Protein AF-A0A1H3P182-F1 (afdb_monomer_lite)

pLDDT: mean 76.14, std 25.56, range [22.3, 98.62]

Organism: NCBI:txid137265

Radius of gyration: 36.97 Å; chains: 1; bounding box: 137×91×133 Å

Sequence (697 aa):
MSVVGWRSVLVLGGIRSGKSEFAESLVGEGGPVRYVATGSPAGPRADGTEDPDWDARITAHRDRRPASWPTEETGADPTRLLELISAAEDGETLLVDDLGGWVTGLIDPERQPADDVATIADLATAVRESKARLILVSSEVGLSLVPLTTVGRAYTDALGATNQAVAGAADAVALVVAGQVTWLKQAAAAVAAPAVAAPAPVATEPAATPVVPATSPEVLTPTPAPAAAANGSGTDGQPAWSAPTMTLPALATGLVIQQGMSLPMPDEYTPPLSRERLGTLDLGGAGFGGLQRVVEFAAATQGRAVPQPWRKPRVVLIRGDHNGGAAAGTLPGESRRRADQARAGEGPVARLAAAAGATLQVVDAPACAAMEEREVLTLEEVESALRYGWRLAEEASDDGVDVLVLGAVGSGSEAAAAAVLASTTGAEPAAVLGRVVVPGAEIDDDAWMIRCAAVRDAMHRVRRSARSAKQVLVDVGGGDIAVATGLILGAAARRVPVLLDGPVGVAAGLVTRDLAGQARHWCLLPDHGNDPAVKLGADVLGLQPVLDLRLGLGEGATSLAALPLLRSALALAAGLPVHPAVAPDDETLAAADSFDEPADPAELPPSAWQGHPDPDPDPDPVDATATTWSNPSAEPTSTWPVQADAVPAQRENDDDHAAGNGTAPVEPERRPSALETWFDAKPEPADTGTDQPTRGA

Secondary structure (DSSP, 8-state):
--GGG-SEEEEEE-TTSSHHHHHHHT--SSS-EEEEE-SPPSS--TTS---HHHHHHHHHHHHHS-TTS-EEE-TT-THHHHHHHHTPPTT-EEEEE-HHHHHHTT--TTS-S---HHHHHHHHHHHHH-SSEEEEEEE--TTSPPPSSHHHHHHHHHHHHHHHHHHHH-SEEEEEETTEEEEEEEPPP---PPP-PPPPP-PPPPPP--PPPPPPPP--PPPPPPPPPP------SS-GGG------SS--------TT---PPPPSSHHHHHHHHHTTBS--SSTTGGGHHHHHHHHHHHT-SSPPPP-SEEEEEEE--B-GGGGTTPPTTHHHHHHHHHHTT-HHHHHHHHHHT-EEEEEEPPPBP-TTTS-SS-HHHHHHHHHHHHHHHHHHHHTT-SEEEEEEE-TTHHHHHHHHHHHHH---HHHHSPPPEETTTEE-HHHHHHHHHHHHHHHHHHTTS---HHHHIIIII-HHHHHHHHHHHHHHHTT--EE--HHHHHHHHHHHHHH-GGGGGGEE-S--TT-HHHHHHHHHHTPPPS--------TTHHHHHHHHHHHHHHHHHHHPPBPTTTSPPHHHHHHHTT-PPPP-TT----------PPPPPP---------------------------------------------------PPPPTTTSSS--PPPPP-----PPPP--

InterPro domains:
  IPR003200 Nicotinate-nucleotide-dimethylbenzimidazole phosphoribosyltransferase [PF02277] (268-575)
  IPR003203 Bifunctional adenosylcobalamin biosynthesis protein CobU/CobP [PF02283] (9-181)
  IPR003203 Bifunctional adenosylcobalamin biosynthesis protein CobU/CobP [PTHR34848] (7-185)
  IPR003203 Bifunctional adenosylcobalamin biosynthesis protein CobU/CobP [cd00544] (9-164)
  IPR027417 P-loop containing nucleoside triphosphate hydrolase [G3DSA:3.40.50.300] (8-185)
  IPR027417 P-loop containing nucleoside triphosphate hydrolase [SSF52540] (9-185)
  IPR036087 Nicotinate-nucleotide-dimethylbenzimidazole phosphoribosyltransferase-like superfamily [G3DSA:3.40.50.10210] (311-566)
  IPR036087 Nicotinate-nucleotide-dimethylbenzimidazole phosphoribosyltransferase-like superfamily [SSF52733] (263-574)

Foldseek 3Di:
DPLVQWQFEEFEEADVLCRVVVLLVSDDPFAAEEEEELADDADADPVRDHDVVVNVVVVVSVVVDDPSHHYDYQHLDLVSVLVVLQPDAARYEYEYPAVLSSLVSQDDPVDPPRPVLVSLLSSLVSLQPGNGRYYYYYYQCVPDDQDPDRSSNSSNVSSVSSCVSNCVSTQWYWYGGNNDIDTPHHNPDPPPDPPPDDDDDDDDDDDDDDDDDDDDDDDDDDDDDDDDDDDDDDDDDDFPLPDPPDDDPDDPPVDDQFFPDAFDFFAPPLLVLLVVLQVQFPDPDPGPVLLSVLQSLQRRLVVHNQGAFFQEEEEEEEEEEEDFLLLFQPDPCVLVVVLVCCSVCHDLVSVLCVVLVYHYHYHYWDYFYQLLPWFGADLVSLVSLLQLLLVVLVVCLVVVGQAYQYAYGYRSLLLLLLLLCCLQPVDQSLQQRDFRAHPVRDTDVVSVVSSSVSSVSSCVVCVVPDSQLSVSQRRRNGTSLSSLLSNLRNNSNSSHAYEADDSSSLSSLSSNCRSYVSSLSSYAHQEQLLGSSSVVSCVVSVHDHSDHPNRVPGRSSSVSVSSVVSSVSSCSSNPTDGHPVSDPDPVVVVVVVPPDDDPDPPDDDDDDDDDDDDDDDDDDDDDDDDDDDDDDDDDDDDDDDDDDDDDDDDDDDDDDDDDDDDDDDDDDDDDDDPVVVVPPDDDDDDDDDDDDDDDDD

Structure (mmCIF, N/CA/C/O backbone):
data_AF-A0A1H3P182-F1
#
_entry.id   AF-A0A1H3P182-F1
#
loop_
_atom_site.group_PDB
_atom_site.id
_atom_site.type_symbol
_atom_site.label_atom_id
_atom_site.label_alt_id
_atom_site.label_comp_id
_atom_site.label_asym_id
_atom_site.label_entity_id
_atom_site.label_seq_id
_atom_site.pdbx_PDB_ins_code
_atom_site.Cartn_x
_atom_site.Cartn_y
_atom_site.Cartn_z
_atom_site.occupancy
_atom_site.B_iso_or_equiv
_atom_site.auth_seq_id
_atom_site.auth_comp_id
_atom_site.auth_asym_id
_atom_site.auth_atom_id
_atom_site.pdbx_PDB_model_num
ATOM 1 N N . MET A 1 1 ? -17.418 -21.527 15.746 1.00 37.34 1 MET A N 1
ATOM 2 C CA . MET A 1 1 ? -17.412 -22.383 14.539 1.00 37.34 1 MET A CA 1
ATOM 3 C C . MET A 1 1 ? -17.408 -23.824 15.005 1.00 37.34 1 MET A C 1
ATOM 5 O O . MET A 1 1 ? -16.575 -24.162 15.831 1.00 37.34 1 MET A O 1
ATOM 9 N N . SER A 1 2 ? -18.370 -24.635 14.573 1.00 38.78 2 SER A N 1
ATOM 10 C CA . SER A 1 2 ? -18.440 -26.044 14.970 1.00 38.78 2 SER A CA 1
ATOM 11 C C . SER A 1 2 ? -17.303 -26.816 14.290 1.00 38.78 2 SER A C 1
ATOM 13 O O . SER A 1 2 ? -17.331 -27.014 13.079 1.00 38.78 2 SER A O 1
ATOM 15 N N . VAL A 1 3 ? -16.297 -27.233 15.063 1.00 52.25 3 VAL A N 1
ATOM 16 C CA . VAL A 1 3 ? -15.138 -28.044 14.621 1.00 52.25 3 VAL A CA 1
ATOM 17 C C . VAL A 1 3 ? -15.536 -29.507 14.318 1.00 52.25 3 VAL A C 1
ATOM 19 O O . VAL A 1 3 ? -14.706 -30.365 14.023 1.00 52.25 3 VAL A O 1
ATOM 22 N N . VAL A 1 4 ? -16.835 -29.807 14.383 1.00 53.91 4 VAL A N 1
ATOM 23 C CA . VAL A 1 4 ? -17.422 -31.145 14.224 1.00 53.91 4 VAL A CA 1
ATOM 24 C C . VAL A 1 4 ? -17.497 -31.563 12.741 1.00 53.91 4 VAL A C 1
ATOM 26 O O . VAL A 1 4 ? -17.838 -32.698 12.434 1.00 53.91 4 VAL A O 1
ATOM 29 N N . GLY A 1 5 ? -17.166 -30.665 11.804 1.00 63.88 5 GLY A N 1
ATOM 30 C CA . GLY A 1 5 ? -17.282 -30.908 10.360 1.00 63.88 5 GLY A CA 1
ATOM 31 C C . GLY A 1 5 ? -16.066 -31.535 9.664 1.00 63.88 5 GLY A C 1
ATOM 32 O O . GLY A 1 5 ? -16.200 -31.938 8.512 1.00 63.88 5 GLY A O 1
ATOM 33 N N . TRP A 1 6 ? -14.893 -31.610 10.304 1.00 79.69 6 TRP A N 1
ATOM 34 C CA . TRP A 1 6 ? -13.670 -32.122 9.663 1.00 79.69 6 TRP A CA 1
ATOM 35 C C . TRP A 1 6 ? -13.361 -33.552 10.094 1.00 79.69 6 TRP A C 1
ATOM 37 O O . TRP A 1 6 ? -13.361 -33.855 11.293 1.00 79.69 6 TRP A O 1
ATOM 47 N N . ARG A 1 7 ? -13.069 -34.417 9.114 1.00 86.44 7 ARG A N 1
ATOM 48 C CA . ARG A 1 7 ? -12.660 -35.802 9.365 1.00 86.44 7 ARG A CA 1
ATOM 49 C C . ARG A 1 7 ? -11.178 -35.887 9.679 1.00 86.44 7 ARG A C 1
ATOM 51 O O . ARG A 1 7 ? -10.811 -36.671 10.540 1.00 86.44 7 ARG A O 1
ATOM 58 N N . SER A 1 8 ? -10.344 -35.065 9.052 1.00 93.00 8 SER A N 1
ATOM 59 C CA . SER A 1 8 ? -8.906 -35.011 9.320 1.00 93.00 8 SER A CA 1
ATOM 60 C C . SER A 1 8 ? -8.425 -33.576 9.545 1.00 93.00 8 SER A C 1
ATOM 62 O O . SER A 1 8 ? -8.672 -32.680 8.737 1.00 93.00 8 SER A O 1
ATOM 64 N N . VAL A 1 9 ? -7.729 -33.348 10.659 1.00 95.38 9 VAL A N 1
ATOM 65 C CA . VAL A 1 9 ? -7.162 -32.044 11.018 1.00 95.38 9 VAL A CA 1
ATOM 66 C C . VAL A 1 9 ? -5.682 -32.199 11.336 1.00 95.38 9 VAL A C 1
ATOM 68 O O . VAL A 1 9 ? -5.319 -32.986 12.206 1.00 95.38 9 VAL A O 1
ATOM 71 N N . LEU A 1 10 ? -4.834 -31.423 10.664 1.00 97.19 10 LEU A N 1
ATOM 72 C CA . LEU A 1 10 ? -3.417 -31.291 11.000 1.00 97.19 10 LEU A CA 1
ATOM 73 C C . LEU A 1 10 ? -3.195 -30.026 11.837 1.00 97.19 10 LEU A C 1
ATOM 75 O O . LEU A 1 10 ? -3.574 -28.930 11.427 1.00 97.19 10 LEU A O 1
ATOM 79 N N . VAL A 1 11 ? -2.554 -30.170 12.991 1.00 97.19 11 VAL A N 1
ATOM 80 C CA . VAL A 1 11 ? -2.188 -29.090 13.907 1.00 97.19 11 VAL A CA 1
ATOM 81 C C . VAL A 1 11 ? -0.668 -28.943 13.923 1.00 97.19 11 VAL A C 1
ATOM 83 O O . VAL A 1 11 ? 0.055 -29.765 14.485 1.00 97.19 11 VAL A O 1
ATOM 86 N N . LEU A 1 12 ? -0.188 -27.872 13.301 1.00 97.06 12 LEU A N 1
ATOM 87 C CA . LEU A 1 12 ? 1.212 -27.471 13.250 1.00 97.06 12 LEU A CA 1
ATOM 88 C C . LEU A 1 12 ? 1.531 -26.484 14.373 1.00 97.06 12 LEU A C 1
ATOM 90 O O . LEU A 1 12 ? 0.675 -25.711 14.799 1.00 97.06 12 LEU A O 1
ATOM 94 N N . GLY A 1 13 ? 2.782 -26.440 14.823 1.00 94.88 13 GLY A N 1
ATOM 95 C CA . GLY A 1 13 ? 3.234 -25.367 15.708 1.00 94.88 13 GLY A CA 1
ATOM 96 C C . GLY A 1 13 ? 4.663 -25.526 16.205 1.00 94.88 13 GLY A C 1
ATOM 97 O O . GLY A 1 13 ? 5.245 -26.609 16.170 1.00 94.88 13 GLY A O 1
ATOM 98 N N . GLY A 1 14 ? 5.229 -24.435 16.717 1.00 90.50 14 GLY A N 1
ATOM 99 C CA . GLY A 1 14 ? 6.555 -24.446 17.336 1.00 90.50 14 GLY A CA 1
ATOM 100 C C . GLY A 1 14 ? 6.596 -25.202 18.672 1.00 90.50 14 GLY A C 1
ATOM 101 O O . GLY A 1 14 ? 5.571 -25.622 19.226 1.00 90.50 14 GLY A O 1
ATOM 102 N N . ILE A 1 15 ? 7.795 -25.349 19.236 1.00 84.69 15 ILE A N 1
ATOM 103 C CA . ILE A 1 15 ? 7.983 -25.870 20.599 1.00 84.69 15 ILE A CA 1
ATOM 104 C C . ILE A 1 15 ? 7.267 -24.937 21.587 1.00 84.69 15 ILE A C 1
ATOM 106 O O . ILE A 1 15 ? 7.428 -23.723 21.514 1.00 84.69 15 ILE A O 1
ATOM 110 N N . ARG A 1 16 ? 6.476 -25.504 22.511 1.00 84.50 16 ARG A N 1
ATOM 111 C CA . ARG A 1 16 ? 5.688 -24.756 23.520 1.00 84.50 16 ARG A CA 1
ATOM 112 C C . ARG A 1 16 ? 4.695 -23.739 22.933 1.00 84.50 16 ARG A C 1
ATOM 114 O O . ARG A 1 16 ? 4.291 -22.807 23.613 1.00 84.50 16 ARG A O 1
ATOM 121 N N . SER A 1 17 ? 4.258 -23.940 21.693 1.00 89.69 17 SER A N 1
ATOM 122 C CA . SER A 1 17 ? 3.246 -23.093 21.052 1.00 89.69 17 SER A CA 1
ATOM 123 C C . SER A 1 17 ? 1.822 -23.296 21.575 1.00 89.69 17 SER A C 1
ATOM 125 O O . SER A 1 17 ? 0.977 -22.467 21.276 1.00 89.69 17 SER A O 1
ATOM 127 N N . GLY A 1 18 ? 1.540 -24.378 22.307 1.00 90.19 18 GLY A N 1
ATOM 128 C CA . GLY A 1 18 ? 0.174 -24.777 22.680 1.00 90.19 18 GLY A CA 1
ATOM 129 C C . GLY A 1 18 ? -0.494 -25.744 21.692 1.00 90.19 18 GLY A C 1
ATOM 130 O O . GLY A 1 18 ? -1.674 -26.039 21.834 1.00 90.19 18 GLY A O 1
ATOM 131 N N . LYS A 1 19 ? 0.240 -26.273 20.698 1.00 93.69 19 LYS A N 1
ATOM 132 C CA . LYS A 1 19 ? -0.325 -27.158 19.661 1.00 93.69 19 LYS A CA 1
ATOM 133 C C . LYS A 1 19 ? -1.025 -28.419 20.189 1.00 93.69 19 LYS A C 1
ATOM 135 O O . LYS A 1 19 ? -2.102 -28.737 19.702 1.00 93.69 19 LYS A O 1
ATOM 140 N N . SER A 1 20 ? -0.457 -29.097 21.190 1.00 88.88 20 SER A N 1
ATOM 141 C CA . SER A 1 20 ? -1.062 -30.304 21.775 1.00 88.88 20 SER A CA 1
ATOM 142 C C . SER A 1 20 ? -2.347 -29.976 22.540 1.00 88.88 20 SER A C 1
ATOM 144 O O . SER A 1 20 ? -3.355 -30.630 22.327 1.00 88.88 20 SER A O 1
ATOM 146 N N . GLU A 1 21 ? -2.354 -28.899 23.335 1.00 88.50 21 GLU A N 1
ATOM 147 C CA . GLU A 1 21 ? -3.550 -28.436 24.062 1.00 88.50 21 GLU A CA 1
ATOM 148 C C . GLU A 1 21 ? -4.679 -28.063 23.096 1.00 88.50 21 GLU A C 1
ATOM 150 O O . GLU A 1 21 ? -5.833 -28.457 23.274 1.00 88.50 21 GLU A O 1
ATOM 155 N N . PHE A 1 22 ? -4.339 -27.363 22.012 1.00 91.25 22 PHE A N 1
ATOM 156 C CA . PHE A 1 22 ? -5.312 -27.067 20.975 1.00 91.25 22 PHE A CA 1
ATOM 157 C C . PHE A 1 22 ? -5.822 -28.345 20.301 1.00 91.25 22 PHE A C 1
ATOM 159 O O . PHE A 1 22 ? -7.029 -28.499 20.155 1.00 91.25 22 PHE A O 1
ATOM 166 N N . ALA A 1 23 ? -4.947 -29.284 19.938 1.00 91.00 23 ALA A N 1
ATOM 167 C CA . ALA A 1 23 ? -5.343 -30.554 19.333 1.00 91.00 23 ALA A CA 1
ATOM 168 C C . ALA A 1 23 ? -6.273 -31.377 20.241 1.00 91.00 23 ALA A C 1
ATOM 170 O O . ALA A 1 23 ? -7.296 -31.877 19.775 1.00 91.00 23 ALA A O 1
ATOM 171 N N . GLU A 1 24 ? -5.970 -31.452 21.537 1.00 89.50 24 GLU A N 1
ATOM 172 C CA . GLU A 1 24 ? -6.808 -32.089 22.557 1.00 89.50 24 GLU A CA 1
ATOM 173 C C . GLU A 1 24 ? -8.196 -31.426 22.628 1.00 89.50 24 GLU A C 1
ATOM 175 O O . GLU A 1 24 ? -9.209 -32.124 22.647 1.00 89.50 24 GLU A O 1
ATOM 180 N N . SER A 1 25 ? -8.268 -30.089 22.553 1.00 87.88 25 SER A N 1
ATOM 181 C CA . SER A 1 25 ? -9.540 -29.344 22.541 1.00 87.88 25 SER A CA 1
ATOM 182 C C . SER A 1 25 ? -10.422 -29.629 21.315 1.00 87.88 25 SER A C 1
ATOM 184 O O . SER A 1 25 ? -11.628 -29.379 21.345 1.00 87.88 25 SER A O 1
ATOM 186 N N . LEU A 1 26 ? -9.844 -30.161 20.228 1.00 87.75 26 LEU A N 1
ATOM 187 C CA . LEU A 1 26 ? -10.591 -30.556 19.033 1.00 87.75 26 LEU A CA 1
ATOM 188 C C . LEU A 1 26 ? -11.267 -31.918 19.191 1.00 87.75 26 LEU A C 1
ATOM 190 O O . LEU A 1 26 ? -12.053 -32.296 18.320 1.00 87.75 26 LEU A O 1
ATOM 194 N N . VAL A 1 27 ? -10.968 -32.694 20.231 1.00 85.38 27 VAL A N 1
ATOM 195 C CA . VAL A 1 27 ? -11.652 -33.963 20.493 1.00 85.38 27 VAL A CA 1
ATOM 196 C C . VAL A 1 27 ? -13.073 -33.653 20.979 1.00 85.38 27 VAL A C 1
ATOM 198 O O . VAL A 1 27 ? -13.270 -33.148 22.078 1.00 85.38 27 VAL A O 1
ATOM 201 N N . GLY A 1 28 ? -14.076 -33.893 20.127 1.00 67.50 28 GLY A N 1
ATOM 202 C CA . GLY A 1 28 ? -15.480 -33.629 20.461 1.00 67.50 28 GLY A CA 1
ATOM 203 C C . GLY A 1 28 ? -16.067 -34.648 21.445 1.00 67.50 28 GLY A C 1
ATOM 204 O O . GLY A 1 28 ? -15.562 -35.761 21.582 1.00 67.50 28 GLY A O 1
ATOM 205 N N . GLU A 1 29 ? -17.179 -34.296 22.091 1.00 61.69 29 GLU A N 1
ATOM 206 C CA . GLU A 1 29 ? -17.956 -35.235 22.908 1.00 61.69 29 GLU A CA 1
ATOM 207 C C . GLU A 1 29 ? -18.770 -36.169 21.992 1.00 61.69 29 GLU A C 1
ATOM 209 O O . GLU A 1 29 ? -19.707 -35.714 21.335 1.00 61.69 29 GLU A O 1
ATOM 214 N N . GLY A 1 30 ? -18.430 -37.468 21.909 1.00 58.94 30 GLY A N 1
ATOM 215 C CA . GLY A 1 30 ? -19.296 -38.413 21.180 1.00 58.94 30 GLY A CA 1
ATOM 216 C C . GLY A 1 30 ? -18.744 -39.746 20.655 1.00 58.94 30 GLY A C 1
ATOM 217 O O . GLY A 1 30 ? -19.495 -40.434 19.971 1.00 58.94 30 GLY A O 1
ATOM 218 N N . GLY A 1 31 ? -17.508 -40.162 20.950 1.00 71.38 31 GLY A N 1
ATOM 219 C CA . GLY A 1 31 ? -16.980 -41.460 20.491 1.00 71.38 31 GLY A CA 1
ATOM 220 C C . GLY A 1 31 ? -15.728 -41.916 21.252 1.00 71.38 31 GLY A C 1
ATOM 221 O O . GLY A 1 31 ? -15.174 -41.128 22.022 1.00 71.38 31 GLY A O 1
ATOM 222 N N . PRO A 1 32 ? -15.283 -43.178 21.093 1.00 84.56 32 PRO A N 1
ATOM 223 C CA . PRO A 1 32 ? -14.040 -43.655 21.696 1.00 84.56 32 PRO A CA 1
ATOM 224 C C . PRO A 1 32 ? -12.832 -42.918 21.099 1.00 84.56 32 PRO A C 1
ATOM 226 O O . PRO A 1 32 ? -12.713 -42.762 19.882 1.00 84.56 32 PRO A O 1
ATOM 229 N N . VAL A 1 33 ? -11.932 -42.465 21.973 1.00 90.00 33 VAL A N 1
ATOM 230 C CA . VAL A 1 33 ? -10.725 -41.713 21.603 1.00 90.00 33 VAL A CA 1
ATOM 231 C C . VAL A 1 33 ? -9.507 -42.594 21.831 1.00 90.00 33 VAL A C 1
ATOM 233 O O . VAL A 1 33 ? -9.317 -43.097 22.936 1.00 90.00 33 VAL A O 1
ATOM 236 N N . ARG A 1 34 ? -8.670 -42.765 20.808 1.00 91.12 34 ARG A N 1
ATOM 237 C CA . ARG A 1 34 ? -7.379 -43.452 20.907 1.00 91.12 34 ARG A CA 1
ATOM 238 C C . ARG A 1 34 ? -6.259 -42.433 20.751 1.00 91.12 34 ARG A C 1
ATOM 240 O O . ARG A 1 34 ? -6.170 -41.749 19.733 1.00 91.12 34 ARG A O 1
ATOM 247 N N . TYR A 1 35 ? -5.410 -42.330 21.766 1.00 89.56 35 TYR A N 1
ATOM 248 C CA . TYR A 1 35 ? -4.209 -41.509 21.701 1.00 89.56 35 TYR A CA 1
ATOM 249 C C . TYR A 1 35 ? -3.073 -42.344 21.108 1.00 89.56 35 TYR A C 1
ATOM 251 O O . TYR A 1 35 ? -2.770 -43.419 21.621 1.00 89.56 35 TYR A O 1
ATOM 259 N N . VAL A 1 36 ? -2.414 -41.846 20.068 1.00 91.56 36 VAL A N 1
ATOM 260 C CA . VAL A 1 36 ? -1.285 -42.520 19.424 1.00 91.56 36 VAL A CA 1
ATOM 261 C C . VAL A 1 36 ? -0.012 -41.729 19.702 1.00 91.56 36 VAL A C 1
ATOM 263 O O . VAL A 1 36 ? 0.163 -40.616 19.206 1.00 91.56 36 VAL A O 1
ATOM 266 N N . ALA A 1 37 ? 0.867 -42.310 20.516 1.00 88.69 37 ALA A N 1
ATOM 267 C CA . ALA A 1 37 ? 2.174 -41.759 20.837 1.00 88.69 37 ALA A CA 1
ATOM 268 C C . ALA A 1 37 ? 3.236 -42.330 19.890 1.00 88.69 37 ALA A C 1
ATOM 270 O O . ALA A 1 37 ? 3.376 -43.543 19.710 1.00 88.69 37 ALA A O 1
ATOM 271 N N . THR A 1 38 ? 4.002 -41.436 19.296 1.00 86.88 38 THR A N 1
ATOM 272 C CA . THR A 1 38 ? 5.040 -41.724 18.289 1.00 86.88 38 THR A CA 1
ATOM 273 C C . THR A 1 38 ? 6.438 -41.341 18.757 1.00 86.88 38 THR A C 1
ATOM 275 O O . THR A 1 38 ? 7.420 -41.696 18.116 1.00 86.88 38 THR A O 1
ATOM 278 N N . GLY A 1 39 ? 6.547 -40.614 19.871 1.00 77.56 39 GLY A N 1
ATOM 279 C CA . GLY A 1 39 ? 7.824 -40.335 20.519 1.00 77.56 39 GLY A CA 1
ATOM 280 C C . GLY A 1 39 ? 8.375 -41.547 21.272 1.00 77.56 39 GLY A C 1
ATOM 281 O O . GLY A 1 39 ? 7.648 -42.490 21.587 1.00 77.56 39 GLY A O 1
ATOM 282 N N . SER A 1 40 ? 9.665 -41.494 21.609 1.00 71.06 40 SER A N 1
ATOM 283 C CA . SER A 1 40 ? 10.312 -42.521 22.430 1.00 71.06 40 SER A CA 1
ATOM 284 C C . SER A 1 40 ? 9.636 -42.660 23.803 1.00 71.06 40 SER A C 1
ATOM 286 O O . SER A 1 40 ? 9.325 -41.635 24.422 1.00 71.06 40 SER A O 1
ATOM 288 N N . PRO A 1 41 ? 9.441 -43.894 24.306 1.00 69.38 41 PRO A N 1
ATOM 289 C CA . PRO A 1 41 ? 8.801 -44.134 25.596 1.00 69.38 41 PRO A CA 1
ATOM 290 C C . PRO A 1 41 ? 9.611 -43.539 26.756 1.00 69.38 41 PRO A C 1
ATOM 292 O O . PRO A 1 41 ? 10.817 -43.321 26.641 1.00 69.38 41 PRO A O 1
ATOM 295 N N . ALA A 1 42 ? 8.932 -43.290 27.879 1.00 64.44 42 ALA A N 1
ATOM 296 C CA . ALA A 1 42 ? 9.578 -42.852 29.117 1.00 64.44 42 ALA A CA 1
ATOM 297 C C . ALA A 1 42 ? 10.469 -43.965 29.692 1.00 64.44 42 ALA A C 1
ATOM 299 O O . ALA A 1 42 ? 10.073 -45.136 29.683 1.00 64.44 42 ALA A O 1
ATOM 300 N N . GLY A 1 43 ? 11.628 -43.592 30.237 1.00 64.06 43 GLY A N 1
ATOM 301 C CA . GLY A 1 43 ? 12.621 -44.518 30.787 1.00 64.06 43 GLY A CA 1
ATOM 302 C C . GLY A 1 43 ? 13.960 -44.536 30.032 1.00 64.06 43 GLY A C 1
ATOM 303 O O . GLY A 1 43 ? 14.221 -43.667 29.198 1.00 64.06 43 GLY A O 1
ATOM 304 N N . PRO A 1 44 ? 14.842 -45.512 30.331 1.00 58.38 44 PRO A N 1
ATOM 305 C CA . PRO A 1 44 ? 16.198 -45.543 29.788 1.00 58.38 44 PRO A CA 1
ATOM 306 C C . PRO A 1 44 ? 16.187 -45.636 28.262 1.00 58.38 44 PRO A C 1
ATOM 308 O O . PRO A 1 44 ? 15.519 -46.502 27.687 1.00 58.38 44 PRO A O 1
ATOM 311 N N . ARG A 1 45 ? 16.966 -44.778 27.598 1.00 66.31 45 ARG A N 1
ATOM 312 C CA . ARG A 1 45 ? 17.192 -44.865 26.152 1.00 66.31 45 ARG A CA 1
ATOM 313 C C . ARG A 1 45 ? 17.912 -46.164 25.791 1.00 66.31 45 ARG A C 1
ATOM 315 O O . ARG A 1 45 ? 18.500 -46.835 26.637 1.00 66.31 45 ARG A O 1
ATOM 322 N N . ALA A 1 46 ? 17.906 -46.508 24.504 1.00 62.03 46 ALA A N 1
ATOM 323 C CA . ALA A 1 46 ? 18.576 -47.706 23.991 1.00 62.03 46 ALA A CA 1
ATOM 324 C C . ALA A 1 46 ? 20.092 -47.744 24.293 1.00 62.03 46 ALA A C 1
ATOM 326 O O . ALA A 1 46 ? 20.678 -48.822 24.351 1.00 62.03 46 ALA A O 1
ATOM 327 N N . ASP A 1 47 ? 20.714 -46.584 24.522 1.00 64.19 47 ASP A N 1
ATOM 328 C CA . ASP A 1 47 ? 22.114 -46.425 24.934 1.00 64.19 47 ASP A CA 1
ATOM 329 C C . ASP A 1 47 ? 22.315 -46.399 26.466 1.00 64.19 47 ASP A C 1
ATOM 331 O O . ASP A 1 47 ? 23.430 -46.198 26.946 1.00 64.19 47 ASP A O 1
ATOM 335 N N . GLY A 1 48 ? 21.247 -46.616 27.240 1.00 62.53 48 GLY A N 1
ATOM 336 C CA . GLY A 1 48 ? 21.246 -46.603 28.701 1.00 62.53 48 GLY A CA 1
ATOM 337 C C . GLY A 1 48 ? 21.230 -45.207 29.328 1.00 62.53 48 GLY A C 1
ATOM 338 O O . GLY A 1 48 ? 21.340 -45.109 30.549 1.00 62.53 48 GLY A O 1
ATOM 339 N N . THR A 1 49 ? 21.106 -44.136 28.537 1.00 67.88 49 THR A N 1
ATOM 340 C CA . THR A 1 49 ? 21.025 -42.767 29.064 1.00 67.88 49 THR A CA 1
ATOM 341 C C . THR A 1 49 ? 19.614 -42.431 29.553 1.00 67.88 49 THR A C 1
ATOM 343 O O . THR A 1 49 ? 18.615 -42.812 28.941 1.00 67.88 49 THR A O 1
ATOM 346 N N . GLU A 1 50 ? 19.527 -41.716 30.674 1.00 72.69 50 GLU A N 1
ATOM 347 C CA . GLU A 1 50 ? 18.271 -41.182 31.213 1.00 72.69 50 GLU A CA 1
ATOM 348 C C . GLU A 1 50 ? 18.078 -39.730 30.754 1.00 72.69 50 GLU A C 1
ATOM 350 O O . GLU A 1 50 ? 19.039 -38.960 30.683 1.00 72.69 50 GLU A O 1
ATOM 355 N N . ASP A 1 51 ? 16.836 -39.345 30.455 1.00 75.94 51 ASP A N 1
ATOM 356 C CA . ASP A 1 51 ? 16.464 -37.970 30.108 1.00 75.94 51 ASP A CA 1
ATOM 357 C C . ASP A 1 51 ? 15.299 -37.511 31.000 1.00 75.94 51 ASP A C 1
ATOM 359 O O . ASP A 1 51 ? 14.130 -37.639 30.625 1.00 75.94 51 ASP A O 1
ATOM 363 N N . PRO A 1 52 ? 15.601 -36.999 32.207 1.00 78.75 52 PRO A N 1
ATOM 364 C CA . PRO A 1 52 ? 14.573 -36.637 33.178 1.00 78.75 52 PRO A CA 1
ATOM 365 C C . PRO A 1 52 ? 13.669 -35.496 32.687 1.00 78.75 52 PRO A C 1
ATOM 367 O O . PRO A 1 52 ? 12.500 -35.432 33.069 1.00 78.75 52 PRO A O 1
ATOM 370 N N . ASP A 1 53 ? 14.171 -34.623 31.808 1.00 71.81 53 ASP A N 1
ATOM 371 C CA . ASP A 1 53 ? 13.379 -33.550 31.202 1.00 71.81 53 ASP A CA 1
ATOM 372 C C . ASP A 1 53 ? 12.369 -34.110 30.189 1.00 71.81 53 ASP A C 1
ATOM 374 O O . ASP A 1 53 ? 11.227 -33.646 30.117 1.00 71.81 53 ASP A O 1
ATOM 378 N N . TRP A 1 54 ? 12.759 -35.123 29.411 1.00 75.44 54 TRP A N 1
ATOM 379 C CA . TRP A 1 54 ? 11.856 -35.854 28.520 1.00 75.44 54 TRP A CA 1
ATOM 380 C C . TRP A 1 54 ? 10.791 -36.635 29.300 1.00 75.44 54 TRP A C 1
ATOM 382 O O . TRP A 1 54 ? 9.599 -36.513 29.002 1.00 75.44 54 TRP A O 1
ATOM 392 N N . ASP A 1 55 ? 11.190 -37.347 30.354 1.00 80.00 55 ASP A N 1
ATOM 393 C CA . ASP A 1 55 ? 10.277 -38.116 31.206 1.00 80.00 55 ASP A CA 1
ATOM 394 C C . ASP A 1 55 ? 9.248 -37.214 31.912 1.00 80.00 55 ASP A C 1
ATOM 396 O O . ASP A 1 55 ? 8.052 -37.533 31.972 1.00 80.00 55 ASP A O 1
ATOM 400 N N . ALA A 1 56 ? 9.671 -36.034 32.381 1.00 79.00 56 ALA A N 1
ATOM 401 C CA . ALA A 1 56 ? 8.775 -35.032 32.956 1.00 79.00 56 ALA A CA 1
ATOM 402 C C . ALA A 1 56 ? 7.754 -34.511 31.930 1.00 79.00 56 ALA A C 1
ATOM 404 O O . ALA A 1 56 ? 6.584 -34.299 32.261 1.00 79.00 56 ALA A O 1
ATOM 405 N N . ARG A 1 57 ? 8.160 -34.339 30.664 1.00 77.06 57 ARG A N 1
ATOM 406 C CA . ARG A 1 57 ? 7.258 -33.910 29.581 1.00 77.06 57 ARG A CA 1
ATOM 407 C C . ARG A 1 57 ? 6.237 -34.984 29.226 1.00 77.06 57 ARG A C 1
ATOM 409 O O . ARG A 1 57 ? 5.072 -34.638 29.032 1.00 77.06 57 ARG A O 1
ATOM 416 N N . ILE A 1 58 ? 6.641 -36.256 29.187 1.00 77.69 58 ILE A N 1
ATOM 417 C CA . ILE A 1 58 ? 5.713 -37.379 28.994 1.00 77.69 58 ILE A CA 1
ATOM 418 C C . ILE A 1 58 ? 4.708 -37.433 30.145 1.00 77.69 58 ILE A C 1
ATOM 420 O O . ILE A 1 58 ? 3.511 -37.569 29.901 1.00 77.69 58 ILE A O 1
ATOM 424 N N . THR A 1 59 ? 5.167 -37.273 31.387 1.00 80.12 59 THR A N 1
ATOM 425 C CA . THR A 1 59 ? 4.299 -37.289 32.574 1.00 80.12 59 THR A CA 1
ATOM 426 C C . THR A 1 59 ? 3.271 -36.159 32.523 1.00 80.12 59 THR A C 1
ATOM 428 O O . THR A 1 59 ? 2.073 -36.420 32.569 1.00 80.12 59 THR A O 1
ATOM 431 N N . ALA A 1 60 ? 3.708 -34.920 32.278 1.00 77.31 60 ALA A N 1
ATOM 432 C CA . ALA A 1 60 ? 2.803 -33.780 32.139 1.00 77.31 60 ALA A CA 1
ATOM 433 C C . ALA A 1 60 ? 1.808 -33.942 30.977 1.00 77.31 60 ALA A C 1
ATOM 435 O O . ALA A 1 60 ? 0.694 -33.431 31.043 1.00 77.31 60 ALA A O 1
ATOM 436 N N . HIS A 1 61 ? 2.196 -34.629 29.898 1.00 75.81 61 HIS A N 1
ATOM 437 C CA . HIS A 1 61 ? 1.284 -34.947 28.803 1.00 75.81 61 HIS A CA 1
ATOM 438 C C . HIS A 1 61 ? 0.264 -36.032 29.205 1.00 75.81 61 HIS A C 1
ATOM 440 O O . HIS A 1 61 ? -0.920 -35.915 28.894 1.00 75.81 61 HIS A O 1
ATOM 446 N N . ARG A 1 62 ? 0.690 -37.060 29.949 1.00 78.75 62 ARG A N 1
ATOM 447 C CA . ARG A 1 62 ? -0.185 -38.124 30.467 1.00 78.75 62 ARG A CA 1
ATOM 448 C C . ARG A 1 62 ? -1.201 -37.611 31.490 1.00 78.75 62 ARG A C 1
ATOM 450 O O . ARG A 1 62 ? -2.337 -38.071 31.454 1.00 78.75 62 ARG A O 1
ATOM 457 N N . ASP A 1 63 ? -0.817 -36.660 32.337 1.00 79.38 63 ASP A N 1
ATOM 458 C CA . ASP A 1 63 ? -1.678 -36.115 33.396 1.00 79.38 63 ASP A CA 1
ATOM 459 C C . ASP A 1 63 ? -2.777 -35.179 32.868 1.00 79.38 63 ASP A C 1
ATOM 461 O O . ASP A 1 63 ? -3.829 -35.046 33.492 1.00 79.38 63 ASP A O 1
ATOM 465 N N . ARG A 1 64 ? -2.556 -34.521 31.720 1.00 76.12 64 ARG A N 1
ATOM 466 C CA . ARG A 1 64 ? -3.534 -33.588 31.128 1.00 76.12 64 ARG A CA 1
ATOM 467 C C . ARG A 1 64 ? -4.727 -34.276 30.472 1.00 76.12 64 ARG A C 1
ATOM 469 O O . ARG A 1 64 ? -5.801 -33.685 30.390 1.00 76.12 64 ARG A O 1
ATOM 476 N N . ARG A 1 65 ? -4.549 -35.502 29.987 1.00 77.81 65 ARG A N 1
ATOM 477 C CA . ARG A 1 65 ? -5.571 -36.221 29.219 1.00 77.81 65 ARG A CA 1
ATOM 478 C C . ARG A 1 65 ? -6.452 -37.098 30.119 1.00 77.81 65 ARG A C 1
ATOM 480 O O . ARG A 1 65 ? -5.966 -37.645 31.110 1.00 77.81 65 ARG A O 1
ATOM 487 N N . PRO A 1 66 ? -7.737 -37.298 29.778 1.00 79.50 66 PRO A N 1
ATOM 488 C CA . PRO A 1 66 ? -8.606 -38.203 30.521 1.00 79.50 66 PRO A CA 1
ATOM 489 C C . PRO A 1 66 ? -8.053 -39.635 30.561 1.00 79.50 66 PRO A C 1
ATOM 491 O O . PRO A 1 66 ? -7.661 -40.188 29.534 1.00 79.50 66 PRO A O 1
ATOM 494 N N . ALA A 1 67 ? -8.119 -40.288 31.726 1.00 73.38 67 ALA A N 1
ATOM 495 C CA . ALA A 1 67 ? -7.716 -41.693 31.883 1.00 73.38 67 ALA A CA 1
ATOM 496 C C . ALA A 1 67 ? -8.541 -42.675 31.021 1.00 73.38 67 ALA A C 1
ATOM 498 O O . ALA A 1 67 ? -8.168 -43.836 30.871 1.00 73.38 67 ALA A O 1
ATOM 499 N N . SER A 1 68 ? -9.666 -42.219 30.460 1.00 79.69 68 SER A N 1
ATOM 500 C CA . SER A 1 68 ? -10.513 -42.985 29.545 1.00 79.69 68 SER A CA 1
ATOM 501 C C . SER A 1 68 ? -9.939 -43.123 28.130 1.00 79.69 68 SER A C 1
ATOM 503 O O . SER A 1 68 ? 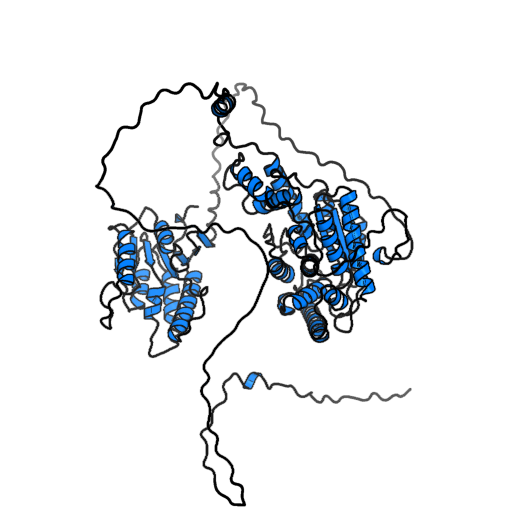-10.495 -43.891 27.349 1.00 79.69 68 SER A O 1
ATOM 505 N N . TRP A 1 69 ? -8.864 -42.404 27.780 1.00 87.19 69 TRP A N 1
ATOM 506 C CA . TRP A 1 69 ? -8.235 -42.477 26.458 1.00 87.19 69 TRP A CA 1
ATOM 507 C C . TRP A 1 69 ? -7.138 -43.556 26.444 1.00 87.19 69 TRP A C 1
ATOM 509 O O . TRP A 1 69 ? -6.052 -43.323 26.989 1.00 87.19 69 TRP A O 1
ATOM 519 N N . PRO A 1 70 ? -7.360 -44.741 25.836 1.00 85.56 70 PRO A N 1
ATOM 520 C CA . PRO A 1 70 ? -6.288 -45.710 25.623 1.00 85.56 70 PRO A CA 1
ATOM 521 C C . PRO A 1 70 ? -5.140 -45.089 24.819 1.00 85.56 70 PRO A C 1
ATOM 523 O O . PRO A 1 70 ? -5.358 -44.343 23.863 1.00 85.56 70 PRO A O 1
ATOM 526 N N . THR A 1 71 ? -3.910 -45.400 25.230 1.00 85.88 71 THR A N 1
ATOM 527 C CA . THR A 1 71 ? -2.678 -44.944 24.576 1.00 85.88 71 THR A CA 1
ATOM 528 C C . THR A 1 71 ? -2.021 -46.101 23.846 1.00 85.88 71 THR A C 1
ATOM 530 O O . THR A 1 71 ? -1.696 -47.106 24.471 1.00 85.88 71 THR A O 1
ATOM 533 N N . GLU A 1 72 ? -1.794 -45.929 22.551 1.00 85.75 72 GLU A N 1
ATOM 534 C CA . GLU A 1 72 ? -1.009 -46.829 21.711 1.00 85.75 72 GLU A CA 1
ATOM 535 C C . GLU A 1 72 ? 0.357 -46.188 21.458 1.00 85.75 72 GLU A C 1
ATOM 537 O O . GLU A 1 72 ? 0.437 -45.076 20.935 1.00 85.75 72 GLU A O 1
ATOM 542 N N . GLU A 1 73 ? 1.436 -46.869 21.835 1.00 84.81 73 GLU A N 1
ATOM 543 C CA . GLU A 1 73 ? 2.803 -46.427 21.552 1.00 84.81 73 GLU A CA 1
ATOM 544 C C . GLU A 1 73 ? 3.297 -47.150 20.290 1.00 84.81 73 GLU A C 1
ATOM 546 O O . GLU A 1 73 ? 3.302 -48.378 20.228 1.00 84.81 73 GLU A O 1
ATOM 551 N N . THR A 1 74 ? 3.671 -46.395 19.255 1.00 81.44 74 THR A N 1
ATOM 552 C CA . THR A 1 74 ? 4.084 -46.964 17.952 1.00 81.44 74 THR A CA 1
ATOM 553 C C . THR A 1 74 ? 5.537 -47.447 17.939 1.00 81.44 74 THR A C 1
ATOM 555 O O . THR A 1 74 ? 5.883 -48.328 17.155 1.00 81.44 74 THR A O 1
ATOM 558 N N . GLY A 1 75 ? 6.373 -46.943 18.853 1.00 74.69 75 GLY A N 1
ATOM 559 C CA . GLY A 1 75 ? 7.785 -47.312 18.948 1.00 74.69 75 GLY A CA 1
ATOM 560 C C . GLY A 1 75 ? 8.603 -46.848 17.738 1.00 74.69 75 GLY A C 1
ATOM 561 O O . GLY A 1 75 ? 8.263 -45.869 17.085 1.00 74.69 75 GLY A O 1
ATOM 562 N N . ALA A 1 76 ? 9.702 -47.550 17.449 1.00 70.75 76 ALA A N 1
ATOM 563 C CA . ALA A 1 76 ? 10.609 -47.217 16.345 1.00 70.75 76 ALA A CA 1
ATOM 564 C C . ALA A 1 76 ? 10.152 -47.755 14.972 1.00 70.75 76 ALA A C 1
ATOM 566 O O . ALA A 1 76 ? 10.861 -47.565 13.990 1.00 70.75 76 ALA A O 1
ATOM 567 N N . ASP A 1 77 ? 9.014 -48.452 14.899 1.00 81.06 77 ASP A N 1
ATOM 568 C CA . ASP A 1 77 ? 8.489 -49.006 13.650 1.00 81.06 77 ASP A CA 1
ATOM 569 C C . ASP A 1 77 ? 7.522 -48.008 12.984 1.00 81.06 77 ASP A C 1
ATOM 571 O O . ASP A 1 77 ? 6.383 -47.853 13.442 1.00 81.06 77 ASP A O 1
ATOM 575 N N . PRO A 1 78 ? 7.924 -47.338 11.886 1.00 80.50 78 PRO A N 1
ATOM 576 C CA . PRO A 1 78 ? 7.077 -46.353 11.225 1.00 80.50 78 PRO A CA 1
ATOM 577 C C . PRO A 1 78 ? 5.817 -46.972 10.601 1.00 80.50 78 PRO A C 1
ATOM 579 O O . PRO A 1 78 ? 4.825 -46.260 10.424 1.00 80.50 78 PRO A O 1
ATOM 582 N N . THR A 1 79 ? 5.801 -48.279 10.306 1.00 85.56 79 THR A N 1
ATOM 583 C CA . THR A 1 79 ? 4.637 -48.954 9.704 1.00 85.56 79 THR A CA 1
ATOM 584 C C . THR A 1 79 ? 3.474 -49.095 10.685 1.00 85.56 79 THR A C 1
ATOM 586 O O . THR A 1 79 ? 2.309 -49.054 10.280 1.00 85.56 79 THR A O 1
ATOM 589 N N . ARG A 1 80 ? 3.761 -49.134 11.992 1.00 88.88 80 ARG A N 1
ATOM 590 C CA . ARG A 1 80 ? 2.753 -49.291 13.044 1.00 88.88 80 ARG A CA 1
ATOM 591 C C . ARG A 1 80 ? 1.721 -48.161 13.058 1.00 88.88 80 ARG A C 1
ATOM 593 O O . ARG A 1 80 ? 0.540 -48.411 13.294 1.00 88.88 80 ARG A O 1
ATOM 600 N N . LEU A 1 81 ? 2.140 -46.921 12.784 1.00 91.31 81 LEU A N 1
ATOM 601 C CA . LEU A 1 81 ? 1.216 -45.784 12.692 1.00 91.31 81 LEU A CA 1
ATOM 602 C C . LEU A 1 81 ? 0.225 -45.960 11.530 1.00 91.31 81 LEU A C 1
ATOM 604 O O . LEU A 1 81 ? -0.970 -45.717 11.696 1.00 91.31 81 LEU A O 1
ATOM 608 N N . LEU A 1 82 ? 0.708 -46.418 10.372 1.00 91.81 82 LEU A N 1
ATOM 609 C CA . LEU A 1 82 ? -0.117 -46.638 9.181 1.00 91.81 82 LEU A CA 1
ATOM 610 C C . LEU A 1 82 ? -1.143 -47.750 9.423 1.00 91.81 82 LEU A C 1
ATOM 612 O O . LEU A 1 82 ? -2.307 -47.599 9.047 1.00 91.81 82 LEU A O 1
ATOM 616 N N . GLU A 1 83 ? -0.743 -48.833 10.097 1.00 91.06 83 GLU A N 1
ATOM 617 C CA . GLU A 1 83 ? -1.652 -49.909 10.506 1.00 91.06 83 GLU A CA 1
ATOM 618 C C . GLU A 1 83 ? -2.763 -49.398 11.428 1.00 91.06 83 GLU A C 1
ATOM 620 O O . GLU A 1 83 ? -3.934 -49.707 11.210 1.00 91.06 83 GLU A O 1
ATOM 625 N N . LEU A 1 84 ? -2.414 -48.595 12.440 1.00 92.50 84 LEU A N 1
ATOM 626 C CA . LEU A 1 84 ? -3.379 -48.049 13.397 1.00 92.50 84 LEU A CA 1
ATOM 627 C C . LEU A 1 84 ? -4.398 -47.124 12.728 1.00 92.50 84 LEU A C 1
ATOM 629 O O . LEU A 1 84 ? -5.585 -47.215 13.043 1.00 92.50 84 LEU A O 1
ATOM 633 N N . ILE A 1 85 ? -3.946 -46.267 11.806 1.00 93.31 85 ILE A N 1
ATOM 634 C CA . ILE A 1 85 ? -4.821 -45.374 11.036 1.00 93.31 85 ILE A CA 1
ATOM 635 C C . ILE A 1 85 ? -5.738 -46.188 10.115 1.00 93.31 85 ILE A C 1
ATOM 637 O O . ILE A 1 85 ? -6.935 -45.915 10.054 1.00 93.31 85 ILE A O 1
ATOM 641 N N . SER A 1 86 ? -5.199 -47.202 9.433 1.00 90.81 86 SER A N 1
ATOM 642 C CA . SER A 1 86 ? -5.949 -48.019 8.468 1.00 90.81 86 SER A CA 1
ATOM 643 C C . SER A 1 86 ? -6.964 -48.954 9.133 1.00 90.81 86 SER A C 1
ATOM 645 O O . SER A 1 86 ? -8.015 -49.237 8.561 1.00 90.81 86 SER A O 1
ATOM 647 N N . ALA A 1 87 ? -6.662 -49.439 10.340 1.00 90.00 87 ALA A N 1
ATOM 648 C CA . ALA A 1 87 ? -7.540 -50.313 11.115 1.00 90.00 87 ALA A CA 1
ATOM 649 C C . ALA A 1 87 ? -8.624 -49.554 11.901 1.00 90.00 87 ALA A C 1
ATOM 651 O O . ALA A 1 87 ? -9.482 -50.191 12.507 1.00 90.00 87 ALA A O 1
ATOM 652 N N . ALA A 1 88 ? -8.578 -48.219 11.940 1.00 90.62 88 ALA A N 1
ATOM 653 C CA . ALA A 1 88 ? -9.526 -47.421 12.704 1.00 90.62 88 ALA A CA 1
ATOM 654 C C . ALA A 1 88 ? -10.927 -47.416 12.075 1.00 90.62 88 ALA A C 1
ATOM 656 O O . ALA A 1 88 ? -11.094 -47.199 10.870 1.00 90.62 88 ALA A O 1
ATOM 657 N N . GLU A 1 89 ? -11.941 -47.654 12.906 1.00 87.94 89 GLU A N 1
ATOM 658 C CA . GLU A 1 89 ? -13.333 -47.765 12.469 1.00 87.94 89 GLU A CA 1
ATOM 659 C C . GLU A 1 89 ? -14.058 -46.407 12.452 1.00 87.94 89 GLU A C 1
ATOM 661 O O . GLU A 1 89 ? -13.614 -45.413 13.030 1.00 87.94 89 GLU A O 1
ATOM 666 N N . ASP A 1 90 ? -15.198 -46.362 11.758 1.00 84.00 90 ASP A N 1
ATOM 667 C CA . ASP A 1 90 ? -16.057 -45.175 11.714 1.00 84.00 90 ASP A CA 1
ATOM 668 C C . ASP A 1 90 ? -16.628 -44.878 13.115 1.00 84.00 90 ASP A C 1
ATOM 670 O O . ASP A 1 90 ? -17.060 -45.782 13.830 1.00 84.00 90 ASP A O 1
ATOM 674 N N . GLY A 1 91 ? -16.616 -43.607 13.518 1.00 82.62 91 GLY A N 1
ATOM 675 C CA . GLY A 1 91 ? -17.003 -43.165 14.864 1.00 82.62 91 GLY A CA 1
ATOM 676 C C . GLY A 1 91 ? -15.878 -43.149 15.909 1.00 82.62 91 GLY A C 1
ATOM 677 O O . GLY A 1 91 ? -16.083 -42.602 16.995 1.00 82.62 91 GLY A O 1
ATOM 678 N N . GLU A 1 92 ? -14.685 -43.670 15.602 1.00 89.56 92 GLU A N 1
ATOM 679 C CA . GLU A 1 92 ? -13.501 -43.493 16.453 1.00 89.56 92 GLU A CA 1
ATOM 680 C C . GLU A 1 92 ? -12.807 -42.147 16.194 1.00 89.56 92 GLU A C 1
ATOM 682 O O . GLU A 1 92 ? -12.841 -41.612 15.084 1.00 89.56 92 GLU A O 1
ATOM 687 N N . THR A 1 93 ? -12.136 -41.599 17.212 1.00 91.75 93 THR A N 1
ATOM 688 C CA . THR A 1 93 ? -11.207 -40.468 17.049 1.00 91.75 93 THR A CA 1
ATOM 689 C C . THR A 1 93 ? -9.789 -40.897 17.398 1.00 91.75 93 THR A C 1
ATOM 691 O O . THR A 1 93 ? -9.539 -41.351 18.512 1.00 91.75 93 THR A O 1
ATOM 694 N N . LEU A 1 94 ? -8.850 -40.722 16.470 1.00 93.88 94 LEU A N 1
ATOM 695 C CA . LEU A 1 94 ? -7.423 -40.919 16.705 1.00 93.88 94 LEU A CA 1
ATOM 696 C C . LEU A 1 94 ? -6.744 -39.559 16.835 1.00 93.88 94 LEU A C 1
ATOM 698 O O . LEU A 1 94 ? -6.817 -38.732 15.924 1.00 93.88 94 LEU A O 1
ATOM 702 N N . LEU A 1 95 ? -6.060 -39.353 17.957 1.00 93.62 95 LEU A N 1
ATOM 703 C CA . LEU A 1 95 ? -5.200 -38.197 18.183 1.00 93.62 95 LEU A CA 1
ATOM 704 C C . LEU A 1 95 ? -3.740 -38.658 18.160 1.00 93.62 95 LEU A C 1
ATOM 706 O O . LEU A 1 95 ? -3.310 -39.379 19.056 1.00 93.62 95 LEU A O 1
ATOM 710 N N . VAL A 1 96 ? -3.001 -38.274 17.122 1.00 94.56 96 VAL A N 1
ATOM 711 C CA . VAL A 1 96 ? -1.586 -38.619 16.932 1.00 94.56 96 VAL A CA 1
ATOM 712 C C . VAL A 1 96 ? -0.734 -37.431 17.363 1.00 94.56 96 VAL A C 1
ATOM 714 O O . VAL A 1 96 ? -0.816 -36.372 16.742 1.00 94.56 96 VAL A O 1
ATOM 717 N N . ASP A 1 97 ? 0.089 -37.593 18.397 1.00 90.00 97 ASP A N 1
ATOM 718 C CA . ASP A 1 97 ? 0.994 -36.544 18.889 1.00 90.00 97 ASP A CA 1
ATOM 719 C C . ASP A 1 97 ? 2.373 -37.161 19.234 1.00 90.00 97 ASP A C 1
ATOM 721 O O . ASP A 1 97 ? 2.480 -37.962 2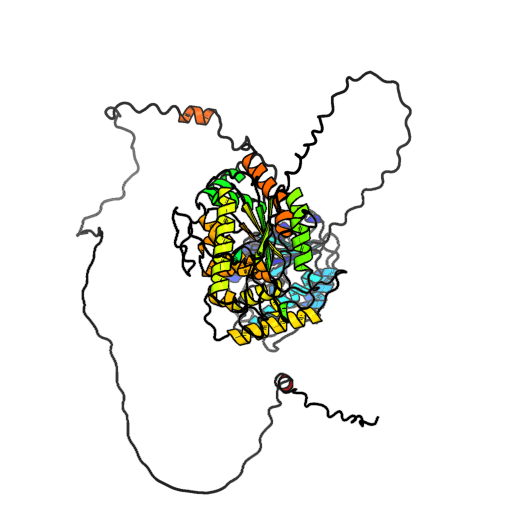0.170 1.00 90.00 97 ASP A O 1
ATOM 725 N N . ASP A 1 98 ? 3.438 -36.897 18.456 1.00 90.56 98 ASP A N 1
ATOM 726 C CA . ASP A 1 98 ? 3.513 -36.074 17.224 1.00 90.56 98 ASP A CA 1
ATOM 727 C C . ASP A 1 98 ? 4.177 -36.757 16.018 1.00 90.56 98 ASP A C 1
ATOM 729 O O . ASP A 1 98 ? 4.967 -37.692 16.115 1.00 90.56 98 ASP A O 1
ATOM 733 N N . LEU A 1 99 ? 3.911 -36.256 14.814 1.00 92.56 99 LEU A N 1
ATOM 734 C CA . LEU A 1 99 ? 4.579 -36.756 13.607 1.00 92.56 99 LEU A CA 1
ATOM 735 C C . LEU A 1 99 ? 6.105 -36.551 13.635 1.00 92.56 99 LEU A C 1
ATOM 737 O O . LEU A 1 99 ? 6.814 -37.234 12.903 1.00 92.56 99 LEU A O 1
ATOM 741 N N . GLY A 1 100 ? 6.626 -35.676 14.503 1.00 89.44 100 GLY A N 1
ATOM 742 C CA . GLY A 1 100 ? 8.063 -35.520 14.724 1.00 89.44 100 GLY A CA 1
ATOM 743 C C . GLY A 1 100 ? 8.702 -36.799 15.261 1.00 89.44 100 GLY A C 1
ATOM 744 O O . GLY A 1 100 ? 9.689 -37.269 14.701 1.00 89.44 100 GLY A O 1
ATOM 745 N N . GLY A 1 101 ? 8.094 -37.414 16.279 1.00 87.25 101 GLY A N 1
ATOM 746 C CA . GLY A 1 101 ? 8.511 -38.715 16.804 1.00 87.25 101 GLY A CA 1
ATOM 747 C C . GLY A 1 101 ? 8.506 -39.803 15.729 1.00 87.25 101 GLY A C 1
ATOM 748 O O . GLY A 1 101 ? 9.488 -40.526 15.580 1.00 87.25 101 GLY A O 1
ATOM 749 N N . TRP A 1 102 ? 7.465 -39.838 14.893 1.00 90.06 102 TRP A N 1
ATOM 750 C CA . TRP A 1 102 ? 7.352 -40.807 13.797 1.00 90.06 102 TRP A CA 1
ATOM 751 C C . TRP A 1 102 ? 8.464 -40.637 12.751 1.00 90.06 102 TRP A C 1
ATOM 753 O O . TRP A 1 102 ? 9.073 -41.620 12.336 1.00 90.06 102 TRP A O 1
ATOM 763 N N . VAL A 1 103 ? 8.798 -39.391 12.393 1.00 89.50 103 VAL A N 1
ATOM 764 C CA . VAL A 1 103 ? 9.905 -39.088 11.472 1.00 89.50 103 VAL A CA 1
ATOM 765 C C . VAL A 1 103 ? 11.253 -39.538 12.035 1.00 89.50 103 VAL A C 1
ATOM 767 O O . VAL A 1 103 ? 12.122 -39.915 11.255 1.00 89.50 103 VAL A O 1
ATOM 770 N N . THR A 1 104 ? 11.449 -39.585 13.360 1.00 85.69 104 THR A N 1
ATOM 771 C CA . THR A 1 104 ? 12.712 -40.119 13.903 1.00 85.69 104 THR A CA 1
ATOM 772 C C . THR A 1 104 ? 12.921 -41.597 13.561 1.00 85.69 104 THR A C 1
ATOM 774 O O . THR A 1 104 ? 14.060 -41.994 13.336 1.00 85.69 104 THR A O 1
ATOM 777 N N . GLY A 1 105 ? 11.846 -42.385 13.425 1.00 81.62 105 GLY A N 1
ATOM 778 C CA . GLY A 1 105 ? 11.898 -43.779 12.967 1.00 81.62 105 GLY A CA 1
ATOM 779 C C . GLY A 1 105 ? 12.222 -43.955 11.477 1.00 81.62 105 GLY A C 1
ATOM 780 O O . GLY A 1 105 ? 12.603 -45.049 11.072 1.00 81.62 105 GLY A O 1
ATOM 781 N N . LEU A 1 106 ? 12.108 -42.895 10.666 1.00 80.62 106 LEU A N 1
ATOM 782 C CA . LEU A 1 106 ? 12.510 -42.894 9.250 1.00 80.62 106 LEU A CA 1
ATOM 783 C C . LEU A 1 106 ? 13.992 -42.551 9.051 1.00 80.62 106 LEU A C 1
ATOM 785 O O . LEU A 1 106 ? 14.543 -42.735 7.969 1.00 80.62 106 LEU A O 1
ATOM 789 N N . ILE A 1 107 ? 14.649 -42.000 10.073 1.00 79.00 107 ILE A N 1
ATOM 790 C CA . ILE A 1 107 ? 16.021 -41.512 9.949 1.00 79.00 107 ILE A CA 1
ATOM 791 C C . ILE A 1 107 ? 16.989 -42.604 10.382 1.00 79.00 107 ILE A C 1
ATOM 793 O O . ILE A 1 107 ? 17.123 -42.898 11.567 1.00 79.00 107 ILE A O 1
ATOM 797 N N . ASP A 1 108 ? 17.742 -43.132 9.419 1.00 71.06 108 ASP A N 1
ATOM 798 C CA . ASP A 1 108 ? 18.890 -44.001 9.671 1.00 71.06 108 ASP A CA 1
ATOM 799 C C . ASP A 1 108 ? 20.180 -43.154 9.790 1.00 71.06 108 ASP A C 1
ATOM 801 O O . ASP A 1 108 ? 20.601 -42.530 8.808 1.00 71.06 108 ASP A O 1
ATOM 805 N N . PRO A 1 109 ? 20.841 -43.098 10.966 1.00 64.31 109 PRO A N 1
ATOM 806 C CA . PRO A 1 109 ? 22.106 -42.382 11.145 1.00 64.31 109 PRO A CA 1
ATOM 807 C C . PRO A 1 109 ? 23.247 -42.906 10.260 1.00 64.31 109 PRO A C 1
ATOM 809 O O . PRO A 1 109 ? 24.167 -42.148 9.950 1.00 64.31 109 PRO A O 1
ATOM 812 N N . GLU A 1 110 ? 23.201 -44.176 9.848 1.00 60.34 110 GLU A N 1
ATOM 813 C CA . GLU A 1 110 ? 24.225 -44.817 9.017 1.00 60.34 110 GLU A CA 1
ATOM 814 C C . GLU A 1 110 ? 23.972 -44.628 7.509 1.00 60.34 110 GLU A C 1
ATOM 816 O O . GLU A 1 110 ? 24.868 -44.879 6.697 1.00 60.34 110 GLU A O 1
ATOM 821 N N . ARG A 1 111 ? 22.779 -44.156 7.110 1.00 58.06 111 ARG A N 1
ATOM 822 C CA . ARG A 1 111 ? 22.355 -44.003 5.705 1.00 58.06 111 ARG A CA 1
ATOM 823 C C . ARG A 1 111 ? 21.656 -42.667 5.450 1.00 58.06 111 ARG A C 1
ATOM 825 O O . ARG A 1 111 ? 20.476 -42.624 5.121 1.00 58.06 111 ARG A O 1
ATOM 832 N N . GLN A 1 112 ? 22.404 -41.568 5.561 1.00 61.12 112 GLN A N 1
ATOM 833 C CA . GLN A 1 112 ? 21.890 -40.224 5.274 1.00 61.12 112 GLN A CA 1
ATOM 834 C C . GLN A 1 112 ? 22.337 -39.674 3.910 1.00 61.12 112 GLN A C 1
ATOM 836 O O . GLN A 1 112 ? 23.503 -39.855 3.541 1.00 61.12 112 GLN A O 1
ATOM 841 N N . PRO A 1 113 ? 21.464 -38.925 3.206 1.00 54.94 113 PRO A N 1
ATOM 842 C CA . PRO A 1 113 ? 20.063 -38.648 3.555 1.00 54.94 113 PRO A CA 1
ATOM 843 C C . PRO A 1 113 ? 19.146 -39.846 3.239 1.00 54.94 113 PRO A C 1
ATOM 845 O O . PRO A 1 113 ? 19.249 -40.443 2.169 1.00 54.94 113 PRO A O 1
ATOM 848 N N . ALA A 1 114 ? 18.271 -40.202 4.183 1.00 57.16 114 ALA A N 1
ATOM 849 C CA . ALA A 1 114 ? 17.220 -41.195 3.979 1.00 57.16 114 ALA A CA 1
ATOM 850 C C . ALA A 1 114 ? 15.959 -40.466 3.493 1.00 57.16 114 ALA A C 1
ATOM 852 O O . ALA A 1 114 ? 15.189 -39.932 4.289 1.00 57.16 114 ALA A O 1
ATOM 853 N N . ASP A 1 115 ? 15.780 -40.398 2.175 1.00 62.44 115 ASP A N 1
ATOM 854 C CA . ASP A 1 115 ? 14.592 -39.820 1.543 1.00 62.44 115 ASP A CA 1
ATOM 855 C C . ASP A 1 115 ? 13.484 -40.888 1.456 1.00 62.44 115 ASP A C 1
ATOM 857 O O . ASP A 1 115 ? 13.137 -41.357 0.368 1.00 62.44 115 ASP A O 1
ATOM 861 N N . ASP A 1 116 ? 12.920 -41.292 2.601 1.00 74.06 116 ASP A N 1
ATOM 862 C CA . ASP A 1 116 ? 11.830 -42.286 2.701 1.00 74.06 116 ASP A CA 1
ATOM 863 C C . ASP A 1 116 ? 10.467 -41.716 2.242 1.00 74.06 116 ASP A C 1
ATOM 865 O O . ASP A 1 116 ? 9.423 -41.824 2.891 1.00 74.06 116 ASP A O 1
ATOM 869 N N . VAL A 1 117 ? 10.471 -41.101 1.058 1.00 80.62 117 VAL A N 1
ATOM 870 C CA . VAL A 1 117 ? 9.331 -40.440 0.408 1.00 80.62 117 VAL A CA 1
ATOM 871 C C . VAL A 1 117 ? 8.165 -41.407 0.193 1.00 80.62 117 VAL A C 1
ATOM 873 O O . VAL A 1 117 ? 7.010 -40.994 0.278 1.00 80.62 117 VAL A O 1
ATOM 876 N N . ALA A 1 118 ? 8.446 -42.691 -0.053 1.00 84.69 118 ALA A N 1
ATOM 877 C CA . ALA A 1 118 ? 7.418 -43.721 -0.202 1.00 84.69 118 ALA A CA 1
ATOM 878 C C . ALA A 1 118 ? 6.600 -43.889 1.089 1.00 84.69 118 ALA A C 1
ATOM 880 O O . ALA A 1 118 ? 5.378 -43.777 1.057 1.00 84.69 118 ALA A O 1
ATOM 881 N N . THR A 1 119 ? 7.268 -44.032 2.236 1.00 87.50 119 THR A N 1
ATOM 882 C CA . THR A 1 119 ? 6.616 -44.185 3.544 1.00 87.50 119 THR A CA 1
ATOM 883 C C . THR A 1 119 ? 5.814 -42.934 3.930 1.00 87.50 119 THR A C 1
ATOM 885 O O . THR A 1 119 ? 4.718 -43.035 4.483 1.00 87.50 119 THR A O 1
ATOM 888 N N . ILE A 1 120 ? 6.310 -41.739 3.583 1.00 92.06 120 ILE A N 1
ATOM 889 C CA . ILE A 1 120 ? 5.578 -40.470 3.754 1.00 92.06 120 ILE A CA 1
ATOM 890 C C . ILE A 1 120 ? 4.316 -40.427 2.875 1.00 92.06 120 ILE A C 1
ATOM 892 O O . ILE A 1 120 ? 3.248 -40.001 3.327 1.00 92.06 120 ILE A O 1
ATOM 896 N N . ALA A 1 121 ? 4.414 -40.873 1.621 1.00 90.31 121 ALA A N 1
ATOM 897 C CA . ALA A 1 121 ? 3.274 -40.944 0.712 1.00 90.31 121 ALA A CA 1
ATOM 898 C C . ALA A 1 121 ? 2.222 -41.963 1.184 1.00 90.31 121 ALA A C 1
ATOM 900 O O . ALA A 1 121 ? 1.019 -41.696 1.076 1.00 90.31 121 ALA A O 1
ATOM 901 N N . ASP A 1 122 ? 2.662 -43.083 1.757 1.00 92.31 122 ASP A N 1
ATOM 902 C CA . ASP A 1 122 ? 1.791 -44.100 2.344 1.00 92.31 122 ASP A CA 1
ATOM 903 C C . ASP A 1 122 ? 1.054 -43.555 3.577 1.00 92.31 122 ASP A C 1
ATOM 905 O O . ASP A 1 122 ? -0.162 -43.723 3.679 1.00 92.31 122 ASP A O 1
ATOM 909 N N . LEU A 1 123 ? 1.730 -42.795 4.453 1.00 94.50 123 LEU A N 1
ATOM 910 C CA . LEU A 1 123 ? 1.077 -42.093 5.566 1.00 94.50 123 LEU A CA 1
ATOM 911 C C . LEU A 1 123 ? -0.004 -41.127 5.064 1.00 94.50 123 LEU A C 1
ATOM 913 O O . LEU A 1 123 ? -1.133 -41.143 5.552 1.00 94.50 123 LEU A O 1
ATOM 917 N N . ALA A 1 124 ? 0.310 -40.295 4.069 1.00 94.94 124 ALA A N 1
ATOM 918 C CA . ALA A 1 124 ? -0.660 -39.359 3.503 1.00 94.94 124 ALA A CA 1
ATOM 919 C C . ALA A 1 124 ? -1.860 -40.079 2.858 1.00 94.94 124 ALA A C 1
ATOM 921 O O . ALA A 1 124 ? -2.979 -39.564 2.878 1.00 94.94 124 ALA A O 1
ATOM 922 N N . THR A 1 125 ? -1.645 -41.270 2.294 1.00 94.12 125 THR A N 1
ATOM 923 C CA . THR A 1 125 ? -2.716 -42.122 1.759 1.00 94.12 125 THR A CA 1
ATOM 924 C C . THR A 1 125 ? -3.582 -42.686 2.878 1.00 94.12 125 THR A C 1
ATOM 926 O O . THR A 1 125 ? -4.798 -42.514 2.826 1.00 94.12 125 THR A O 1
ATOM 929 N N . ALA A 1 126 ? -2.978 -43.229 3.937 1.00 95.00 126 ALA A N 1
ATOM 930 C CA . ALA A 1 126 ? -3.701 -43.707 5.114 1.00 95.00 126 ALA A CA 1
ATOM 931 C C . ALA A 1 126 ? -4.554 -42.596 5.756 1.00 95.00 126 ALA A C 1
ATOM 933 O O . ALA A 1 126 ? -5.702 -42.834 6.123 1.00 95.00 126 ALA A O 1
ATOM 934 N N . VAL A 1 127 ? -4.040 -41.360 5.829 1.00 95.69 127 VAL A N 1
ATOM 935 C CA . VAL A 1 127 ? -4.799 -40.200 6.332 1.00 95.69 127 VAL A CA 1
ATOM 936 C C . VAL A 1 127 ? -6.015 -39.888 5.454 1.00 95.69 127 VAL A C 1
ATOM 938 O O . VAL A 1 127 ? -7.092 -39.642 5.991 1.00 95.69 127 VAL A O 1
ATOM 941 N N . ARG A 1 128 ? -5.876 -39.919 4.119 1.00 93.38 128 ARG A N 1
ATOM 942 C CA . ARG A 1 128 ? -6.999 -39.663 3.192 1.00 93.38 128 ARG A CA 1
ATOM 943 C C . ARG A 1 128 ? -8.067 -40.751 3.226 1.00 93.38 128 ARG A C 1
ATOM 945 O O . ARG A 1 128 ? -9.242 -40.448 3.038 1.00 93.38 128 ARG A O 1
ATOM 952 N N . GLU A 1 129 ? -7.657 -42.005 3.379 1.00 93.00 129 GLU A N 1
ATOM 953 C CA . GLU A 1 129 ? -8.546 -43.168 3.278 1.00 93.00 129 GLU A CA 1
ATOM 954 C C . GLU A 1 129 ? -9.152 -43.591 4.623 1.00 93.00 129 GLU A C 1
ATOM 956 O O . GLU A 1 129 ? -10.064 -44.424 4.652 1.00 93.00 129 GLU A O 1
ATOM 961 N N . SER A 1 130 ? -8.680 -43.012 5.732 1.00 92.50 130 SER A N 1
ATOM 962 C CA . SER A 1 130 ? -9.178 -43.328 7.067 1.00 92.50 130 SER A CA 1
ATOM 963 C C . SER A 1 130 ? -10.670 -43.034 7.209 1.00 92.50 130 SER A C 1
ATOM 965 O O . SER A 1 130 ? -11.192 -42.009 6.762 1.00 92.50 130 SER A O 1
ATOM 967 N N . LYS A 1 131 ? -11.365 -43.963 7.866 1.00 88.44 131 LYS A N 1
ATOM 968 C CA . LYS A 1 131 ? -12.787 -43.835 8.208 1.00 88.44 131 LYS A CA 1
ATOM 969 C C . LYS A 1 131 ? -12.993 -43.162 9.560 1.00 88.44 131 LYS A C 1
ATOM 971 O O . LYS A 1 131 ? -14.066 -42.616 9.800 1.00 88.44 131 LYS A O 1
ATOM 976 N N . ALA A 1 132 ? -11.978 -43.204 10.418 1.00 91.38 132 ALA A N 1
ATOM 977 C CA . ALA A 1 132 ? -11.995 -42.559 11.716 1.00 91.38 132 ALA A CA 1
ATOM 978 C C . ALA A 1 132 ? -11.739 -41.056 11.592 1.00 91.38 132 ALA A C 1
ATOM 980 O O . ALA A 1 132 ? -11.218 -40.556 10.592 1.00 91.38 132 ALA A O 1
ATOM 981 N N . ARG A 1 133 ? -12.065 -40.324 12.654 1.00 92.25 133 ARG A N 1
ATOM 982 C CA . ARG A 1 133 ? -11.690 -38.921 12.774 1.00 92.25 133 ARG A CA 1
ATOM 983 C C . ARG A 1 133 ? -10.233 -38.806 13.215 1.00 92.25 133 ARG A C 1
ATOM 985 O O . ARG A 1 133 ? -9.866 -39.327 14.261 1.00 92.25 133 ARG A O 1
ATOM 992 N N . LEU A 1 134 ? -9.415 -38.089 12.454 1.00 94.75 134 LEU A N 1
ATOM 993 C CA . LEU A 1 134 ? -7.988 -37.913 12.705 1.00 94.75 134 LEU A CA 1
ATOM 994 C C . LEU A 1 134 ? -7.672 -36.492 13.179 1.00 94.75 134 LEU A C 1
ATOM 996 O O . LEU A 1 134 ? -8.026 -35.510 12.526 1.00 94.75 134 LEU A O 1
ATOM 1000 N N . ILE A 1 135 ? -6.940 -36.391 14.284 1.00 95.31 135 ILE A N 1
ATOM 1001 C CA . ILE A 1 135 ? -6.255 -35.171 14.710 1.00 95.31 135 ILE A CA 1
ATOM 1002 C C . ILE A 1 135 ? -4.763 -35.489 14.754 1.00 95.31 135 ILE A C 1
ATOM 1004 O O . ILE A 1 135 ? -4.324 -36.341 15.519 1.00 95.31 135 ILE A O 1
ATOM 1008 N N . LEU A 1 136 ? -3.988 -34.826 13.907 1.00 97.06 136 LEU A N 1
ATOM 1009 C CA . LEU A 1 136 ? -2.564 -35.077 13.717 1.00 97.06 136 LEU A CA 1
ATOM 1010 C C . LEU A 1 136 ? -1.800 -33.863 14.237 1.00 97.06 136 LEU A C 1
ATOM 1012 O O . LEU A 1 136 ? -2.056 -32.750 13.789 1.00 97.06 136 LEU A O 1
ATOM 1016 N N . VAL A 1 137 ? -0.868 -34.054 15.162 1.00 96.44 137 VAL A N 1
ATOM 1017 C CA . VAL A 1 137 ? -0.014 -32.985 15.690 1.00 96.44 137 VAL A CA 1
ATOM 1018 C C . VAL A 1 137 ? 1.369 -33.117 15.080 1.00 96.44 137 VAL A C 1
ATOM 1020 O O . VAL A 1 137 ? 1.935 -34.207 15.023 1.00 96.44 137 VAL A O 1
ATOM 1023 N N . SER A 1 138 ? 1.935 -32.007 14.619 1.00 96.19 138 SER A N 1
ATOM 1024 C CA . SER A 1 138 ? 3.314 -31.974 14.144 1.00 96.19 138 SER A CA 1
ATOM 1025 C C . SER A 1 138 ? 4.002 -30.666 14.506 1.00 96.19 138 SER A C 1
ATOM 1027 O O . SER A 1 138 ? 3.373 -29.621 14.690 1.00 96.19 138 SER A O 1
ATOM 1029 N N . SER A 1 139 ? 5.321 -30.725 14.652 1.00 93.94 139 SER A N 1
ATOM 1030 C CA . SER A 1 139 ? 6.131 -29.541 14.912 1.00 93.94 139 SER A CA 1
ATOM 1031 C C . SER A 1 139 ? 6.488 -28.844 13.595 1.00 93.94 139 SER A C 1
ATOM 1033 O O . SER A 1 139 ? 6.882 -29.497 12.631 1.00 93.94 139 SER A O 1
ATOM 1035 N N . GLU A 1 140 ? 6.377 -27.513 13.556 1.00 93.00 140 GLU A N 1
ATOM 1036 C CA . GLU A 1 140 ? 6.812 -26.716 12.402 1.00 93.00 140 GLU A CA 1
ATOM 1037 C C . GLU A 1 140 ? 8.259 -26.256 12.605 1.00 93.00 140 GLU A C 1
ATOM 1039 O O . GLU A 1 140 ? 8.530 -25.252 13.267 1.00 93.00 140 GLU A O 1
ATOM 1044 N N . VAL A 1 141 ? 9.197 -27.049 12.091 1.00 87.25 141 VAL A N 1
ATOM 1045 C CA . VAL A 1 141 ? 10.643 -26.828 12.254 1.00 87.25 141 VAL A CA 1
ATOM 1046 C C . VAL A 1 141 ? 11.252 -25.988 11.131 1.00 87.25 141 VAL A C 1
ATOM 1048 O O . VAL A 1 141 ? 12.345 -25.455 11.315 1.00 87.25 141 VAL A O 1
ATOM 1051 N N . GLY A 1 142 ? 10.540 -25.797 10.012 1.00 81.12 142 GLY A N 1
ATOM 1052 C CA . GLY A 1 142 ? 10.999 -24.987 8.878 1.00 81.12 142 GLY A CA 1
ATOM 1053 C C . GLY A 1 142 ? 11.087 -23.488 9.184 1.00 81.12 142 GLY A C 1
ATOM 1054 O O . GLY A 1 142 ? 11.724 -22.743 8.448 1.00 81.12 142 GLY A O 1
ATOM 1055 N N . LEU A 1 143 ? 10.492 -23.048 10.298 1.00 84.25 143 LEU A N 1
ATOM 1056 C CA . LEU A 1 143 ? 10.573 -21.674 10.807 1.00 84.25 143 LEU A CA 1
ATOM 1057 C C . LEU A 1 143 ? 11.733 -21.458 11.803 1.00 84.25 143 LEU A C 1
ATOM 1059 O O . LEU A 1 143 ? 11.845 -20.380 12.386 1.00 84.25 143 LEU A O 1
ATOM 1063 N N . SER A 1 144 ? 12.570 -22.475 12.045 1.00 79.25 144 SER A N 1
ATOM 1064 C CA . SER A 1 144 ? 13.732 -22.398 12.943 1.00 79.25 144 SER A CA 1
ATOM 1065 C C . SER A 1 144 ? 15.039 -22.082 12.199 1.00 79.25 144 SER A C 1
ATOM 1067 O O . SER A 1 144 ? 15.069 -21.936 10.979 1.00 79.25 144 SER A O 1
ATOM 1069 N N . LEU A 1 145 ? 16.147 -21.976 12.939 1.00 80.81 145 LEU A N 1
ATOM 1070 C CA . LEU A 1 145 ? 17.486 -21.893 12.352 1.00 80.81 145 LEU A CA 1
ATOM 1071 C C . LEU A 1 145 ? 17.834 -23.206 11.639 1.00 80.81 145 LEU A C 1
ATOM 1073 O O . LEU A 1 145 ? 17.500 -24.288 12.120 1.00 80.81 145 LEU A O 1
ATOM 1077 N N . VAL A 1 146 ? 18.574 -23.112 10.531 1.00 82.25 146 VAL A N 1
ATOM 1078 C CA . VAL A 1 146 ? 19.090 -24.292 9.821 1.00 82.25 146 VAL A CA 1
ATOM 1079 C C . VAL A 1 146 ? 19.992 -25.101 10.768 1.00 82.25 146 VAL A C 1
ATOM 1081 O O . VAL A 1 146 ? 20.975 -24.548 11.275 1.00 82.25 146 VAL A O 1
ATOM 1084 N N . PRO A 1 147 ? 19.709 -26.395 11.018 1.00 84.19 147 PRO A N 1
ATOM 1085 C CA . PRO A 1 147 ? 20.510 -27.199 11.935 1.00 84.19 147 PRO A CA 1
ATOM 1086 C C . PRO A 1 147 ? 21.977 -27.309 11.505 1.00 84.19 147 PRO A C 1
ATOM 1088 O O . PRO A 1 147 ? 22.297 -27.491 10.326 1.00 84.19 147 PRO A O 1
ATOM 1091 N N . LEU A 1 148 ? 22.888 -27.247 12.481 1.00 86.00 148 LEU A N 1
ATOM 1092 C CA . LEU A 1 148 ? 24.334 -27.340 12.241 1.00 86.00 148 LEU A CA 1
ATOM 1093 C C . LEU A 1 148 ? 24.773 -28.767 11.876 1.00 86.00 148 LEU A C 1
ATOM 1095 O O . LEU A 1 148 ? 25.717 -28.950 11.104 1.00 86.00 148 LEU A O 1
ATOM 1099 N N . THR A 1 149 ? 24.066 -29.781 12.378 1.00 83.50 149 THR A N 1
ATOM 1100 C CA . THR A 1 149 ? 24.373 -31.197 12.146 1.00 83.50 149 THR A CA 1
ATOM 1101 C C . THR A 1 149 ? 23.668 -31.731 10.897 1.00 83.50 149 THR A C 1
ATOM 1103 O O . THR A 1 149 ? 22.557 -31.317 10.567 1.00 83.50 149 THR A O 1
ATOM 1106 N N . THR A 1 150 ? 24.303 -32.679 10.202 1.00 81.75 150 THR A N 1
ATOM 1107 C CA . THR A 1 150 ? 23.716 -33.352 9.026 1.00 81.75 150 THR A CA 1
ATOM 1108 C C . THR A 1 150 ? 22.418 -34.075 9.383 1.00 81.75 150 THR A C 1
ATOM 1110 O O . THR A 1 150 ? 21.423 -33.902 8.690 1.00 81.75 150 THR A O 1
ATOM 1113 N N . VAL A 1 151 ? 22.404 -34.769 10.526 1.00 82.44 151 VAL A N 1
ATOM 1114 C CA . VAL A 1 151 ? 21.219 -35.458 11.062 1.00 82.44 151 VAL A CA 1
ATOM 1115 C C . VAL A 1 151 ? 20.073 -34.482 11.328 1.00 82.44 151 VAL A C 1
ATOM 1117 O O . VAL A 1 151 ? 18.926 -34.783 11.020 1.00 82.44 151 VAL A O 1
ATOM 1120 N N . GLY A 1 152 ? 20.377 -33.292 11.858 1.00 85.19 152 GLY A N 1
ATOM 1121 C CA . GLY A 1 152 ? 19.370 -32.264 12.100 1.00 85.19 152 GLY A CA 1
ATOM 1122 C C . GLY A 1 152 ? 18.760 -31.730 10.806 1.00 85.19 152 GLY A C 1
ATOM 1123 O O . GLY A 1 152 ? 17.550 -31.549 10.745 1.00 85.19 152 GLY A O 1
ATOM 1124 N N . ARG A 1 153 ? 19.571 -31.518 9.758 1.00 86.50 153 ARG A N 1
ATOM 1125 C CA . ARG A 1 153 ? 19.066 -31.106 8.437 1.00 86.50 153 ARG A CA 1
ATOM 1126 C C . ARG A 1 153 ? 18.184 -32.186 7.815 1.00 86.50 153 ARG A C 1
ATOM 1128 O O . ARG A 1 153 ? 17.062 -31.878 7.444 1.00 86.50 153 ARG A O 1
ATOM 1135 N N . ALA A 1 154 ? 18.640 -33.441 7.823 1.00 84.19 154 ALA A N 1
ATOM 1136 C CA . ALA A 1 154 ? 17.856 -34.576 7.337 1.00 84.19 154 ALA A CA 1
ATOM 1137 C C . ALA A 1 154 ? 16.506 -34.705 8.070 1.00 84.19 154 ALA A C 1
ATOM 1139 O O . ALA A 1 154 ? 15.480 -34.914 7.431 1.00 84.19 154 ALA A O 1
ATOM 1140 N N . TYR A 1 155 ? 16.482 -34.504 9.394 1.00 87.38 155 TYR A N 1
ATOM 1141 C CA . TYR A 1 155 ? 15.238 -34.471 10.169 1.00 87.38 155 TYR A CA 1
ATOM 1142 C C . TYR A 1 155 ? 14.314 -33.322 9.763 1.00 87.38 155 TYR A C 1
ATOM 1144 O O . TYR A 1 155 ? 13.121 -33.539 9.558 1.00 87.38 155 TYR A O 1
ATOM 1152 N N . THR A 1 156 ? 14.848 -32.104 9.637 1.00 88.56 156 THR A N 1
ATOM 1153 C CA . THR A 1 156 ? 14.064 -30.933 9.226 1.00 88.56 156 THR A CA 1
ATOM 1154 C C . THR A 1 156 ? 13.467 -31.114 7.832 1.00 88.56 156 THR A C 1
ATOM 1156 O O . THR A 1 156 ? 12.286 -30.822 7.643 1.00 88.56 156 THR A O 1
ATOM 1159 N N . ASP A 1 157 ? 14.242 -31.646 6.887 1.00 88.06 157 ASP A N 1
ATOM 1160 C CA . ASP A 1 157 ? 13.795 -31.892 5.515 1.00 88.06 157 ASP A CA 1
ATOM 1161 C C . ASP A 1 157 ? 12.714 -32.988 5.471 1.00 88.06 157 ASP A C 1
ATOM 1163 O O . ASP A 1 157 ? 11.648 -32.785 4.882 1.00 88.06 157 ASP A O 1
ATOM 1167 N N . ALA A 1 158 ? 12.922 -34.109 6.173 1.00 89.00 158 ALA A N 1
ATOM 1168 C CA . ALA A 1 158 ? 11.956 -35.207 6.250 1.00 89.00 158 ALA A CA 1
ATOM 1169 C C . ALA A 1 158 ? 10.648 -34.801 6.954 1.00 89.00 158 ALA A C 1
ATOM 1171 O O . ALA A 1 158 ? 9.554 -35.138 6.487 1.00 89.00 158 ALA A O 1
ATOM 1172 N N . LEU A 1 159 ? 10.728 -34.037 8.050 1.00 91.88 159 LEU A N 1
ATOM 1173 C CA . LEU A 1 159 ? 9.545 -33.529 8.749 1.00 91.88 159 LEU A CA 1
ATOM 1174 C C . LEU A 1 159 ? 8.806 -32.481 7.911 1.00 91.88 159 LEU A C 1
ATOM 1176 O O . LEU A 1 159 ? 7.578 -32.493 7.870 1.00 91.88 159 LEU A O 1
ATOM 1180 N N . GLY A 1 160 ? 9.531 -31.629 7.183 1.00 91.94 160 GLY A N 1
ATOM 1181 C CA . GLY A 1 160 ? 8.950 -30.693 6.223 1.00 91.94 160 GLY A CA 1
ATOM 1182 C C . GLY A 1 160 ? 8.191 -31.406 5.100 1.00 91.94 160 GLY A C 1
ATOM 1183 O O . GLY A 1 160 ? 7.041 -31.060 4.820 1.00 91.94 160 GLY A O 1
ATOM 1184 N N . ALA A 1 161 ? 8.788 -32.441 4.500 1.00 91.94 161 ALA A N 1
ATOM 1185 C CA . ALA A 1 161 ? 8.138 -33.271 3.484 1.00 91.94 161 ALA A CA 1
ATOM 1186 C C . ALA A 1 161 ? 6.896 -33.993 4.038 1.00 91.94 161 ALA A C 1
ATOM 1188 O O . ALA A 1 161 ? 5.841 -34.005 3.397 1.00 91.94 161 ALA A O 1
ATOM 1189 N N . THR A 1 162 ? 6.988 -34.521 5.262 1.00 94.12 162 THR A N 1
ATOM 1190 C CA . THR A 1 162 ? 5.867 -35.160 5.968 1.00 94.12 162 THR A CA 1
ATOM 1191 C C . THR A 1 162 ? 4.726 -34.174 6.213 1.00 94.12 162 THR A C 1
ATOM 1193 O O . THR A 1 162 ? 3.578 -34.461 5.867 1.00 94.12 162 THR A O 1
ATOM 1196 N N . ASN A 1 163 ? 5.028 -32.981 6.736 1.00 95.88 163 ASN A N 1
ATOM 1197 C CA . ASN A 1 163 ? 4.037 -31.934 6.987 1.00 95.88 163 ASN A CA 1
ATOM 1198 C C . ASN A 1 163 ? 3.321 -31.523 5.696 1.00 95.88 163 ASN A C 1
ATOM 1200 O O . ASN A 1 163 ? 2.097 -31.411 5.695 1.00 95.88 163 ASN A O 1
ATOM 1204 N N . GLN A 1 164 ? 4.049 -31.355 4.587 1.00 95.06 164 GLN A N 1
ATOM 1205 C CA . GLN A 1 164 ? 3.455 -31.019 3.289 1.00 95.06 164 GLN A CA 1
ATOM 1206 C C . GLN A 1 164 ? 2.525 -32.126 2.771 1.00 95.06 164 GLN A C 1
ATOM 1208 O O . GLN A 1 164 ? 1.397 -31.840 2.359 1.00 95.06 164 GLN A O 1
ATOM 1213 N N . ALA A 1 165 ? 2.959 -33.389 2.826 1.00 95.50 165 ALA A N 1
ATOM 1214 C CA . ALA A 1 165 ? 2.167 -34.523 2.354 1.00 95.50 165 ALA A CA 1
ATOM 1215 C C . ALA A 1 165 ? 0.879 -34.709 3.177 1.00 95.50 165 ALA A C 1
ATOM 1217 O O . ALA A 1 165 ? -0.211 -34.870 2.615 1.00 95.50 165 ALA A O 1
ATOM 1218 N N . VAL A 1 166 ? 0.983 -34.621 4.506 1.00 95.94 166 VAL A N 1
ATOM 1219 C CA . VAL A 1 166 ? -0.158 -34.746 5.421 1.00 95.94 166 VAL A CA 1
ATOM 1220 C C . VAL A 1 166 ? -1.087 -33.531 5.329 1.00 95.94 166 VAL A C 1
ATOM 1222 O O . VAL A 1 166 ? -2.302 -33.706 5.312 1.00 95.94 166 VAL A O 1
ATOM 1225 N N . ALA A 1 167 ? -0.568 -32.309 5.175 1.00 95.62 167 ALA A N 1
ATOM 1226 C CA . ALA A 1 167 ? -1.387 -31.114 4.939 1.00 95.62 167 ALA A CA 1
ATOM 1227 C C . ALA A 1 167 ? -2.183 -31.204 3.623 1.00 95.62 167 ALA A C 1
ATOM 1229 O O . ALA A 1 167 ? -3.333 -30.754 3.537 1.00 95.62 167 ALA A O 1
ATOM 1230 N N . GLY A 1 168 ? -1.591 -31.813 2.590 1.00 94.00 168 GLY A N 1
ATOM 1231 C CA . GLY A 1 168 ? -2.276 -32.134 1.338 1.00 94.00 168 GLY A CA 1
ATOM 1232 C C . GLY A 1 168 ? -3.443 -33.103 1.546 1.00 94.00 168 GLY A C 1
ATOM 1233 O O . GLY A 1 168 ? -4.525 -32.878 1.002 1.00 94.00 168 GLY A O 1
ATOM 1234 N N . ALA A 1 169 ? -3.241 -34.126 2.380 1.00 94.25 169 ALA A N 1
ATOM 1235 C CA . ALA A 1 169 ? -4.230 -35.146 2.726 1.00 94.25 169 ALA A CA 1
ATOM 1236 C C . ALA A 1 169 ? -5.344 -34.673 3.678 1.00 94.25 169 ALA A C 1
ATOM 1238 O O . ALA A 1 169 ? -6.469 -35.143 3.547 1.00 94.25 169 ALA A O 1
ATOM 1239 N N . ALA A 1 170 ? -5.045 -33.766 4.613 1.00 94.56 170 ALA A N 1
ATOM 1240 C CA . ALA A 1 170 ? -5.965 -33.355 5.673 1.00 94.56 170 ALA A CA 1
ATOM 1241 C C . ALA A 1 170 ? -7.072 -32.405 5.180 1.00 94.56 170 ALA A C 1
ATOM 1243 O O . ALA A 1 170 ? -6.823 -31.554 4.326 1.00 94.56 170 ALA A O 1
ATOM 1244 N N . ASP A 1 171 ? -8.274 -32.465 5.752 1.00 92.31 171 ASP A N 1
ATOM 1245 C CA . ASP A 1 171 ? -9.379 -31.552 5.407 1.00 92.31 171 ASP A CA 1
ATOM 1246 C C . ASP A 1 171 ? -9.107 -30.122 5.884 1.00 92.31 171 ASP A C 1
ATOM 1248 O O . ASP A 1 171 ? -9.433 -29.142 5.204 1.00 92.31 171 ASP A O 1
ATOM 1252 N N . ALA A 1 172 ? -8.495 -30.003 7.062 1.00 93.56 172 ALA A N 1
ATOM 1253 C CA . ALA A 1 172 ? -8.129 -28.733 7.662 1.00 93.56 172 ALA A CA 1
ATOM 1254 C C . ALA A 1 172 ? -6.701 -28.759 8.207 1.00 93.56 172 ALA A C 1
ATOM 1256 O O . ALA A 1 172 ? -6.200 -29.785 8.668 1.00 93.56 172 ALA A O 1
ATOM 1257 N N . VAL A 1 173 ? -6.050 -27.600 8.166 1.00 96.31 173 VAL A N 1
ATOM 1258 C CA . VAL A 1 173 ? -4.703 -27.399 8.703 1.00 96.31 173 VAL A CA 1
ATOM 1259 C C . VAL A 1 173 ? -4.718 -26.143 9.560 1.00 96.31 173 VAL A C 1
ATOM 1261 O O . VAL A 1 173 ? -5.104 -25.076 9.080 1.00 96.31 173 VAL A O 1
ATOM 1264 N N . ALA A 1 174 ? -4.291 -26.266 10.811 1.00 96.31 174 ALA A N 1
ATOM 1265 C CA . ALA A 1 174 ? -4.103 -25.169 11.748 1.00 96.31 174 ALA A CA 1
ATOM 1266 C C . ALA A 1 174 ? -2.618 -24.999 12.076 1.00 96.31 174 ALA A C 1
ATOM 1268 O O . ALA A 1 174 ? -1.890 -25.979 12.194 1.00 96.31 174 ALA A O 1
ATOM 1269 N N . LEU A 1 175 ? -2.186 -23.758 12.266 1.00 96.88 175 LEU A N 1
ATOM 1270 C CA . LEU A 1 175 ? -0.889 -23.385 12.811 1.00 96.88 175 LEU A CA 1
ATOM 1271 C C . LEU A 1 175 ? -1.106 -22.696 14.157 1.00 96.88 175 LEU A C 1
ATOM 1273 O O . LEU A 1 175 ? -1.846 -21.717 14.237 1.00 96.88 175 LEU A O 1
ATOM 1277 N N . VAL A 1 176 ? -0.445 -23.190 15.201 1.00 96.50 176 VAL A N 1
ATOM 1278 C CA . VAL A 1 176 ? -0.504 -22.627 16.550 1.00 96.50 176 VAL A CA 1
ATOM 1279 C C . VAL A 1 176 ? 0.789 -21.874 16.851 1.00 96.50 176 VAL A C 1
ATOM 1281 O O . VAL A 1 176 ? 1.887 -22.435 16.778 1.00 96.50 176 VAL A O 1
ATOM 1284 N N . VAL A 1 177 ? 0.662 -20.595 17.205 1.00 93.69 177 VAL A N 1
ATOM 1285 C CA . VAL A 1 177 ? 1.774 -19.698 17.549 1.00 93.69 177 VAL A CA 1
ATOM 1286 C C . VAL A 1 177 ? 1.420 -18.960 18.835 1.00 93.69 177 VAL A C 1
ATOM 1288 O O . VAL A 1 177 ? 0.422 -18.251 18.882 1.00 93.69 177 VAL A O 1
ATOM 1291 N N . ALA A 1 178 ? 2.231 -19.122 19.885 1.00 90.25 178 ALA A N 1
ATOM 1292 C CA . ALA A 1 178 ? 2.009 -18.482 21.190 1.00 90.25 178 ALA A CA 1
ATOM 1293 C C . ALA A 1 178 ? 0.580 -18.685 21.756 1.00 90.25 178 ALA A C 1
ATOM 1295 O O . ALA A 1 178 ? -0.040 -17.757 22.271 1.00 90.25 178 ALA A O 1
ATOM 1296 N N . GLY A 1 179 ? 0.034 -19.896 21.617 1.00 90.00 179 GLY A N 1
ATOM 1297 C CA . GLY A 1 179 ? -1.323 -20.259 22.037 1.00 90.00 179 GLY A CA 1
ATOM 1298 C C . GLY A 1 179 ? -2.432 -19.769 21.102 1.00 90.00 179 GLY A C 1
ATOM 1299 O O . GLY A 1 179 ? -3.595 -20.077 21.335 1.00 90.00 179 GLY A O 1
ATOM 1300 N N . GLN A 1 180 ? -2.099 -19.026 20.042 1.00 93.88 180 GLN A N 1
ATOM 1301 C CA . GLN A 1 180 ? -3.056 -18.500 19.069 1.00 93.88 180 GLN A CA 1
ATOM 1302 C C . GLN A 1 180 ? -3.136 -19.405 17.843 1.00 93.88 180 GLN A C 1
ATOM 1304 O O . GLN A 1 180 ? -2.113 -19.843 17.317 1.00 93.88 180 GLN A O 1
ATOM 1309 N N . VAL A 1 181 ? -4.355 -19.668 17.377 1.00 93.69 181 VAL A N 1
ATOM 1310 C CA . VAL A 1 181 ? -4.634 -20.595 16.276 1.00 93.69 181 VAL A CA 1
ATOM 1311 C C . VAL A 1 181 ? -4.919 -19.819 14.994 1.00 93.69 181 VAL A C 1
ATOM 1313 O O . VAL A 1 181 ? -5.856 -19.024 14.942 1.00 93.69 181 VAL A O 1
ATOM 1316 N N . THR A 1 182 ? -4.180 -20.131 13.934 1.00 93.38 182 THR A N 1
ATOM 1317 C CA . THR A 1 182 ? -4.417 -19.638 12.573 1.00 93.38 182 THR A CA 1
ATOM 1318 C C . THR A 1 182 ? -4.726 -20.810 11.653 1.00 93.38 182 THR A C 1
ATOM 1320 O O . THR A 1 182 ? -3.930 -21.735 11.523 1.00 93.38 182 THR A O 1
ATOM 1323 N N . TRP A 1 183 ? -5.869 -20.783 10.974 1.00 93.81 183 TRP A N 1
ATOM 1324 C CA . TRP A 1 183 ? -6.217 -21.815 9.996 1.00 93.81 183 TRP A CA 1
ATOM 1325 C C . TRP A 1 183 ? -5.517 -21.548 8.657 1.00 93.81 183 TRP A C 1
ATOM 1327 O O . TRP A 1 183 ? -5.746 -20.513 8.040 1.00 93.81 183 TRP A O 1
ATOM 1337 N N . LEU A 1 184 ? -4.680 -22.486 8.207 1.00 93.12 184 LEU A N 1
ATOM 1338 C CA . LEU A 1 184 ? -3.967 -22.438 6.924 1.00 93.12 184 LEU A CA 1
ATOM 1339 C C . LEU A 1 184 ? -4.783 -23.059 5.782 1.00 93.12 184 LEU A C 1
ATOM 1341 O O . LEU A 1 184 ? -4.732 -22.597 4.646 1.00 93.12 184 LEU A O 1
ATOM 1345 N N . LYS A 1 185 ? -5.545 -24.114 6.089 1.00 92.06 185 LYS A N 1
ATOM 1346 C CA . LYS A 1 185 ? -6.453 -24.801 5.165 1.00 92.06 185 LYS A CA 1
ATOM 1347 C C . LYS A 1 185 ? -7.777 -25.013 5.877 1.00 92.06 185 LYS A C 1
ATOM 1349 O O . LYS A 1 185 ? -7.806 -25.573 6.971 1.00 92.06 185 LYS A O 1
ATOM 1354 N N . GLN A 1 186 ? -8.862 -24.575 5.251 1.00 80.56 186 GLN A N 1
ATOM 1355 C CA . GLN A 1 186 ? -10.222 -24.886 5.674 1.00 80.56 186 GLN A CA 1
ATOM 1356 C C . GLN A 1 186 ? -10.944 -25.472 4.466 1.00 80.56 186 GLN A C 1
ATOM 1358 O O . GLN A 1 186 ? -11.136 -24.776 3.467 1.00 80.56 186 GLN A O 1
ATOM 1363 N N . ALA A 1 187 ? -11.327 -26.749 4.526 1.00 58.00 187 ALA A N 1
ATOM 1364 C CA . ALA A 1 187 ? -12.274 -27.286 3.559 1.00 58.00 187 ALA A CA 1
ATOM 1365 C C . ALA A 1 187 ? -13.549 -26.431 3.603 1.00 58.00 187 ALA A C 1
ATOM 1367 O O . ALA A 1 187 ? -14.081 -26.159 4.685 1.00 58.00 187 ALA A O 1
ATOM 1368 N N . ALA A 1 188 ? -14.017 -25.985 2.433 1.00 41.78 188 ALA A N 1
ATOM 1369 C CA . ALA A 1 188 ? -15.284 -25.280 2.315 1.00 41.78 188 ALA A CA 1
ATOM 1370 C C . ALA A 1 188 ? -16.361 -26.130 2.993 1.00 41.78 188 ALA A C 1
ATOM 1372 O O . ALA A 1 188 ? -16.571 -27.283 2.610 1.00 41.78 188 ALA A O 1
ATOM 1373 N N . ALA A 1 189 ? -17.020 -25.579 4.013 1.00 39.25 189 ALA A N 1
ATOM 1374 C CA . ALA A 1 189 ? -18.213 -26.202 4.555 1.00 39.25 189 ALA A CA 1
ATOM 1375 C C . ALA A 1 189 ? -19.142 -26.469 3.370 1.00 39.25 189 ALA A C 1
ATOM 1377 O O . ALA A 1 189 ? -19.481 -25.538 2.634 1.00 39.25 189 ALA A O 1
ATOM 1378 N N . ALA A 1 190 ? -19.501 -27.735 3.148 1.00 35.09 190 ALA A N 1
ATOM 1379 C CA . ALA A 1 190 ? -20.542 -28.070 2.199 1.00 35.09 190 ALA A CA 1
ATOM 1380 C C . ALA A 1 190 ? -21.769 -27.251 2.604 1.00 35.09 190 ALA A C 1
ATOM 1382 O O . ALA A 1 190 ? -22.378 -27.496 3.647 1.00 35.09 190 ALA A O 1
ATOM 1383 N N . VAL A 1 191 ? -22.081 -26.223 1.815 1.00 31.11 191 VAL A N 1
ATOM 1384 C CA . VAL A 1 191 ? -23.329 -25.487 1.942 1.00 31.11 191 VAL A CA 1
ATOM 1385 C C . VAL A 1 191 ? -24.401 -26.519 1.644 1.00 31.11 191 VAL A C 1
ATOM 1387 O O . VAL A 1 191 ? -24.615 -26.884 0.488 1.00 31.11 191 VAL A O 1
ATOM 1390 N N . ALA A 1 192 ? -25.025 -27.053 2.692 1.00 31.06 192 ALA A N 1
ATOM 1391 C CA . ALA A 1 192 ? -26.253 -27.801 2.539 1.00 31.06 192 ALA A CA 1
ATOM 1392 C C . ALA A 1 192 ? -27.218 -26.864 1.811 1.00 31.06 192 ALA A C 1
ATOM 1394 O O . ALA A 1 192 ? -27.605 -25.821 2.343 1.00 31.06 192 ALA A O 1
ATOM 1395 N N . ALA A 1 193 ? -27.522 -27.196 0.556 1.00 27.72 193 ALA A N 1
ATOM 1396 C CA . ALA A 1 193 ? -28.528 -26.494 -0.214 1.00 27.72 193 ALA A CA 1
ATOM 1397 C C . ALA A 1 193 ? -29.795 -26.395 0.651 1.00 27.72 193 ALA A C 1
ATOM 1399 O O . ALA A 1 193 ? -30.179 -27.404 1.256 1.00 27.72 193 ALA A O 1
ATOM 1400 N N . PRO A 1 194 ? -30.439 -25.219 0.757 1.00 32.56 194 PRO A N 1
ATOM 1401 C CA . PRO A 1 194 ? -31.695 -25.135 1.476 1.00 32.56 194 PRO A CA 1
ATOM 1402 C C . PRO A 1 194 ? -32.660 -26.112 0.806 1.00 32.56 194 PRO A C 1
ATOM 1404 O O . PRO A 1 194 ? -32.889 -26.046 -0.404 1.00 32.56 194 PRO A O 1
ATOM 1407 N N . ALA A 1 195 ? -33.165 -27.066 1.589 1.00 31.94 195 ALA A N 1
ATOM 1408 C CA . ALA A 1 195 ? -34.155 -28.018 1.128 1.00 31.94 195 ALA A CA 1
ATOM 1409 C C . ALA A 1 195 ? -35.325 -27.230 0.531 1.00 31.94 195 ALA A C 1
ATOM 1411 O O . ALA A 1 195 ? -35.954 -26.420 1.214 1.00 31.94 195 ALA A O 1
ATOM 1412 N N . VAL A 1 196 ? -35.585 -27.447 -0.758 1.00 36.06 196 VAL A N 1
ATOM 1413 C CA . VAL A 1 196 ? -36.768 -26.921 -1.434 1.00 36.06 196 VAL A CA 1
ATOM 1414 C C . VAL A 1 196 ? -37.977 -27.481 -0.695 1.00 36.06 196 VAL A C 1
ATOM 1416 O O . VAL A 1 196 ? -38.295 -28.665 -0.805 1.00 36.06 196 VAL A O 1
ATOM 1419 N N . ALA A 1 197 ? -38.619 -26.638 0.111 1.00 33.56 197 ALA A N 1
ATOM 1420 C CA . ALA A 1 197 ? -39.868 -26.981 0.759 1.00 33.56 197 ALA A CA 1
ATOM 1421 C C . ALA A 1 197 ? -40.926 -27.214 -0.327 1.00 33.56 197 ALA A C 1
ATOM 1423 O O . ALA A 1 197 ? -41.163 -26.358 -1.182 1.00 33.56 197 ALA A O 1
ATOM 1424 N N . ALA A 1 198 ? -41.541 -28.396 -0.301 1.00 38.03 198 ALA A N 1
ATOM 1425 C CA . ALA A 1 198 ? -42.691 -28.717 -1.134 1.00 38.03 198 ALA A CA 1
ATOM 1426 C C . ALA A 1 198 ? -43.838 -27.719 -0.868 1.00 38.03 198 ALA A C 1
ATOM 1428 O O . ALA A 1 198 ? -44.001 -27.268 0.271 1.00 38.03 198 ALA A O 1
ATOM 1429 N N . PRO A 1 199 ? -44.657 -27.378 -1.878 1.00 33.34 199 PRO A N 1
ATOM 1430 C CA . PRO A 1 199 ? -45.769 -26.463 -1.678 1.00 33.34 199 PRO A CA 1
ATOM 1431 C C . PRO A 1 199 ? -46.811 -27.113 -0.758 1.00 33.34 199 PRO A C 1
ATOM 1433 O O . PRO A 1 199 ? -47.336 -28.189 -1.049 1.00 33.34 199 PRO A O 1
ATOM 1436 N N . ALA A 1 200 ? -47.101 -26.454 0.364 1.00 38.69 200 ALA A N 1
ATOM 1437 C CA . ALA A 1 200 ? -48.198 -26.820 1.251 1.00 38.69 200 ALA A CA 1
ATOM 1438 C C . ALA A 1 200 ? -49.557 -26.543 0.570 1.00 38.69 200 ALA A C 1
ATOM 1440 O O . ALA A 1 200 ? -49.661 -25.610 -0.233 1.00 38.69 200 ALA A O 1
ATOM 1441 N N . PRO A 1 201 ? -50.605 -27.335 0.863 1.00 36.56 201 PRO A N 1
ATOM 1442 C CA . PRO A 1 201 ? -51.894 -27.197 0.204 1.00 36.56 201 PRO A CA 1
ATOM 1443 C C . PRO A 1 201 ? -52.596 -25.910 0.646 1.00 36.56 201 PRO A C 1
ATOM 1445 O O . PRO A 1 201 ? -52.574 -25.531 1.817 1.00 36.56 201 PRO A O 1
ATOM 1448 N N . VAL A 1 202 ? -53.245 -25.261 -0.319 1.00 40.97 202 VAL A N 1
ATOM 1449 C CA . VAL A 1 202 ? -54.081 -24.076 -0.122 1.00 40.97 202 VAL A CA 1
ATOM 1450 C C . VAL A 1 202 ? -55.229 -24.425 0.825 1.00 40.97 202 VAL A C 1
ATOM 1452 O O . VAL A 1 202 ? -56.113 -25.207 0.476 1.00 40.97 202 VAL A O 1
ATOM 1455 N N . ALA A 1 203 ? -55.212 -23.834 2.019 1.00 36.88 203 ALA A N 1
ATOM 1456 C CA . ALA A 1 203 ? -56.341 -23.832 2.936 1.00 36.88 203 ALA A CA 1
ATOM 1457 C C . ALA A 1 203 ? -57.137 -22.533 2.755 1.00 36.88 203 ALA A C 1
ATOM 1459 O O . ALA A 1 203 ? -56.592 -21.433 2.797 1.00 36.88 203 ALA A O 1
ATOM 1460 N N . THR A 1 204 ? -58.434 -22.703 2.525 1.00 38.41 204 THR A N 1
ATOM 1461 C CA . THR A 1 204 ? -59.474 -21.677 2.403 1.00 38.41 204 THR A CA 1
ATOM 1462 C C . THR A 1 204 ? -59.510 -20.710 3.589 1.00 38.41 204 THR A C 1
ATOM 1464 O O . THR A 1 204 ? -59.530 -21.138 4.743 1.00 38.41 204 THR A O 1
ATOM 1467 N N . GLU A 1 205 ? -59.581 -19.414 3.271 1.00 43.00 205 GLU A N 1
ATOM 1468 C CA . GLU A 1 205 ? -59.785 -18.292 4.196 1.00 43.00 205 GLU A CA 1
ATOM 1469 C C . GLU A 1 205 ? -61.016 -18.466 5.101 1.00 43.00 205 GLU A C 1
ATOM 1471 O O . GLU A 1 205 ? -62.100 -18.810 4.619 1.00 43.00 205 GLU A O 1
ATOM 1476 N N . PRO A 1 206 ? -60.912 -18.065 6.379 1.00 36.94 206 PRO A N 1
ATOM 1477 C CA . PRO A 1 206 ? -62.016 -17.481 7.115 1.00 36.94 206 PRO A CA 1
ATOM 1478 C C . PRO A 1 206 ? -61.864 -15.957 7.219 1.00 36.94 206 PRO A C 1
ATOM 1480 O O . PRO A 1 206 ? -60.770 -15.407 7.331 1.00 36.94 206 PRO A O 1
ATOM 1483 N N . ALA A 1 207 ? -63.018 -15.298 7.181 1.00 39.66 207 ALA A N 1
ATOM 1484 C CA . ALA A 1 207 ? -63.200 -13.859 7.105 1.00 39.66 207 ALA A CA 1
ATOM 1485 C C . ALA A 1 207 ? -62.502 -13.050 8.214 1.00 39.66 207 ALA A C 1
ATOM 1487 O O . ALA A 1 207 ? -62.407 -13.461 9.370 1.00 39.66 207 ALA A O 1
ATOM 1488 N N . ALA A 1 208 ? -62.080 -11.854 7.805 1.00 39.94 208 ALA A N 1
ATOM 1489 C CA . ALA A 1 208 ? -61.305 -10.874 8.543 1.00 39.94 208 ALA A CA 1
ATOM 1490 C C . ALA A 1 208 ? -61.954 -10.358 9.841 1.00 39.94 208 ALA A C 1
ATOM 1492 O O . ALA A 1 208 ? -63.128 -9.988 9.878 1.00 39.94 208 ALA A O 1
ATOM 1493 N N . THR A 1 209 ? -61.108 -10.183 10.855 1.00 38.53 209 THR A N 1
ATOM 1494 C CA . THR A 1 209 ? -61.313 -9.275 11.993 1.00 38.53 209 THR A CA 1
ATOM 1495 C C . THR A 1 209 ? -60.340 -8.099 11.825 1.00 38.53 209 THR A C 1
ATOM 1497 O O . THR A 1 209 ? -59.183 -8.336 11.473 1.00 38.53 209 THR A O 1
ATOM 1500 N N . PRO A 1 210 ? -60.745 -6.831 12.037 1.00 47.78 210 PRO A N 1
ATOM 1501 C CA . PRO A 1 210 ? -59.875 -5.697 11.753 1.00 47.78 210 PRO A CA 1
ATOM 1502 C C . PRO A 1 210 ? -58.797 -5.587 12.835 1.00 47.78 210 PRO A C 1
ATOM 1504 O O . PRO A 1 210 ? -59.092 -5.289 13.992 1.00 47.78 210 PRO A O 1
ATOM 1507 N N . VAL A 1 211 ? -57.543 -5.824 12.454 1.00 47.06 211 VAL A N 1
ATOM 1508 C CA . VAL A 1 211 ? -56.369 -5.512 13.273 1.00 47.06 211 VAL A CA 1
ATOM 1509 C C . VAL A 1 211 ? -55.818 -4.171 12.798 1.00 47.06 211 VAL A C 1
ATOM 1511 O O . VAL A 1 211 ? -55.569 -3.966 11.612 1.00 47.06 211 VAL A O 1
ATOM 1514 N N . VAL A 1 212 ? -55.679 -3.244 13.741 1.00 56.91 212 VAL A N 1
ATOM 1515 C CA . VAL A 1 212 ? -55.062 -1.925 13.555 1.00 56.91 212 VAL A CA 1
ATOM 1516 C C . VAL A 1 212 ? -53.629 -2.123 13.032 1.00 56.91 212 VAL A C 1
ATOM 1518 O O . VAL A 1 212 ? -52.893 -2.905 13.636 1.00 56.91 212 VAL A O 1
ATOM 1521 N N . PRO A 1 213 ? -53.200 -1.472 11.935 1.00 45.03 213 PRO A N 1
ATOM 1522 C CA . PRO A 1 213 ? -51.871 -1.711 11.391 1.00 45.03 213 PRO A CA 1
ATOM 1523 C C . PRO A 1 213 ? -50.813 -1.130 12.332 1.00 45.03 213 PRO A C 1
ATOM 1525 O O . PRO A 1 213 ? -50.769 0.077 12.565 1.00 45.03 213 PRO A O 1
ATOM 1528 N N . ALA A 1 214 ? -49.941 -1.992 12.856 1.00 52.53 214 ALA A N 1
ATOM 1529 C CA . ALA A 1 214 ? -48.652 -1.558 13.370 1.00 52.53 214 ALA A CA 1
ATOM 1530 C C . ALA A 1 214 ? -47.831 -1.053 12.176 1.00 52.53 214 ALA A C 1
ATOM 1532 O O . ALA A 1 214 ? -47.595 -1.784 11.214 1.00 52.53 214 ALA A O 1
ATOM 1533 N N . THR A 1 215 ? -47.446 0.218 12.215 1.00 53.12 215 THR A N 1
ATOM 1534 C CA . THR A 1 215 ? -46.569 0.837 11.222 1.00 53.12 215 THR A CA 1
ATOM 1535 C C . THR A 1 215 ? -45.226 0.116 11.213 1.00 53.12 215 THR A C 1
ATOM 1537 O O . THR A 1 215 ? -44.552 0.059 12.243 1.00 53.12 215 THR A O 1
ATOM 1540 N N . SER A 1 216 ? -44.821 -0.426 10.063 1.00 45.25 216 SER A N 1
ATOM 1541 C CA . SER A 1 216 ? -43.431 -0.837 9.851 1.00 45.25 216 SER A CA 1
ATOM 1542 C C . SER A 1 216 ? -42.515 0.373 10.082 1.00 45.25 216 SER A C 1
ATOM 1544 O O . SER A 1 216 ? -42.881 1.473 9.655 1.00 45.25 216 SER A O 1
ATOM 1546 N N . PRO A 1 217 ? -41.365 0.217 10.762 1.00 47.28 217 PRO A N 1
ATOM 1547 C CA . PRO A 1 217 ? -40.453 1.332 10.978 1.00 47.28 217 PRO A CA 1
ATOM 1548 C C . PRO A 1 217 ? -39.981 1.905 9.635 1.00 47.28 217 PRO A C 1
ATOM 1550 O O . PRO A 1 217 ? -39.765 1.177 8.665 1.00 47.28 217 PRO A O 1
ATOM 1553 N N . GLU A 1 218 ? -39.878 3.230 9.595 1.00 47.72 218 GLU A N 1
ATOM 1554 C CA . GLU A 1 218 ? -39.547 4.028 8.418 1.00 47.72 218 GLU A CA 1
ATOM 1555 C C . GLU A 1 218 ? -38.167 3.655 7.854 1.00 47.72 218 GLU A C 1
ATOM 1557 O O . GLU A 1 218 ? -37.155 3.694 8.556 1.00 47.72 218 GLU A O 1
ATOM 1562 N N . VAL A 1 219 ? -38.118 3.303 6.566 1.00 49.25 219 VAL A N 1
ATOM 1563 C CA . VAL A 1 219 ? -36.859 3.123 5.834 1.00 49.25 219 VAL A CA 1
ATOM 1564 C C . VAL A 1 219 ? -36.383 4.500 5.378 1.00 49.25 219 VAL A C 1
ATOM 1566 O O . VAL A 1 219 ? -36.802 5.007 4.340 1.00 49.25 219 VAL A O 1
ATOM 1569 N N . LEU A 1 220 ? -35.510 5.115 6.175 1.00 36.16 220 LEU A N 1
ATOM 1570 C CA . LEU A 1 220 ? -34.851 6.373 5.837 1.00 36.16 220 LEU A CA 1
ATOM 1571 C C . LEU A 1 220 ? -33.670 6.109 4.894 1.00 36.16 220 LEU A C 1
ATOM 1573 O O . LEU A 1 220 ? -32.611 5.642 5.309 1.00 36.16 220 LEU A O 1
ATOM 1577 N N . THR A 1 221 ? -33.834 6.432 3.613 1.00 39.81 221 THR A N 1
ATOM 1578 C CA . THR A 1 221 ? -32.725 6.502 2.651 1.00 39.81 221 THR A CA 1
ATOM 1579 C C . THR A 1 221 ? -32.043 7.875 2.722 1.00 39.81 221 THR A C 1
ATOM 1581 O O . THR A 1 221 ? -32.692 8.875 2.401 1.00 39.81 221 THR A O 1
ATOM 1584 N N . PRO A 1 222 ? -30.750 7.977 3.087 1.00 30.97 222 PRO A N 1
ATOM 1585 C CA . PRO A 1 222 ? -30.028 9.241 2.996 1.00 30.97 222 PRO A CA 1
ATOM 1586 C C . PRO A 1 222 ? -29.810 9.633 1.526 1.00 30.97 222 PRO A C 1
ATOM 1588 O O . PRO A 1 222 ? -29.377 8.830 0.702 1.00 30.97 222 PRO A O 1
ATOM 1591 N N . THR A 1 223 ? -30.118 10.889 1.202 1.00 34.22 223 THR A N 1
ATOM 1592 C CA . THR A 1 223 ? -29.918 11.477 -0.132 1.00 34.22 223 THR A CA 1
ATOM 1593 C C . THR A 1 223 ? -28.500 12.056 -0.235 1.00 34.22 223 THR A C 1
ATOM 1595 O O . THR A 1 223 ? -28.126 12.845 0.636 1.00 34.22 223 THR A O 1
ATOM 1598 N N . PRO A 1 224 ? -27.697 11.723 -1.264 1.00 32.03 224 PRO A N 1
ATOM 1599 C CA . PRO A 1 224 ? -26.400 12.362 -1.466 1.00 32.03 224 PRO A CA 1
ATOM 1600 C C . PRO A 1 224 ? -26.570 13.818 -1.932 1.00 32.03 224 PRO A C 1
ATOM 1602 O O . PRO A 1 224 ? -27.406 14.125 -2.783 1.00 32.03 224 PRO A O 1
ATOM 1605 N N . ALA A 1 225 ? -25.765 14.718 -1.363 1.00 32.59 225 ALA A N 1
ATOM 1606 C CA . ALA A 1 225 ? -25.690 16.125 -1.753 1.00 32.59 225 ALA A CA 1
ATOM 1607 C C . ALA A 1 225 ? -25.068 16.294 -3.161 1.00 32.59 225 ALA A C 1
ATOM 1609 O O . ALA A 1 225 ? -24.265 15.456 -3.578 1.00 32.59 225 ALA A O 1
ATOM 1610 N N . PRO A 1 226 ? -25.416 17.363 -3.906 1.00 33.22 226 PRO A N 1
ATOM 1611 C CA . PRO A 1 226 ? -24.987 17.540 -5.291 1.00 33.22 226 PRO A CA 1
ATOM 1612 C C . PRO A 1 226 ? -23.500 17.906 -5.418 1.00 33.22 226 PRO A C 1
ATOM 1614 O O . PRO A 1 226 ? -22.923 18.571 -4.558 1.00 33.22 226 PRO A O 1
ATOM 1617 N N . ALA A 1 227 ? -22.903 17.477 -6.534 1.00 31.92 227 ALA A N 1
ATOM 1618 C CA . ALA A 1 227 ? -21.506 17.695 -6.898 1.00 31.92 227 ALA A CA 1
ATOM 1619 C C . ALA A 1 227 ? -21.149 19.188 -7.035 1.00 31.92 227 ALA A C 1
ATOM 1621 O O . ALA A 1 227 ? -21.884 19.962 -7.651 1.00 31.92 227 ALA A O 1
ATOM 1622 N N . ALA A 1 228 ? -19.997 19.577 -6.479 1.00 31.06 228 ALA A N 1
ATOM 1623 C CA . ALA A 1 228 ? -19.449 20.925 -6.580 1.00 31.06 228 ALA A CA 1
ATOM 1624 C C . ALA A 1 228 ? -18.727 21.154 -7.922 1.00 31.06 228 ALA A C 1
ATOM 1626 O O . ALA A 1 228 ? -18.115 20.250 -8.488 1.00 31.06 228 ALA A O 1
ATOM 1627 N N . ALA A 1 229 ? -18.843 22.388 -8.412 1.00 29.86 229 ALA A N 1
ATOM 1628 C CA . ALA A 1 229 ? -18.474 22.851 -9.742 1.00 29.86 229 ALA A CA 1
ATOM 1629 C C . ALA A 1 229 ? -16.960 22.898 -10.019 1.00 29.86 229 ALA A C 1
ATOM 1631 O O . ALA A 1 229 ? -16.157 23.246 -9.154 1.00 29.86 229 ALA A O 1
ATOM 1632 N N . ALA A 1 230 ? -16.611 22.635 -11.280 1.00 32.59 230 ALA A N 1
ATOM 1633 C CA . ALA A 1 230 ? -15.301 22.886 -11.861 1.00 32.59 230 ALA A CA 1
ATOM 1634 C C . ALA A 1 230 ? -15.103 24.387 -12.150 1.00 32.59 230 ALA A C 1
ATOM 1636 O O . ALA A 1 230 ? -15.868 24.976 -12.908 1.00 32.59 230 ALA A O 1
ATOM 1637 N N . ASN A 1 231 ? -14.039 24.974 -11.601 1.00 31.02 231 ASN A N 1
ATOM 1638 C CA . ASN A 1 231 ? -13.430 26.231 -12.050 1.00 31.02 231 ASN A CA 1
ATOM 1639 C C . ASN A 1 231 ? -11.928 25.942 -12.208 1.00 31.02 231 ASN A C 1
ATOM 1641 O O . ASN A 1 231 ? -11.362 25.288 -11.342 1.00 31.02 231 ASN A O 1
ATOM 1645 N N . GLY A 1 232 ? -11.175 26.374 -13.211 1.00 29.06 232 GLY A N 1
ATOM 1646 C CA . GLY A 1 232 ? -11.408 27.158 -14.412 1.00 29.06 232 GLY A CA 1
ATOM 1647 C C . GLY A 1 232 ? -10.090 27.116 -15.203 1.00 29.06 232 GLY A C 1
ATOM 1648 O O . GLY A 1 232 ? -9.012 26.965 -14.633 1.00 29.06 232 GLY A O 1
ATOM 1649 N N . SER A 1 233 ? -10.191 27.177 -16.524 1.00 38.62 233 SER A N 1
ATOM 1650 C CA . SER A 1 233 ? -9.088 27.127 -17.485 1.00 38.62 233 SER A CA 1
ATOM 1651 C C . SER A 1 233 ? -8.193 28.372 -17.438 1.00 38.62 233 SER A C 1
ATOM 1653 O O . SER A 1 233 ? -8.711 29.488 -17.503 1.00 38.62 233 SER A O 1
ATOM 1655 N N . GLY A 1 234 ? -6.870 28.185 -17.449 1.00 27.50 234 GLY A N 1
ATOM 1656 C CA . GLY A 1 234 ? -5.880 29.232 -17.717 1.00 27.50 234 GLY A CA 1
ATOM 1657 C C . GLY A 1 234 ? -4.824 28.749 -18.715 1.00 27.50 234 GLY A C 1
ATOM 1658 O O . GLY A 1 234 ? -4.120 27.777 -18.457 1.00 27.50 234 GLY A O 1
ATOM 1659 N N . THR A 1 235 ? -4.751 29.409 -19.869 1.00 33.56 235 THR A N 1
ATOM 1660 C CA . THR A 1 235 ? -3.779 29.212 -20.956 1.00 33.56 235 THR A CA 1
ATOM 1661 C C . THR A 1 235 ? -2.513 30.048 -20.731 1.00 33.56 235 THR A C 1
ATOM 1663 O O . THR A 1 235 ? -2.633 31.263 -20.617 1.00 33.56 235 THR A O 1
ATOM 1666 N N . ASP A 1 236 ? -1.335 29.409 -20.659 1.00 34.56 236 ASP A N 1
ATOM 1667 C CA . ASP A 1 236 ? -0.152 29.644 -21.524 1.00 34.56 236 ASP A CA 1
ATOM 1668 C C . ASP A 1 236 ? 1.136 28.978 -20.968 1.00 34.56 236 ASP A C 1
ATOM 1670 O O . ASP A 1 236 ? 1.723 29.395 -19.975 1.00 34.56 236 ASP A O 1
ATOM 1674 N N . GLY A 1 237 ? 1.615 27.948 -21.678 1.00 41.69 237 GLY A N 1
ATOM 1675 C CA . GLY A 1 237 ? 3.004 27.872 -22.160 1.00 41.69 237 GLY A CA 1
ATOM 1676 C C . GLY A 1 237 ? 4.149 27.308 -21.305 1.00 41.69 237 GLY A C 1
ATOM 1677 O O . GLY A 1 237 ? 5.145 26.912 -21.909 1.00 41.69 237 GLY A O 1
ATOM 1678 N N . GLN A 1 238 ? 4.069 27.222 -19.973 1.00 38.03 238 GLN A N 1
ATOM 1679 C CA . GLN A 1 238 ? 5.113 26.569 -19.155 1.00 38.03 238 GLN A CA 1
ATOM 1680 C C . GLN A 1 238 ? 4.512 25.720 -18.025 1.00 38.03 238 GLN A C 1
ATOM 1682 O O . GLN A 1 238 ? 3.553 26.152 -17.386 1.00 38.03 238 GLN A O 1
ATOM 1687 N N . PRO A 1 239 ? 5.035 24.506 -17.769 1.00 49.28 239 PRO A N 1
ATOM 1688 C CA . PRO A 1 239 ? 4.492 23.650 -16.723 1.00 49.28 239 PRO A CA 1
ATOM 1689 C C . PRO A 1 239 ? 4.754 24.263 -15.335 1.00 49.28 239 PRO A C 1
ATOM 1691 O O . PRO A 1 239 ? 5.824 24.801 -15.072 1.00 49.28 239 PRO A O 1
ATOM 1694 N N . ALA A 1 240 ? 3.780 24.180 -14.424 1.00 60.62 240 ALA A N 1
ATOM 1695 C CA . ALA A 1 240 ? 3.799 24.873 -13.124 1.00 60.62 240 ALA A CA 1
ATOM 1696 C C . ALA A 1 240 ? 5.000 24.529 -12.213 1.00 60.62 240 ALA A C 1
ATOM 1698 O O . ALA A 1 240 ? 5.325 25.292 -11.300 1.00 60.62 240 ALA A O 1
ATOM 1699 N N . TRP A 1 241 ? 5.669 23.399 -12.463 1.00 59.81 241 TRP A N 1
ATOM 1700 C CA . TRP A 1 241 ? 6.898 23.007 -11.775 1.00 59.81 241 TRP A CA 1
ATOM 1701 C C . TRP A 1 241 ? 8.123 23.835 -12.205 1.00 59.81 241 TRP A C 1
ATOM 1703 O O . TRP A 1 241 ? 9.067 23.940 -11.428 1.00 59.81 241 TRP A O 1
ATOM 1713 N N . SER A 1 242 ? 8.109 24.433 -13.407 1.00 37.62 242 SER A N 1
ATOM 1714 C CA . SER A 1 242 ? 9.220 25.204 -13.986 1.00 37.62 242 SER A CA 1
ATOM 1715 C C . SER A 1 242 ? 9.068 26.722 -13.833 1.00 37.62 242 SER A C 1
ATOM 1717 O O . SER A 1 242 ? 9.864 27.475 -14.394 1.00 37.62 242 SER A O 1
ATOM 1719 N N . ALA A 1 243 ? 8.031 27.200 -13.137 1.00 42.81 243 ALA A N 1
ATOM 1720 C CA . ALA A 1 243 ? 7.815 28.630 -12.942 1.00 42.81 243 ALA A CA 1
ATOM 1721 C C . ALA A 1 243 ? 8.946 29.231 -12.076 1.00 42.81 243 ALA A C 1
ATOM 1723 O O . ALA A 1 243 ? 9.186 28.728 -10.973 1.00 42.81 243 ALA A O 1
ATOM 1724 N N . PRO A 1 244 ? 9.637 30.301 -12.524 1.00 37.06 244 PRO A N 1
ATOM 1725 C CA . PRO A 1 244 ? 10.649 30.963 -11.711 1.00 37.06 244 PRO A CA 1
ATOM 1726 C C . PRO A 1 244 ? 9.998 31.542 -10.452 1.00 37.06 244 PRO A C 1
ATOM 1728 O O . PRO A 1 244 ? 8.955 32.194 -10.527 1.00 37.06 244 PRO A O 1
ATOM 1731 N N . THR A 1 245 ? 10.624 31.312 -9.295 1.00 39.75 245 THR A N 1
ATOM 1732 C CA . THR A 1 245 ? 10.222 31.863 -7.993 1.00 39.75 245 THR A CA 1
ATOM 1733 C C . THR A 1 245 ? 10.278 33.394 -8.034 1.00 39.75 245 THR A C 1
ATOM 1735 O O . THR A 1 245 ? 11.280 34.003 -7.667 1.00 39.75 245 THR A O 1
ATOM 1738 N N . MET A 1 246 ? 9.214 34.041 -8.511 1.00 29.62 246 MET A N 1
ATOM 1739 C CA . MET A 1 246 ? 9.080 35.492 -8.449 1.00 29.62 246 MET A CA 1
ATOM 1740 C C . MET A 1 246 ? 8.711 35.887 -7.020 1.00 29.62 246 MET A C 1
ATOM 1742 O O . MET A 1 246 ? 7.691 35.479 -6.470 1.00 29.62 246 MET A O 1
ATOM 1746 N N . THR A 1 247 ? 9.588 36.687 -6.426 1.00 32.47 247 THR A N 1
ATOM 1747 C CA . THR A 1 247 ? 9.472 37.305 -5.107 1.00 32.47 247 THR A CA 1
ATOM 1748 C C . THR A 1 247 ? 8.145 38.047 -4.925 1.00 32.47 247 THR A C 1
ATOM 1750 O O . THR A 1 247 ? 7.922 39.080 -5.557 1.00 32.47 247 THR A O 1
ATOM 1753 N N . LEU A 1 248 ? 7.315 37.574 -3.993 1.00 26.97 248 LEU A N 1
ATOM 1754 C CA . LEU A 1 248 ? 6.295 38.366 -3.299 1.00 26.97 248 LEU A CA 1
ATOM 1755 C C . LEU A 1 248 ? 6.807 38.692 -1.879 1.00 26.97 248 LEU A C 1
ATOM 1757 O O . LEU A 1 248 ? 7.397 37.818 -1.237 1.00 26.97 248 LEU A O 1
ATOM 1761 N N . PRO A 1 249 ? 6.632 39.924 -1.359 1.00 34.44 249 PRO A N 1
ATOM 1762 C CA . PRO A 1 249 ? 7.185 40.318 -0.070 1.00 34.44 249 PRO A CA 1
ATOM 1763 C C . PRO A 1 249 ? 6.260 39.890 1.078 1.00 34.44 249 PRO A C 1
ATOM 1765 O O . PRO A 1 249 ? 5.490 40.692 1.594 1.00 34.44 249 PRO A O 1
ATOM 1768 N N . ALA A 1 250 ? 6.353 38.624 1.484 1.00 30.38 250 ALA A N 1
ATOM 1769 C CA . ALA A 1 250 ? 6.002 38.150 2.824 1.00 30.38 250 ALA A CA 1
ATOM 1770 C C . ALA A 1 250 ? 6.633 36.763 3.035 1.00 30.38 250 ALA A C 1
ATOM 1772 O O . ALA A 1 250 ? 6.144 35.772 2.513 1.00 30.38 250 ALA A O 1
ATOM 1773 N N . LEU A 1 251 ? 7.745 36.730 3.780 1.00 32.88 251 LEU A N 1
ATOM 1774 C CA . LEU A 1 251 ? 8.461 35.534 4.252 1.00 32.88 251 LEU A CA 1
ATOM 1775 C C . LEU A 1 251 ? 8.849 34.521 3.161 1.00 32.88 251 LEU A C 1
ATOM 1777 O O . LEU A 1 251 ? 8.228 33.480 2.979 1.00 32.88 251 LEU A O 1
ATOM 1781 N N . ALA A 1 252 ? 9.992 34.782 2.524 1.00 34.12 252 ALA A N 1
ATOM 1782 C CA . ALA A 1 252 ? 10.810 33.728 1.943 1.00 34.12 252 ALA A CA 1
ATOM 1783 C C . ALA A 1 252 ? 11.238 32.761 3.060 1.00 34.12 252 ALA A C 1
ATOM 1785 O O . ALA A 1 252 ? 12.256 32.965 3.723 1.00 34.12 252 ALA A O 1
ATOM 1786 N N . THR A 1 253 ? 10.465 31.707 3.303 1.00 40.41 253 THR A N 1
ATOM 1787 C CA . THR A 1 253 ? 10.995 30.546 4.008 1.00 40.41 253 THR A CA 1
ATOM 1788 C C . THR A 1 253 ? 12.001 29.909 3.062 1.00 40.41 253 THR A C 1
ATOM 1790 O O . THR A 1 253 ? 11.621 29.318 2.053 1.00 40.41 253 THR A O 1
ATOM 1793 N N . GLY A 1 254 ? 13.293 30.087 3.341 1.00 49.81 254 GLY A N 1
ATOM 1794 C CA . GLY A 1 254 ? 14.380 29.363 2.686 1.00 49.81 254 GLY A CA 1
ATOM 1795 C C . GLY A 1 254 ? 14.265 27.869 2.976 1.00 49.81 254 GLY A C 1
ATOM 1796 O O . GLY A 1 254 ? 15.001 27.338 3.801 1.00 49.81 254 GLY A O 1
ATOM 1797 N N . LEU A 1 255 ? 13.292 27.206 2.346 1.00 67.19 255 LEU A N 1
ATOM 1798 C CA . LEU A 1 255 ? 13.036 25.786 2.500 1.00 67.19 255 LEU A CA 1
ATOM 1799 C C . LEU A 1 255 ? 14.176 25.021 1.830 1.00 67.19 255 LEU A C 1
ATOM 1801 O O . LEU A 1 255 ? 14.225 24.867 0.608 1.00 67.19 255 LEU A O 1
ATOM 1805 N N . VAL A 1 256 ? 15.102 24.545 2.655 1.00 79.19 256 VAL A N 1
ATOM 1806 C CA . VAL A 1 256 ? 16.184 23.661 2.234 1.00 79.19 256 VAL A CA 1
ATOM 1807 C C . VAL A 1 256 ? 15.766 22.231 2.552 1.00 79.19 256 VAL A C 1
ATOM 1809 O O . VAL A 1 256 ? 15.844 21.788 3.696 1.00 79.19 256 VAL A O 1
ATOM 1812 N N . ILE A 1 257 ? 15.314 21.505 1.529 1.00 86.94 257 ILE A N 1
ATOM 1813 C CA . ILE A 1 257 ? 15.080 20.061 1.632 1.00 86.94 257 ILE A CA 1
ATOM 1814 C C . ILE A 1 257 ? 16.448 19.383 1.616 1.00 86.94 257 ILE A C 1
ATOM 1816 O O . ILE A 1 257 ? 17.165 19.430 0.611 1.00 86.94 257 ILE A O 1
ATOM 1820 N N . GLN A 1 258 ? 16.821 18.782 2.739 1.00 87.00 258 GLN A N 1
ATOM 1821 C CA . GLN A 1 258 ? 18.110 18.129 2.942 1.00 87.00 258 GLN A CA 1
ATOM 1822 C C . GLN A 1 258 ? 17.953 16.891 3.819 1.00 87.00 258 GLN A C 1
ATOM 1824 O O . GLN A 1 258 ? 16.974 16.750 4.550 1.00 87.00 258 GLN A O 1
ATOM 1829 N N . GLN A 1 259 ? 18.934 15.998 3.730 1.00 87.81 259 GLN A N 1
ATOM 1830 C CA . GLN A 1 259 ? 18.971 14.781 4.526 1.00 87.81 259 GLN A CA 1
ATOM 1831 C C . GLN A 1 259 ? 19.021 15.100 6.026 1.00 87.81 259 GLN A C 1
ATOM 1833 O O . GLN A 1 259 ? 19.764 15.983 6.454 1.00 87.81 259 GLN A O 1
ATOM 1838 N N . GLY A 1 260 ? 18.245 14.358 6.817 1.00 84.56 260 GLY A N 1
ATOM 1839 C CA . GLY A 1 260 ? 18.183 14.513 8.269 1.00 84.56 260 GLY A CA 1
ATOM 1840 C C . GLY A 1 260 ? 17.355 15.712 8.734 1.00 84.56 260 GLY A C 1
ATOM 1841 O O . GLY A 1 260 ? 17.505 16.139 9.879 1.00 84.56 260 GLY A O 1
ATOM 1842 N N . MET A 1 261 ? 16.495 16.276 7.878 1.00 91.44 261 MET A N 1
ATOM 1843 C CA . MET A 1 261 ? 15.602 17.352 8.308 1.00 91.44 261 MET A CA 1
ATOM 1844 C C . MET A 1 261 ? 14.591 16.842 9.344 1.00 91.44 261 MET A C 1
ATOM 1846 O O . MET A 1 261 ? 14.092 15.721 9.254 1.00 91.44 261 MET A O 1
ATOM 1850 N N . SER A 1 262 ? 14.293 17.676 10.341 1.00 90.69 262 SER A N 1
ATOM 1851 C CA . SER A 1 262 ? 13.337 17.339 11.396 1.00 90.69 262 SER A CA 1
ATOM 1852 C C . SER A 1 262 ? 11.929 17.768 11.000 1.00 90.69 262 SER A C 1
ATOM 1854 O O . SER A 1 262 ? 11.707 18.926 10.641 1.00 90.69 262 SER A O 1
ATOM 1856 N N . LEU A 1 263 ? 10.986 16.834 11.081 1.00 94.62 263 LEU A N 1
ATOM 1857 C CA . LEU A 1 263 ? 9.559 17.052 10.850 1.00 94.62 263 LEU A CA 1
ATOM 1858 C C . LEU A 1 263 ? 8.773 16.679 12.113 1.00 94.62 263 LEU A C 1
ATOM 1860 O O . LEU A 1 263 ? 9.251 15.858 12.903 1.00 94.62 263 LEU A O 1
ATOM 1864 N N . PRO A 1 264 ? 7.589 17.278 12.341 1.00 95.88 264 PRO A N 1
ATOM 1865 C CA . PRO A 1 264 ? 6.787 16.956 13.515 1.00 95.88 264 PRO A CA 1
ATOM 1866 C C . PRO A 1 264 ? 6.382 15.480 13.495 1.00 95.88 264 PRO A C 1
ATOM 1868 O O . PRO A 1 264 ? 6.109 14.915 12.438 1.00 95.88 264 PRO A O 1
ATOM 1871 N N . MET A 1 265 ? 6.315 14.863 14.670 1.00 96.94 265 MET A N 1
ATOM 1872 C CA . MET A 1 265 ? 5.700 13.548 14.841 1.00 96.94 265 MET A CA 1
ATOM 1873 C C . MET A 1 265 ? 4.189 13.708 15.061 1.00 96.94 265 MET A C 1
ATOM 1875 O O . MET A 1 265 ? 3.775 14.723 15.636 1.00 96.94 265 MET A O 1
ATOM 1879 N N . PRO A 1 266 ? 3.360 12.742 14.624 1.00 96.88 266 PRO A N 1
ATOM 1880 C CA . PRO A 1 266 ? 1.992 12.616 15.116 1.00 96.88 266 PRO A CA 1
ATOM 1881 C C . PRO A 1 266 ? 1.969 12.452 16.642 1.00 96.88 266 PRO A C 1
ATOM 1883 O O . PRO A 1 266 ? 2.969 12.065 17.248 1.00 96.88 266 PRO A O 1
ATOM 1886 N N . ASP A 1 267 ? 0.828 12.739 17.255 1.00 96.50 267 ASP A N 1
ATOM 1887 C CA . ASP A 1 267 ? 0.641 12.613 18.699 1.00 96.50 267 ASP A CA 1
ATOM 1888 C C . ASP A 1 267 ? 0.754 11.140 19.136 1.00 96.50 267 ASP A C 1
ATOM 1890 O O . ASP A 1 267 ? 0.036 10.276 18.634 1.00 96.50 267 ASP A O 1
ATOM 1894 N N . GLU A 1 268 ? 1.663 10.854 20.070 1.00 94.81 268 GLU A N 1
ATOM 1895 C CA . GLU A 1 268 ? 1.942 9.501 20.570 1.00 94.81 268 GLU A CA 1
ATOM 1896 C C . GLU A 1 268 ? 0.996 9.039 21.694 1.00 94.81 268 GLU A C 1
ATOM 1898 O O . GLU A 1 268 ? 0.863 7.837 21.930 1.00 94.81 268 GLU A O 1
ATOM 1903 N N . TYR A 1 269 ? 0.308 9.965 22.367 1.00 95.25 269 TYR A N 1
ATOM 1904 C CA . TYR A 1 269 ? -0.566 9.684 23.511 1.00 95.25 269 TYR A CA 1
ATOM 1905 C C . TYR A 1 269 ? -1.994 9.363 23.076 1.00 95.25 269 TYR A C 1
ATOM 1907 O O . TYR A 1 269 ? -2.701 8.587 23.721 1.00 95.25 269 TYR A O 1
ATOM 1915 N N . THR A 1 270 ? -2.437 9.952 21.970 1.00 95.38 270 THR A N 1
ATOM 1916 C CA . THR A 1 270 ? -3.816 9.791 21.494 1.00 95.38 270 THR A CA 1
ATOM 1917 C C . THR A 1 270 ? -4.160 8.399 20.953 1.00 95.38 270 THR A C 1
ATOM 1919 O O . THR A 1 270 ? -5.298 7.984 21.183 1.00 95.38 270 THR A O 1
ATOM 1922 N N . PRO A 1 271 ? -3.262 7.619 20.313 1.00 94.31 271 PRO A N 1
ATOM 1923 C CA . PRO A 1 271 ? -3.611 6.282 19.827 1.00 94.31 271 PRO A CA 1
ATOM 1924 C C . PRO A 1 271 ? -3.916 5.272 20.943 1.00 94.31 271 PRO A C 1
ATOM 1926 O O . PRO A 1 271 ? -4.953 4.615 20.843 1.00 94.31 271 PRO A O 1
ATOM 1929 N N . PRO A 1 272 ? -3.117 5.159 22.030 1.00 93.94 272 PRO A N 1
ATOM 1930 C CA . PRO A 1 272 ? -3.477 4.319 23.175 1.00 93.94 272 PRO A CA 1
ATOM 1931 C C . PRO A 1 272 ? -4.820 4.705 23.804 1.00 93.94 272 PRO A C 1
ATOM 1933 O O . PRO A 1 272 ? -5.648 3.827 24.032 1.00 93.94 272 PRO A O 1
ATOM 1936 N N . LEU A 1 273 ? -5.072 6.006 24.002 1.00 92.06 273 LEU A N 1
ATOM 1937 C CA . LEU A 1 273 ? -6.346 6.503 24.541 1.00 92.06 273 LEU A CA 1
ATOM 1938 C C . LEU A 1 273 ? -7.524 6.184 23.612 1.00 92.06 273 LEU A C 1
ATOM 1940 O O . LEU A 1 273 ? -8.609 5.821 24.064 1.00 92.06 273 LEU A O 1
ATOM 1944 N N . SER A 1 274 ? -7.312 6.302 22.299 1.00 93.31 274 SER A N 1
ATOM 1945 C CA . SER A 1 274 ? -8.315 5.935 21.305 1.00 93.31 274 SER A CA 1
ATOM 1946 C C . SER A 1 274 ? -8.624 4.441 21.375 1.00 93.31 274 SER A C 1
ATOM 1948 O O . SER A 1 274 ? -9.789 4.067 21.467 1.00 93.31 274 SER A O 1
ATOM 1950 N N . ARG A 1 275 ? -7.591 3.589 21.421 1.00 93.12 275 ARG A N 1
ATOM 1951 C CA . ARG A 1 275 ? -7.716 2.131 21.545 1.00 93.12 275 ARG A CA 1
ATOM 1952 C C . ARG A 1 275 ? -8.466 1.711 22.806 1.00 93.12 275 ARG A C 1
ATOM 1954 O O . ARG A 1 275 ? -9.360 0.876 22.714 1.00 93.12 275 ARG A O 1
ATOM 1961 N N . GLU A 1 276 ? -8.116 2.279 23.957 1.00 90.94 276 GLU A N 1
ATOM 1962 C CA . GLU A 1 276 ? -8.793 2.001 25.228 1.00 90.94 276 GLU A CA 1
ATOM 1963 C C . GLU A 1 276 ? -10.283 2.340 25.129 1.00 90.94 276 GLU A C 1
ATOM 1965 O O . GLU A 1 276 ? -11.134 1.497 25.410 1.00 90.94 276 GLU A O 1
ATOM 1970 N N . ARG A 1 277 ? -10.607 3.528 24.604 1.00 90.62 277 ARG A N 1
ATOM 1971 C CA . ARG A 1 277 ? -11.996 3.936 24.379 1.00 90.62 277 ARG A CA 1
ATOM 1972 C C . ARG A 1 277 ? -12.730 3.024 23.396 1.00 90.62 277 ARG A C 1
ATOM 1974 O O . ARG A 1 277 ? -13.907 2.760 23.597 1.00 90.62 277 ARG A O 1
ATOM 1981 N N . LEU A 1 278 ? -12.088 2.542 22.330 1.00 91.38 278 LEU A N 1
ATOM 1982 C CA . LEU A 1 278 ? -12.738 1.619 21.389 1.00 91.38 278 LEU A CA 1
ATOM 1983 C C . LEU A 1 278 ? -13.231 0.339 22.078 1.00 91.38 278 LEU A C 1
ATOM 1985 O O . LEU A 1 278 ? -14.255 -0.200 21.666 1.00 91.38 278 LEU A O 1
ATOM 1989 N N . GLY A 1 279 ? -12.541 -0.110 23.132 1.00 89.19 279 GLY A N 1
ATOM 1990 C CA . GLY A 1 279 ? -12.950 -1.251 23.952 1.00 89.19 279 GLY A CA 1
ATOM 1991 C C . GLY A 1 279 ? -14.160 -0.986 24.852 1.00 89.19 279 GLY A C 1
ATOM 1992 O O . GLY A 1 279 ? -14.755 -1.938 25.347 1.00 89.19 279 GLY A O 1
ATOM 1993 N N . THR A 1 280 ? -14.547 0.278 25.053 1.00 89.81 280 THR A N 1
ATOM 1994 C CA . THR A 1 280 ? -15.702 0.651 25.883 1.00 89.81 280 THR A CA 1
ATOM 1995 C C . THR A 1 280 ? -16.947 0.980 25.067 1.00 89.81 280 THR A C 1
ATOM 1997 O O . THR A 1 280 ? -18.004 1.189 25.654 1.00 89.81 280 THR A O 1
ATOM 2000 N N . LEU A 1 281 ? -16.860 1.039 23.734 1.00 90.69 281 LEU A N 1
ATOM 2001 C CA . LEU A 1 281 ? -17.992 1.394 22.876 1.00 90.69 281 LEU A CA 1
ATOM 2002 C C . LEU A 1 281 ? -19.089 0.327 22.888 1.00 90.69 281 LEU A C 1
ATOM 2004 O O . LEU A 1 281 ? -18.811 -0.867 22.978 1.00 90.69 281 LEU A O 1
ATOM 2008 N N . ASP A 1 282 ? -20.336 0.771 22.730 1.00 89.94 282 ASP A N 1
ATOM 2009 C CA . ASP A 1 282 ? -21.514 -0.084 22.577 1.00 89.94 282 ASP A CA 1
ATOM 2010 C C . ASP A 1 282 ? -21.515 -0.781 21.205 1.00 89.94 282 ASP A C 1
ATOM 2012 O O . ASP A 1 282 ? -22.199 -0.391 20.255 1.00 89.94 282 ASP A O 1
ATOM 2016 N N . LEU A 1 283 ? -20.645 -1.782 21.078 1.00 85.19 283 LEU A N 1
ATOM 2017 C CA . LEU A 1 283 ? -20.454 -2.607 19.895 1.00 85.19 283 LEU A CA 1
ATOM 2018 C C . LEU A 1 283 ? -20.641 -4.075 20.255 1.00 85.19 283 LEU A C 1
ATOM 2020 O O . LEU A 1 283 ? -19.963 -4.614 21.124 1.00 85.19 283 LEU A O 1
ATOM 2024 N N . GLY A 1 284 ? -21.515 -4.756 19.516 1.00 71.88 284 GLY A N 1
ATOM 2025 C CA . GLY A 1 284 ? -21.571 -6.214 19.550 1.00 71.88 284 GLY A CA 1
ATOM 2026 C C . GLY A 1 284 ? -20.376 -6.843 18.820 1.00 71.88 284 GLY A C 1
ATOM 2027 O O . GLY A 1 284 ? -19.977 -6.380 17.751 1.00 71.88 284 GLY A O 1
ATOM 2028 N N . GLY A 1 285 ? -19.839 -7.946 19.349 1.00 70.56 285 GLY A N 1
ATOM 2029 C CA . GLY A 1 285 ? -18.795 -8.747 18.692 1.00 70.56 285 GLY A CA 1
ATOM 2030 C C . GLY A 1 285 ? -17.358 -8.292 18.981 1.00 70.56 285 GLY A C 1
ATOM 2031 O O . GLY A 1 285 ? -17.085 -7.669 19.997 1.00 70.56 285 GLY A O 1
ATOM 2032 N N . ALA A 1 286 ? -16.415 -8.640 18.097 1.00 69.44 286 ALA A N 1
ATOM 2033 C CA . ALA A 1 286 ? -14.971 -8.432 18.298 1.00 69.44 286 ALA A CA 1
ATOM 2034 C C . ALA A 1 286 ? -14.471 -6.992 18.009 1.00 69.44 286 ALA A C 1
ATOM 2036 O O . ALA A 1 286 ? -13.266 -6.767 17.893 1.00 69.44 286 ALA A O 1
ATOM 2037 N N . GLY A 1 287 ? -15.375 -6.017 17.858 1.00 84.00 287 GLY A N 1
ATOM 2038 C CA . GLY A 1 287 ? -15.039 -4.613 17.598 1.00 84.00 287 GLY A CA 1
ATOM 2039 C C . GLY A 1 287 ? -14.589 -4.326 16.158 1.00 84.00 287 GLY A C 1
ATOM 2040 O O . GLY A 1 287 ? -15.118 -4.879 15.197 1.00 84.00 287 GLY A O 1
ATOM 2041 N N . PHE A 1 288 ? -13.616 -3.423 15.998 1.00 86.50 288 PHE A N 1
ATOM 2042 C CA . PHE A 1 288 ? -13.185 -2.891 14.693 1.00 86.50 288 PHE A CA 1
ATOM 2043 C C . PHE A 1 288 ? -12.204 -3.790 13.923 1.00 86.50 288 PHE A C 1
ATOM 2045 O O . PHE A 1 288 ? -11.897 -3.502 12.763 1.00 86.50 288 PHE A O 1
ATOM 2052 N N . GLY A 1 289 ? -11.684 -4.857 14.540 1.00 89.62 289 GLY A N 1
ATOM 2053 C CA . GLY A 1 289 ? -10.687 -5.736 13.923 1.00 89.62 289 GLY A CA 1
ATOM 2054 C C . GLY A 1 289 ? -9.524 -4.952 13.297 1.00 89.62 289 GLY A C 1
ATOM 2055 O O . GLY A 1 289 ? -8.972 -4.034 13.902 1.00 89.62 289 GLY A O 1
ATOM 2056 N N . GLY A 1 290 ? -9.185 -5.259 12.040 1.00 89.25 290 GLY A N 1
ATOM 2057 C CA . GLY A 1 290 ? -8.112 -4.573 11.308 1.00 89.25 290 GLY A CA 1
ATOM 2058 C C . GLY A 1 290 ? -8.319 -3.063 11.105 1.00 89.25 290 GLY A C 1
ATOM 2059 O O . GLY A 1 290 ? -7.329 -2.344 10.947 1.00 89.25 290 GLY A O 1
ATOM 2060 N N . LEU A 1 291 ? -9.566 -2.569 11.164 1.00 93.06 291 LEU A N 1
ATOM 2061 C CA . LEU A 1 291 ? -9.906 -1.147 11.012 1.00 93.06 291 LEU A CA 1
ATOM 2062 C C . LEU A 1 291 ? -9.592 -0.321 12.267 1.00 93.06 291 LEU A C 1
ATOM 2064 O O . LEU A 1 291 ? -9.558 0.904 12.193 1.00 93.06 291 LEU A O 1
ATOM 2068 N N . GLN A 1 292 ? -9.286 -0.950 13.403 1.00 93.62 292 GLN A N 1
ATOM 2069 C CA . GLN A 1 292 ? -8.804 -0.233 14.587 1.00 93.62 292 GLN A CA 1
ATOM 2070 C C . GLN A 1 292 ? -7.575 0.634 14.263 1.00 93.62 292 GLN A C 1
ATOM 2072 O O . GLN A 1 292 ? -7.469 1.770 14.721 1.00 93.62 292 GLN A O 1
ATOM 2077 N N . ARG A 1 293 ? -6.684 0.137 13.397 1.00 94.38 293 ARG A N 1
ATOM 2078 C CA . ARG A 1 293 ? -5.464 0.846 12.988 1.00 94.38 293 ARG A CA 1
ATOM 2079 C C . ARG A 1 293 ? -5.744 2.183 12.312 1.00 94.38 293 ARG A C 1
ATOM 2081 O O . ARG A 1 293 ? -4.986 3.124 12.523 1.00 94.38 293 ARG A O 1
ATOM 2088 N N . VAL A 1 294 ? -6.821 2.295 11.527 1.00 97.25 294 VAL A N 1
ATOM 2089 C CA . VAL A 1 294 ? -7.160 3.583 10.905 1.00 97.25 294 VAL A CA 1
ATOM 2090 C C . VAL A 1 294 ? -7.677 4.587 11.933 1.00 97.25 294 VAL A C 1
ATOM 2092 O O . VAL A 1 294 ? -7.379 5.773 11.819 1.00 97.25 294 VAL A O 1
ATOM 2095 N N . VAL A 1 295 ? -8.380 4.121 12.969 1.00 97.06 295 VAL A N 1
ATOM 2096 C CA . VAL A 1 295 ? -8.823 4.979 14.075 1.00 97.06 295 VAL A CA 1
ATOM 2097 C C . VAL A 1 295 ? -7.620 5.483 14.870 1.00 97.06 295 VAL A C 1
ATOM 2099 O O . VAL A 1 295 ? -7.502 6.682 15.089 1.00 97.06 295 VAL A O 1
ATOM 2102 N N . GLU A 1 296 ? -6.685 4.601 15.222 1.00 96.75 296 GLU A N 1
ATOM 2103 C CA . GLU A 1 296 ? -5.445 4.968 15.918 1.00 96.75 296 GLU A CA 1
ATOM 2104 C C . GLU A 1 296 ? -4.581 5.944 15.109 1.00 96.75 296 GLU A C 1
ATOM 2106 O O . GLU A 1 296 ? -4.099 6.942 15.642 1.00 96.75 296 GLU A O 1
ATOM 2111 N N . PHE A 1 297 ? -4.428 5.701 13.807 1.00 97.75 297 PHE A N 1
ATOM 2112 C CA . PHE A 1 297 ? -3.702 6.599 12.911 1.00 97.75 297 PHE A CA 1
ATOM 2113 C C . PHE A 1 297 ? -4.369 7.979 12.808 1.00 97.75 297 PHE A C 1
ATOM 2115 O O . PHE A 1 297 ? -3.697 9.012 12.886 1.00 97.75 297 PHE A O 1
ATOM 2122 N N . ALA A 1 298 ? -5.697 8.022 12.663 1.00 97.81 298 ALA A N 1
ATOM 2123 C CA . ALA A 1 298 ? -6.443 9.276 12.648 1.00 97.81 298 ALA A CA 1
ATOM 2124 C C . ALA A 1 298 ? -6.367 10.001 14.001 1.00 97.81 298 ALA A C 1
ATOM 2126 O O . ALA A 1 298 ? -6.274 11.225 14.023 1.00 97.81 298 ALA A O 1
ATOM 2127 N N . ALA A 1 299 ? -6.362 9.268 15.119 1.00 97.50 299 ALA A N 1
ATOM 2128 C CA . ALA A 1 299 ? -6.178 9.838 16.450 1.00 97.50 299 ALA A CA 1
ATOM 2129 C C . ALA A 1 299 ? -4.815 10.534 16.565 1.00 97.50 299 ALA A C 1
ATOM 2131 O O . ALA A 1 299 ? -4.774 11.721 16.896 1.00 97.50 299 ALA A O 1
ATOM 2132 N N . ALA A 1 300 ? -3.738 9.839 16.171 1.00 97.81 300 ALA A N 1
ATOM 2133 C CA . ALA A 1 300 ? -2.369 10.358 16.183 1.00 97.81 300 ALA A CA 1
ATOM 2134 C C . ALA A 1 300 ? -2.227 11.639 15.350 1.00 97.81 300 ALA A C 1
ATOM 2136 O O . ALA A 1 300 ? -1.665 12.644 15.784 1.00 97.81 300 ALA A O 1
ATOM 2137 N N . THR A 1 301 ? -2.738 11.604 14.119 1.00 97.62 301 THR A N 1
ATOM 2138 C CA . THR A 1 301 ? -2.551 12.680 13.135 1.00 97.62 301 THR A CA 1
ATOM 2139 C C . THR A 1 301 ? -3.451 13.885 13.393 1.00 97.62 301 THR A C 1
ATOM 2141 O O . THR A 1 301 ? -3.090 15.001 13.026 1.00 97.62 301 THR A O 1
ATOM 2144 N N . GLN A 1 302 ? -4.585 13.697 14.076 1.00 96.69 302 GLN A N 1
ATOM 2145 C CA . GLN A 1 302 ? -5.472 14.788 14.492 1.00 96.69 302 GLN A CA 1
ATOM 2146 C C . GLN A 1 302 ? -5.193 15.295 15.914 1.00 96.69 302 GLN A C 1
ATOM 2148 O O . GLN A 1 302 ? -5.758 16.322 16.300 1.00 96.69 302 GLN A O 1
ATOM 2153 N N . GLY A 1 303 ? -4.370 14.588 16.699 1.00 96.19 303 GLY A N 1
ATOM 2154 C CA . GLY A 1 303 ? -4.106 14.902 18.105 1.00 96.19 303 GLY A CA 1
ATOM 2155 C C . GLY A 1 303 ? -5.357 14.783 18.979 1.00 96.19 303 GLY A C 1
ATOM 2156 O O . GLY A 1 303 ? -5.626 15.652 19.808 1.00 96.19 303 GLY A O 1
ATOM 2157 N N . ARG A 1 304 ? -6.193 13.758 18.744 1.00 95.62 304 ARG A N 1
ATOM 2158 C CA . ARG A 1 304 ? -7.472 13.563 19.453 1.00 95.62 304 ARG A CA 1
ATOM 2159 C C . ARG A 1 304 ? -7.730 12.090 19.738 1.00 95.62 304 ARG A C 1
ATOM 2161 O O . ARG A 1 304 ? -7.762 11.291 18.813 1.00 95.62 304 ARG A O 1
ATOM 2168 N N . ALA A 1 305 ? -8.045 11.745 20.989 1.00 92.12 305 ALA A N 1
ATOM 2169 C CA . ALA A 1 305 ? -8.446 10.379 21.356 1.00 92.12 305 ALA A CA 1
ATOM 2170 C C . ALA A 1 305 ? -9.737 9.920 20.642 1.00 92.12 305 ALA A C 1
ATOM 2172 O O . ALA A 1 305 ? -9.912 8.736 20.355 1.00 92.12 305 ALA A O 1
ATOM 2173 N N . VAL A 1 306 ? -10.626 10.866 20.314 1.00 95.38 306 VAL A N 1
ATOM 2174 C CA . VAL A 1 306 ? -11.805 10.645 19.464 1.00 95.38 306 VAL A CA 1
ATOM 2175 C C . VAL A 1 306 ? -11.570 11.333 18.115 1.00 95.38 306 VAL A C 1
ATOM 2177 O O . VAL A 1 306 ? -11.876 12.526 17.976 1.00 95.38 306 VAL A O 1
ATOM 2180 N N . PRO A 1 307 ? -10.981 10.635 17.129 1.00 95.75 307 PRO A N 1
ATOM 2181 C CA . PRO A 1 307 ? -10.715 11.226 15.826 1.00 95.75 307 PRO A CA 1
ATOM 2182 C C . PRO A 1 307 ? -12.017 11.541 15.094 1.00 95.75 307 PRO A C 1
ATOM 2184 O O . PRO A 1 307 ? -13.016 10.834 15.211 1.00 95.75 307 PRO A O 1
ATOM 2187 N N . GLN A 1 308 ? -12.001 12.611 14.307 1.00 95.38 308 GLN A N 1
ATOM 2188 C CA . GLN A 1 308 ? -13.095 12.935 13.405 1.00 95.38 308 GLN A CA 1
ATOM 2189 C C . GLN A 1 308 ? -12.930 12.173 12.085 1.00 95.38 308 GLN A C 1
ATOM 2191 O O . GLN A 1 308 ? -11.804 11.998 11.611 1.00 95.38 308 GLN A O 1
ATOM 2196 N N . PRO A 1 309 ? -14.030 11.757 11.437 1.00 96.00 309 PRO A N 1
ATOM 2197 C CA . PRO A 1 309 ? -13.960 11.225 10.083 1.00 96.00 309 PRO A CA 1
ATOM 2198 C C . PRO A 1 309 ? -13.392 12.272 9.133 1.00 96.00 309 PRO A C 1
ATOM 2200 O O . PRO A 1 309 ? -13.800 13.432 9.204 1.00 96.00 309 PRO A O 1
ATOM 2203 N N . TRP A 1 310 ? -12.531 11.861 8.204 1.00 96.94 310 TRP A N 1
ATOM 2204 C CA . TRP A 1 310 ? -12.103 12.730 7.110 1.00 96.94 310 TRP A CA 1
ATOM 2205 C C . TRP A 1 310 ? -13.319 13.163 6.283 1.00 96.94 310 TRP A C 1
ATOM 2207 O O . TRP A 1 310 ? -14.156 12.342 5.898 1.00 96.94 310 TRP A O 1
ATOM 2217 N N . ARG A 1 311 ? -13.462 14.465 6.058 1.00 95.62 311 ARG A N 1
ATOM 2218 C CA . ARG A 1 311 ? -14.578 15.122 5.368 1.00 95.62 311 ARG A CA 1
ATOM 2219 C C . ARG A 1 311 ? -14.135 15.818 4.091 1.00 95.62 311 ARG A C 1
ATOM 2221 O O . ARG A 1 311 ? -14.959 15.940 3.190 1.00 95.62 311 ARG A O 1
ATOM 2228 N N . LYS A 1 312 ? -12.882 16.270 4.014 1.00 96.88 312 LYS A N 1
ATOM 2229 C CA . LYS A 1 312 ? -12.318 17.001 2.874 1.00 96.88 312 LYS A CA 1
ATOM 2230 C C . LYS A 1 312 ? -11.074 16.297 2.308 1.00 96.88 312 LYS A C 1
ATOM 2232 O O . LYS A 1 312 ? -9.996 16.894 2.296 1.00 96.88 312 LYS A O 1
ATOM 2237 N N . PRO A 1 313 ? -11.206 15.058 1.797 1.00 97.81 313 PRO A N 1
ATOM 2238 C CA . PRO A 1 313 ? -10.101 14.393 1.126 1.00 97.81 313 PRO A CA 1
ATOM 2239 C C . PRO A 1 313 ? -9.718 15.122 -0.172 1.00 97.81 313 PRO A C 1
ATOM 2241 O O . PRO A 1 313 ? -10.584 15.582 -0.928 1.00 97.81 313 PRO A O 1
ATOM 2244 N N . ARG A 1 314 ? -8.417 15.198 -0.462 1.00 98.31 314 ARG A N 1
ATOM 2245 C CA . ARG A 1 314 ? -7.894 15.667 -1.754 1.00 98.31 314 ARG A CA 1
ATOM 2246 C C . ARG A 1 314 ? -6.980 14.626 -2.373 1.00 98.31 314 ARG A C 1
ATOM 2248 O O . ARG A 1 314 ? -6.015 14.192 -1.758 1.00 98.31 314 ARG A O 1
ATOM 2255 N N . VAL A 1 315 ? -7.267 14.270 -3.613 1.00 98.25 315 VAL A N 1
ATOM 2256 C CA . VAL A 1 315 ? -6.418 13.441 -4.461 1.00 98.25 315 VAL A CA 1
ATOM 2257 C C . VAL A 1 315 ? -5.470 14.348 -5.223 1.00 98.25 315 VAL A C 1
ATOM 2259 O O . VAL A 1 315 ? -5.920 15.280 -5.892 1.00 98.25 315 VAL A O 1
ATOM 2262 N N . VAL A 1 316 ? -4.177 14.054 -5.157 1.00 98.38 316 VAL A N 1
ATOM 2263 C CA . VAL A 1 316 ? -3.170 14.662 -6.026 1.00 98.38 316 VAL A CA 1
ATOM 2264 C C . VAL A 1 316 ? -2.687 13.590 -6.991 1.00 98.38 316 VAL A C 1
ATOM 2266 O O . VAL A 1 316 ? -1.987 12.661 -6.592 1.00 98.38 316 VAL A O 1
ATOM 2269 N N . LEU A 1 317 ? -3.107 13.706 -8.251 1.00 98.00 317 LEU A N 1
ATOM 2270 C CA . LEU A 1 317 ? -2.717 12.811 -9.335 1.00 98.00 317 LEU A CA 1
ATOM 2271 C C . LEU A 1 317 ? -1.531 13.421 -10.085 1.00 98.00 317 LEU A C 1
ATOM 2273 O O . LEU A 1 317 ? -1.681 14.423 -10.787 1.00 98.00 317 LEU A O 1
ATOM 2277 N N . ILE A 1 318 ? -0.356 12.819 -9.933 1.00 98.06 318 ILE A N 1
ATOM 2278 C CA . ILE A 1 318 ? 0.889 13.298 -10.534 1.00 98.06 318 ILE A CA 1
ATOM 2279 C C . ILE A 1 318 ? 1.109 12.595 -11.870 1.00 98.06 318 ILE A C 1
ATOM 2281 O O . ILE A 1 318 ? 1.246 11.374 -11.921 1.00 98.06 318 ILE A O 1
ATOM 2285 N N . ARG A 1 319 ? 1.174 13.370 -12.953 1.00 96.75 319 ARG A N 1
ATOM 2286 C CA . ARG A 1 319 ? 1.510 12.871 -14.283 1.00 96.75 319 ARG A CA 1
ATOM 2287 C C . ARG A 1 319 ? 2.995 13.053 -14.559 1.00 96.75 319 ARG A C 1
ATOM 2289 O O . ARG A 1 319 ? 3.441 14.190 -14.701 1.00 96.75 319 ARG A O 1
ATOM 2296 N N . GLY A 1 320 ? 3.746 11.965 -14.700 1.00 94.38 320 GLY A N 1
ATOM 2297 C CA . GLY A 1 320 ? 5.165 12.005 -15.069 1.00 94.38 320 GLY A CA 1
ATOM 2298 C C . GLY A 1 320 ? 5.530 10.858 -15.995 1.00 94.38 320 GLY A C 1
ATOM 2299 O O . GLY A 1 320 ? 5.187 9.720 -15.727 1.00 94.38 320 GLY A O 1
ATOM 2300 N N . ASP A 1 321 ? 6.201 11.160 -17.102 1.00 96.00 321 ASP A N 1
ATOM 2301 C CA . ASP A 1 321 ? 6.530 10.164 -18.122 1.00 96.00 321 ASP A CA 1
ATOM 2302 C C . ASP A 1 321 ? 8.033 9.886 -18.131 1.00 96.00 321 ASP A C 1
ATOM 2304 O O . ASP A 1 321 ? 8.847 10.815 -18.157 1.00 96.00 321 ASP A O 1
ATOM 2308 N N . HIS A 1 322 ? 8.382 8.603 -18.151 1.00 96.94 322 HIS A N 1
ATOM 2309 C CA . HIS A 1 322 ? 9.737 8.086 -18.305 1.00 96.94 322 HIS A CA 1
ATOM 2310 C C . HIS A 1 322 ? 9.950 7.589 -19.730 1.00 96.94 322 HIS A C 1
ATOM 2312 O O . HIS A 1 322 ? 9.060 6.974 -20.311 1.00 96.94 322 HIS A O 1
ATOM 2318 N N . ASN A 1 323 ? 11.119 7.875 -20.303 1.00 96.25 323 ASN A N 1
ATOM 2319 C CA . ASN A 1 323 ? 11.502 7.417 -21.640 1.00 96.25 323 ASN A CA 1
ATOM 2320 C C . ASN A 1 323 ? 12.291 6.095 -21.583 1.00 96.25 323 ASN A C 1
ATOM 2322 O O . ASN A 1 323 ? 12.650 5.617 -20.509 1.00 96.25 323 ASN A O 1
ATOM 2326 N N . GLY A 1 324 ? 12.590 5.523 -22.752 1.00 96.25 324 GLY A N 1
ATOM 2327 C CA . GLY A 1 324 ? 13.402 4.307 -22.872 1.00 96.25 324 GLY A CA 1
ATOM 2328 C C . GLY A 1 324 ? 12.629 3.022 -22.576 1.00 96.25 324 GLY A C 1
ATOM 2329 O O . GLY A 1 324 ? 11.400 2.972 -22.682 1.00 96.25 324 GLY A O 1
ATOM 2330 N N . GLY A 1 325 ? 13.355 1.972 -22.200 1.00 96.81 325 GLY A N 1
ATOM 2331 C CA . GLY A 1 325 ? 12.805 0.653 -21.892 1.00 96.81 325 GLY A CA 1
ATOM 2332 C C . GLY A 1 325 ? 11.868 0.647 -20.682 1.00 96.81 325 GLY A C 1
ATOM 2333 O O . GLY A 1 325 ? 10.975 -0.195 -20.604 1.00 96.81 325 GLY A O 1
ATOM 2334 N N . ALA A 1 326 ? 11.979 1.636 -19.790 1.00 96.31 326 ALA A N 1
ATOM 2335 C CA . ALA A 1 326 ? 11.047 1.825 -18.679 1.00 96.31 326 ALA A CA 1
ATOM 2336 C C . ALA A 1 326 ? 9.585 1.962 -19.145 1.00 96.31 326 ALA A C 1
ATOM 2338 O O . ALA A 1 326 ? 8.677 1.477 -18.473 1.00 96.31 326 ALA A O 1
ATOM 2339 N N . ALA A 1 327 ? 9.347 2.567 -20.313 1.00 96.00 327 ALA A N 1
ATOM 2340 C CA . ALA A 1 327 ? 8.008 2.776 -20.863 1.00 96.00 327 ALA A CA 1
ATOM 2341 C C . ALA A 1 327 ? 7.456 1.594 -21.675 1.00 96.00 327 ALA A C 1
ATOM 2343 O O . ALA A 1 327 ? 6.323 1.685 -22.159 1.00 96.00 327 ALA A O 1
ATOM 2344 N N . ALA A 1 328 ? 8.205 0.497 -21.835 1.00 96.00 328 ALA A N 1
ATOM 2345 C CA . ALA A 1 328 ? 7.796 -0.629 -22.676 1.00 96.00 328 ALA A CA 1
ATOM 2346 C C . ALA A 1 328 ? 6.396 -1.158 -22.305 1.00 96.00 328 ALA A C 1
ATOM 2348 O O . ALA A 1 328 ? 6.012 -1.177 -21.133 1.00 96.00 328 ALA A O 1
ATOM 2349 N N . GLY A 1 329 ? 5.601 -1.525 -23.314 1.00 91.75 329 GLY A N 1
ATOM 2350 C CA . GLY A 1 329 ? 4.202 -1.951 -23.154 1.00 91.75 329 GLY A CA 1
ATOM 2351 C C . GLY A 1 329 ? 3.208 -0.826 -22.830 1.00 91.75 329 GLY A C 1
ATOM 2352 O O . GLY A 1 329 ? 2.020 -1.087 -22.660 1.00 91.75 329 GLY A O 1
ATOM 2353 N N . THR A 1 330 ? 3.653 0.435 -22.757 1.00 91.69 330 THR A N 1
ATOM 2354 C CA . THR A 1 330 ? 2.752 1.588 -22.598 1.00 91.69 330 THR A CA 1
ATOM 2355 C C . THR A 1 330 ? 2.388 2.176 -23.957 1.00 91.69 330 THR A C 1
ATOM 2357 O O . THR A 1 330 ? 3.262 2.462 -24.775 1.00 91.69 330 THR A O 1
ATOM 2360 N N . LEU A 1 331 ? 1.096 2.419 -24.191 1.00 89.62 331 LEU A N 1
ATOM 2361 C CA . LEU A 1 331 ? 0.640 3.112 -25.395 1.00 89.62 331 LEU A CA 1
ATOM 2362 C C . LEU A 1 331 ? 1.093 4.589 -25.379 1.00 89.62 331 LEU A C 1
ATOM 2364 O O . LEU A 1 331 ? 0.859 5.288 -24.386 1.00 89.62 331 LEU A O 1
ATOM 2368 N N . PRO A 1 332 ? 1.701 5.107 -26.465 1.00 88.06 332 PRO A N 1
ATOM 2369 C CA . PRO A 1 332 ? 2.112 6.506 -26.538 1.00 88.06 332 PRO A CA 1
ATOM 2370 C C . PRO A 1 332 ? 0.949 7.473 -26.286 1.00 88.06 332 PRO A C 1
ATOM 2372 O O . PRO A 1 332 ? -0.104 7.378 -26.913 1.00 88.06 332 PRO A O 1
ATOM 2375 N N . GLY A 1 333 ? 1.147 8.429 -25.376 1.00 89.81 333 GLY A N 1
ATOM 2376 C CA . GLY A 1 333 ? 0.142 9.438 -25.024 1.00 89.81 333 GLY A CA 1
ATOM 2377 C C . GLY A 1 333 ? -0.967 8.959 -24.081 1.00 89.81 333 GLY A C 1
ATOM 2378 O O . GLY A 1 333 ? -1.820 9.766 -23.714 1.00 89.81 333 GLY A O 1
ATOM 2379 N N . GLU A 1 334 ? -0.955 7.697 -23.645 1.00 91.62 334 GLU A N 1
ATOM 2380 C CA . GLU A 1 334 ? -1.984 7.142 -22.758 1.00 91.62 334 GLU A CA 1
ATOM 2381 C C . GLU A 1 334 ? -2.009 7.823 -21.383 1.00 91.62 334 GLU A C 1
ATOM 2383 O O . GLU A 1 334 ? -3.083 8.158 -20.885 1.00 91.62 334 GLU A O 1
ATOM 2388 N N . SER A 1 335 ? -0.844 8.112 -20.797 1.00 93.31 335 SER A N 1
ATOM 2389 C CA . SER A 1 335 ? -0.737 8.849 -19.529 1.00 93.31 335 SER A CA 1
ATOM 2390 C C . SER A 1 335 ? -1.356 10.246 -19.625 1.00 93.31 335 SER A C 1
ATOM 2392 O O . SER A 1 335 ? -2.143 10.641 -18.764 1.00 93.31 335 SER A O 1
ATOM 2394 N N . ARG A 1 336 ? -1.077 10.976 -20.715 1.00 94.62 336 ARG A N 1
ATOM 2395 C CA . ARG A 1 336 ? -1.704 12.274 -21.010 1.00 94.62 336 ARG A CA 1
ATOM 2396 C C . ARG A 1 336 ? -3.213 12.129 -21.181 1.00 94.62 336 ARG A C 1
ATOM 2398 O O . ARG A 1 336 ? -3.953 12.882 -20.559 1.00 94.62 336 ARG A O 1
ATOM 2405 N N . ARG A 1 337 ? -3.673 11.149 -21.965 1.00 95.56 337 ARG A N 1
ATOM 2406 C CA . ARG A 1 337 ? -5.104 10.892 -22.180 1.00 95.56 337 ARG A CA 1
ATOM 2407 C C . ARG A 1 337 ? -5.832 10.656 -20.854 1.00 95.56 337 ARG A C 1
ATOM 2409 O O . ARG A 1 337 ? -6.899 11.226 -20.649 1.00 95.56 337 ARG A O 1
ATOM 2416 N N . ARG A 1 338 ? -5.267 9.845 -19.951 1.00 94.56 338 ARG A N 1
ATOM 2417 C CA . ARG A 1 338 ? -5.840 9.576 -18.620 1.00 94.56 338 ARG A CA 1
ATOM 2418 C C . ARG A 1 338 ? -5.811 10.801 -17.710 1.00 94.56 338 ARG A C 1
ATOM 2420 O O . ARG A 1 338 ? -6.809 11.077 -17.052 1.00 94.56 338 ARG A O 1
ATOM 2427 N N . ALA A 1 339 ? -4.724 11.572 -17.715 1.00 94.25 339 ALA A N 1
ATOM 2428 C CA . ALA A 1 339 ? -4.641 12.826 -16.968 1.00 94.25 339 ALA A CA 1
ATOM 2429 C C . ALA A 1 339 ? -5.676 13.857 -17.455 1.00 94.25 339 ALA A C 1
ATOM 2431 O O . ALA A 1 339 ? -6.336 14.499 -16.641 1.00 94.25 339 ALA A O 1
ATOM 2432 N N . ASP A 1 340 ? -5.872 13.986 -18.769 1.00 95.38 340 ASP A N 1
ATOM 2433 C CA . ASP A 1 340 ? -6.879 14.878 -19.354 1.00 95.38 340 ASP A CA 1
ATOM 2434 C C . ASP A 1 340 ? -8.302 14.397 -19.050 1.00 95.38 340 ASP A C 1
ATOM 2436 O O . ASP A 1 340 ? -9.166 15.202 -18.703 1.00 95.38 340 ASP A O 1
ATOM 2440 N N . GLN A 1 341 ? -8.526 13.080 -19.080 1.00 94.75 341 GLN A N 1
ATOM 2441 C CA . GLN A 1 341 ? -9.776 12.465 -18.646 1.00 94.75 341 GLN A CA 1
ATOM 2442 C C . GLN A 1 341 ? -10.069 12.800 -17.170 1.00 94.75 341 GLN A C 1
ATOM 2444 O O . GLN A 1 341 ? -11.155 13.274 -16.843 1.00 94.75 341 GLN A O 1
ATOM 2449 N N . ALA A 1 342 ? -9.077 12.652 -16.290 1.00 94.56 342 ALA A N 1
ATOM 2450 C CA . ALA A 1 342 ? -9.183 12.997 -14.877 1.00 94.56 342 ALA A CA 1
ATOM 2451 C C . ALA A 1 342 ? -9.476 14.496 -14.656 1.00 94.56 342 ALA A C 1
ATOM 2453 O O . ALA A 1 342 ? -10.355 14.836 -13.863 1.00 94.56 342 ALA A O 1
ATOM 2454 N N . ARG A 1 343 ? -8.811 15.398 -15.400 1.00 93.88 343 ARG A N 1
ATOM 2455 C CA . ARG A 1 343 ? -9.086 16.853 -15.382 1.00 93.88 343 ARG A CA 1
ATOM 2456 C C . ARG A 1 343 ? -10.508 17.187 -15.826 1.00 93.88 343 ARG A C 1
ATOM 2458 O O . ARG A 1 343 ? -11.106 18.116 -15.290 1.00 93.88 343 ARG A O 1
ATOM 2465 N N . ALA A 1 344 ? -11.051 16.431 -16.777 1.00 93.38 344 ALA A N 1
ATOM 2466 C CA . ALA A 1 344 ? -12.429 16.566 -17.242 1.00 93.38 344 ALA A CA 1
ATOM 2467 C C . ALA A 1 344 ? -13.469 15.967 -16.270 1.00 93.38 344 ALA A C 1
ATOM 2469 O O . ALA A 1 344 ? -14.668 16.049 -16.530 1.00 93.38 344 ALA A O 1
ATOM 2470 N N . GLY A 1 345 ? -13.042 15.370 -15.149 1.00 92.00 345 GLY A N 1
ATOM 2471 C CA . GLY A 1 345 ? -13.942 14.682 -14.218 1.00 92.00 345 GLY A CA 1
ATOM 2472 C C . GLY A 1 345 ? -14.405 13.309 -14.722 1.00 92.00 345 GLY A C 1
ATOM 2473 O O . GLY A 1 345 ? -15.397 12.756 -14.241 1.00 92.00 345 GLY A O 1
ATOM 2474 N N . GLU A 1 346 ? -13.705 12.753 -15.704 1.00 93.31 346 GLU A N 1
ATOM 2475 C CA . GLU A 1 346 ? -13.995 11.474 -16.330 1.00 93.31 346 GLU A CA 1
ATOM 2476 C C . GLU A 1 346 ? -12.998 10.390 -15.880 1.00 93.31 346 GLU A C 1
ATOM 2478 O O . GLU A 1 346 ? -11.951 10.656 -15.292 1.00 93.31 346 GLU A O 1
ATOM 2483 N N . GLY A 1 347 ? -13.293 9.133 -16.215 1.00 91.88 347 GLY A N 1
ATOM 2484 C CA . GLY A 1 347 ? -12.398 8.007 -15.943 1.00 91.88 347 GLY A CA 1
ATOM 2485 C C . GLY A 1 347 ? -12.457 7.492 -14.499 1.00 91.88 347 GLY A C 1
ATOM 2486 O O . GLY A 1 347 ? -13.184 8.040 -13.667 1.00 91.88 347 GLY A O 1
ATOM 2487 N N . PRO A 1 348 ? -11.738 6.399 -14.192 1.00 92.00 348 PRO A N 1
ATOM 2488 C CA . PRO A 1 348 ? -11.885 5.692 -12.920 1.00 92.00 348 PRO A CA 1
ATOM 2489 C C . PRO A 1 348 ? -11.555 6.561 -11.702 1.00 92.00 348 PRO A C 1
ATOM 2491 O O . PRO A 1 348 ? -12.367 6.649 -10.783 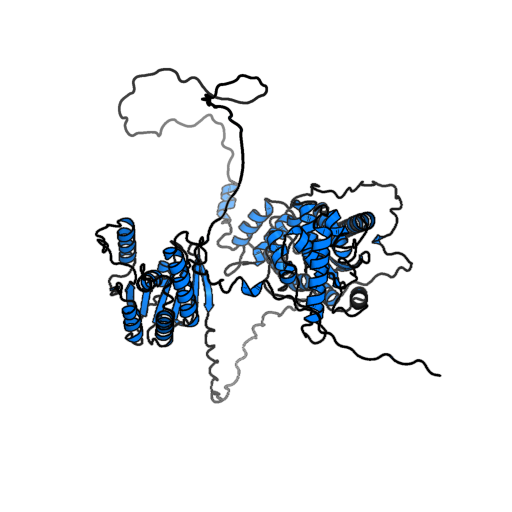1.00 92.00 348 PRO A O 1
ATOM 2494 N N . VAL A 1 349 ? -10.414 7.259 -11.723 1.00 93.88 349 VAL A N 1
ATOM 2495 C CA . VAL A 1 349 ? -9.942 8.082 -10.596 1.00 93.88 349 VAL A CA 1
ATOM 2496 C C . VAL A 1 349 ? -10.919 9.213 -10.285 1.00 93.88 349 VAL A C 1
ATOM 2498 O O . VAL A 1 349 ? -11.305 9.381 -9.132 1.00 93.88 349 VAL A O 1
ATOM 2501 N N . ALA A 1 350 ? -11.388 9.955 -11.294 1.00 94.50 350 ALA A N 1
ATOM 2502 C CA . ALA A 1 350 ? -12.329 11.050 -11.065 1.00 94.50 350 ALA A CA 1
ATOM 2503 C C . ALA A 1 350 ? -13.703 10.560 -10.586 1.00 94.50 350 ALA A C 1
ATOM 2505 O O . ALA A 1 350 ? -14.310 11.182 -9.715 1.00 94.50 350 ALA A O 1
ATOM 2506 N N . ARG A 1 351 ? -14.186 9.421 -11.102 1.00 95.62 351 ARG A N 1
ATOM 2507 C CA . ARG A 1 351 ? -15.449 8.810 -10.651 1.00 95.62 351 ARG A CA 1
ATOM 2508 C C . ARG A 1 351 ? -15.359 8.329 -9.206 1.00 95.62 351 ARG A C 1
ATOM 2510 O O . ARG A 1 351 ? -16.291 8.562 -8.440 1.00 95.62 351 ARG A O 1
ATOM 2517 N N . LEU A 1 352 ? -14.247 7.699 -8.829 1.00 96.06 352 LEU A N 1
ATOM 2518 C CA . LEU A 1 352 ? -13.999 7.259 -7.457 1.00 96.06 352 LEU A CA 1
ATOM 2519 C C . LEU A 1 352 ? -13.804 8.446 -6.510 1.00 96.06 352 LEU A C 1
ATOM 2521 O O . LEU A 1 352 ? -14.372 8.442 -5.421 1.00 96.06 352 LEU A O 1
ATOM 2525 N N . ALA A 1 353 ? -13.087 9.489 -6.936 1.00 95.94 353 ALA A N 1
ATOM 2526 C CA . ALA A 1 353 ? -12.944 10.722 -6.168 1.00 95.94 353 ALA A CA 1
ATOM 2527 C C . ALA A 1 353 ? -14.315 11.362 -5.911 1.00 95.94 353 ALA A C 1
ATOM 2529 O O . ALA A 1 353 ? -14.655 11.638 -4.762 1.00 95.94 353 ALA A O 1
ATOM 2530 N N . ALA A 1 354 ? -15.153 11.489 -6.945 1.00 94.69 354 ALA A N 1
ATOM 2531 C CA . ALA A 1 354 ? -16.514 11.999 -6.806 1.00 94.69 354 ALA A CA 1
ATOM 2532 C C . ALA A 1 354 ? -17.369 11.135 -5.860 1.00 94.69 354 ALA A C 1
ATOM 2534 O O . ALA A 1 354 ? -18.035 11.674 -4.977 1.00 94.69 354 ALA A O 1
ATOM 2535 N N . ALA A 1 355 ? -17.317 9.805 -5.994 1.00 94.19 355 ALA A N 1
ATOM 2536 C CA . ALA A 1 355 ? -18.052 8.881 -5.126 1.00 94.19 355 ALA A CA 1
ATOM 2537 C C . ALA A 1 355 ? -17.593 8.950 -3.658 1.00 94.19 355 ALA A C 1
ATOM 2539 O O . ALA A 1 355 ? -18.409 8.833 -2.747 1.00 94.19 355 ALA A O 1
ATOM 2540 N N . ALA A 1 356 ? -16.300 9.183 -3.422 1.00 93.69 356 ALA A N 1
ATOM 2541 C CA . ALA A 1 356 ? -15.729 9.329 -2.087 1.00 93.69 356 ALA A CA 1
ATOM 2542 C C . ALA A 1 356 ? -15.875 10.751 -1.504 1.00 93.69 356 ALA A C 1
ATOM 2544 O O . ALA A 1 356 ? -15.498 10.979 -0.350 1.00 93.69 356 ALA A O 1
ATOM 2545 N N . GLY A 1 357 ? -16.416 11.707 -2.272 1.00 94.69 357 GLY A N 1
ATOM 2546 C CA . GLY A 1 357 ? -16.495 13.121 -1.894 1.00 94.69 357 GLY A CA 1
ATOM 2547 C C . GLY A 1 357 ? -15.127 13.807 -1.810 1.00 94.69 357 GLY A C 1
ATOM 2548 O O . GLY A 1 357 ? -14.954 14.719 -1.005 1.00 94.69 357 GLY A O 1
ATOM 2549 N N . ALA A 1 358 ? -14.151 13.341 -2.591 1.00 96.69 358 ALA A N 1
ATOM 2550 C CA . ALA A 1 358 ? -12.802 13.882 -2.655 1.00 96.69 358 ALA A CA 1
ATOM 2551 C C . ALA A 1 358 ? -12.647 14.901 -3.786 1.00 96.69 358 ALA A C 1
ATOM 2553 O O . ALA A 1 358 ? -13.165 14.726 -4.890 1.00 96.69 358 ALA A O 1
ATOM 2554 N N . THR A 1 359 ? -11.882 15.956 -3.515 1.00 97.44 359 THR A N 1
ATOM 2555 C CA . THR A 1 359 ? -11.399 16.865 -4.564 1.00 97.44 359 THR A CA 1
ATOM 2556 C C . THR A 1 359 ? -10.255 16.210 -5.333 1.00 97.44 359 THR A C 1
ATOM 2558 O O . THR A 1 359 ? -9.503 15.428 -4.759 1.00 97.44 359 THR A O 1
ATOM 2561 N N . LEU A 1 360 ? -10.117 16.509 -6.624 1.00 96.38 360 LEU A N 1
ATOM 2562 C CA . LEU A 1 360 ? -9.073 15.951 -7.484 1.00 96.38 360 LEU A CA 1
ATOM 2563 C C . LEU A 1 360 ? -8.244 17.080 -8.098 1.00 96.38 360 LEU A C 1
ATOM 2565 O O . LEU A 1 360 ? -8.787 17.958 -8.763 1.00 96.38 360 LEU A O 1
ATOM 2569 N N . GLN A 1 361 ? -6.930 17.030 -7.892 1.00 97.00 361 GLN A N 1
ATOM 2570 C CA . GLN A 1 361 ? -5.951 17.948 -8.460 1.00 97.00 361 GLN A CA 1
ATOM 2571 C C . GLN A 1 361 ? -4.962 17.149 -9.312 1.00 97.00 361 GLN A C 1
ATOM 2573 O O . GLN A 1 361 ? -4.249 16.288 -8.803 1.00 97.00 361 GLN A O 1
ATOM 2578 N N . VAL A 1 362 ? -4.925 17.421 -10.616 1.00 97.19 362 VAL A N 1
ATOM 2579 C CA . VAL A 1 362 ? -3.997 16.767 -11.550 1.00 97.19 362 VAL A CA 1
ATOM 2580 C C . VAL A 1 362 ? -2.822 17.699 -11.817 1.00 97.19 362 VAL A C 1
ATOM 2582 O O . VAL A 1 362 ? -3.027 18.829 -12.263 1.00 97.19 362 VAL A O 1
ATOM 2585 N N . VAL A 1 363 ? -1.602 17.226 -11.575 1.00 95.69 363 VAL A N 1
ATOM 2586 C CA . VAL A 1 363 ? -0.369 18.011 -11.727 1.00 95.69 363 VAL A CA 1
ATOM 2587 C C . VAL A 1 363 ? 0.596 17.324 -12.681 1.00 95.69 363 VAL A C 1
ATOM 2589 O O . VAL A 1 363 ? 0.602 16.103 -12.795 1.00 95.69 363 VAL A O 1
ATOM 2592 N N . ASP A 1 364 ? 1.418 18.107 -13.371 1.00 95.44 364 ASP A N 1
ATOM 2593 C CA . ASP A 1 364 ? 2.430 17.583 -14.285 1.00 95.44 364 ASP A CA 1
ATOM 2594 C C . ASP A 1 364 ? 3.817 17.658 -13.646 1.00 95.44 364 ASP A C 1
ATOM 2596 O O . ASP A 1 364 ? 4.202 18.689 -13.091 1.00 95.44 364 ASP A O 1
ATOM 2600 N N . ALA A 1 365 ? 4.572 16.575 -13.769 1.00 95.50 365 ALA A N 1
ATOM 2601 C CA . ALA A 1 365 ? 5.966 16.474 -13.381 1.00 95.50 365 ALA A CA 1
ATOM 2602 C C . ALA A 1 365 ? 6.906 16.659 -14.595 1.00 95.50 365 ALA A C 1
ATOM 2604 O O . ALA A 1 365 ? 6.462 16.557 -15.748 1.00 95.50 365 ALA A O 1
ATOM 2605 N N . PRO A 1 366 ? 8.204 16.935 -14.364 1.00 92.94 366 PRO A N 1
ATOM 2606 C CA . PRO A 1 366 ? 9.219 16.924 -15.415 1.00 92.94 366 PRO A CA 1
ATOM 2607 C C . PRO A 1 366 ? 9.228 15.609 -16.209 1.00 92.94 366 PRO A C 1
ATOM 2609 O O . PRO A 1 366 ? 9.058 14.529 -15.642 1.00 92.94 366 PRO A O 1
ATOM 2612 N N . ALA A 1 367 ? 9.444 15.698 -17.524 1.00 89.88 367 ALA A N 1
ATOM 2613 C CA . ALA A 1 367 ? 9.637 14.518 -18.364 1.00 89.88 367 ALA A CA 1
ATOM 2614 C C . ALA A 1 367 ? 11.026 13.920 -18.113 1.00 89.88 367 ALA A C 1
ATOM 2616 O O . ALA A 1 367 ? 12.009 14.655 -18.049 1.00 89.88 367 ALA A O 1
ATOM 2617 N N . CYS A 1 368 ? 11.106 12.599 -18.001 1.00 96.44 368 CYS A N 1
ATOM 2618 C CA . CYS A 1 368 ? 12.317 11.906 -17.576 1.00 96.44 368 CYS A CA 1
ATOM 2619 C C . CYS A 1 368 ? 13.030 11.254 -18.767 1.00 96.44 368 CYS A C 1
ATOM 2621 O O . CYS A 1 368 ? 12.391 10.697 -19.664 1.00 96.44 368 CYS A O 1
ATOM 2623 N N . ALA A 1 369 ? 14.362 11.321 -18.808 1.00 97.38 369 ALA A N 1
ATOM 2624 C CA . ALA A 1 369 ? 15.149 10.603 -19.812 1.00 97.38 369 ALA A CA 1
ATOM 2625 C C . ALA A 1 369 ? 15.124 9.075 -19.590 1.00 97.38 369 ALA A C 1
ATOM 2627 O O . ALA A 1 369 ? 14.589 8.591 -18.597 1.00 97.38 369 ALA A O 1
ATOM 2628 N N . ALA A 1 370 ? 15.703 8.317 -20.525 1.00 97.69 370 ALA A N 1
ATOM 2629 C CA . ALA A 1 370 ? 15.897 6.877 -20.374 1.00 97.69 370 ALA A CA 1
ATOM 2630 C C . ALA A 1 370 ? 16.925 6.590 -19.265 1.00 97.69 370 ALA A C 1
ATOM 2632 O O . ALA A 1 370 ? 18.102 6.949 -19.393 1.00 97.69 370 ALA A O 1
ATOM 2633 N N . MET A 1 371 ? 16.473 5.966 -18.174 1.00 96.56 371 MET A N 1
ATOM 2634 C CA . MET A 1 371 ? 17.276 5.713 -16.967 1.00 96.56 371 MET A CA 1
ATOM 2635 C C . MET A 1 371 ? 18.488 4.805 -17.226 1.00 96.56 371 MET A C 1
ATOM 2637 O O . MET A 1 371 ? 19.510 4.898 -16.543 1.00 96.56 371 MET A O 1
ATOM 2641 N N . GLU A 1 372 ? 18.394 3.929 -18.219 1.00 96.25 372 GLU A N 1
ATOM 2642 C CA . GLU A 1 372 ? 19.447 3.010 -18.635 1.00 96.25 372 GLU A CA 1
ATOM 2643 C C . GLU A 1 372 ? 20.574 3.706 -19.416 1.00 96.25 372 GLU A C 1
ATOM 2645 O O . GLU A 1 372 ? 21.697 3.206 -19.451 1.00 96.25 372 GLU A O 1
ATOM 2650 N N . GLU A 1 373 ? 20.316 4.886 -19.987 1.00 96.94 373 GLU A N 1
ATOM 2651 C CA . GLU A 1 373 ? 21.282 5.608 -20.823 1.00 96.94 373 GLU A CA 1
ATOM 2652 C C . GLU A 1 373 ? 22.012 6.718 -20.058 1.00 96.94 373 GLU A C 1
ATOM 2654 O O . GLU A 1 373 ? 23.216 6.919 -20.234 1.00 96.94 373 GLU A O 1
ATOM 2659 N N . ARG A 1 374 ? 21.287 7.473 -19.223 1.00 95.69 374 ARG A N 1
ATOM 2660 C CA . ARG A 1 374 ? 21.797 8.673 -18.540 1.00 95.69 374 ARG A CA 1
ATOM 2661 C C . ARG A 1 374 ? 20.970 9.021 -17.300 1.00 95.69 374 ARG A C 1
ATOM 2663 O O . ARG A 1 374 ? 20.002 8.339 -16.983 1.00 95.69 374 ARG A O 1
ATOM 2670 N N . GLU A 1 375 ? 21.368 10.084 -16.602 1.00 96.81 375 GLU A N 1
ATOM 2671 C CA . GLU A 1 375 ? 20.565 10.694 -15.532 1.00 96.81 375 GLU A CA 1
ATOM 2672 C C . GLU A 1 375 ? 19.167 11.058 -16.062 1.00 96.81 375 GLU A C 1
ATOM 2674 O O . GLU A 1 375 ? 19.033 11.607 -17.162 1.00 96.81 375 GLU A O 1
ATOM 2679 N N . VAL A 1 376 ? 18.124 10.721 -15.297 1.00 97.12 376 VAL A N 1
ATOM 2680 C CA . VAL A 1 376 ? 16.729 10.926 -15.713 1.00 97.12 376 VAL A CA 1
ATOM 2681 C C . VAL A 1 376 ? 16.320 12.392 -15.646 1.00 97.12 376 VAL A C 1
ATOM 2683 O O . VAL A 1 376 ? 15.521 12.825 -16.477 1.00 97.12 376 VAL A O 1
ATOM 2686 N N . LEU A 1 377 ? 16.885 13.135 -14.690 1.00 97.19 377 LEU A N 1
ATOM 2687 C CA . LEU A 1 377 ? 16.689 14.565 -14.457 1.00 97.19 377 LEU A CA 1
ATOM 2688 C C . LEU A 1 377 ? 17.980 15.196 -13.945 1.00 97.19 377 LEU A C 1
ATOM 2690 O O . LEU A 1 377 ? 18.816 14.525 -13.351 1.00 97.19 377 LEU A O 1
ATOM 2694 N N . THR A 1 378 ? 18.107 16.508 -14.094 1.00 97.06 378 THR A N 1
ATOM 2695 C CA . THR A 1 378 ? 19.153 17.280 -13.415 1.00 97.06 378 THR A CA 1
ATOM 2696 C C . THR A 1 378 ? 18.829 17.478 -11.930 1.00 97.06 378 THR A C 1
ATOM 2698 O O . THR A 1 378 ? 17.670 17.437 -11.506 1.00 97.06 378 THR A O 1
ATOM 2701 N N . LEU A 1 379 ? 19.851 17.765 -11.114 1.00 95.56 379 LEU A N 1
ATOM 2702 C CA . LEU A 1 379 ? 19.650 18.078 -9.694 1.00 95.56 379 LEU A CA 1
ATOM 2703 C C . LEU A 1 379 ? 18.720 19.288 -9.487 1.00 95.56 379 LEU A C 1
ATOM 2705 O O . LEU A 1 379 ? 17.905 19.281 -8.569 1.00 95.56 379 LEU A O 1
ATOM 2709 N N . GLU A 1 380 ? 18.804 20.305 -10.346 1.00 95.12 380 GLU A N 1
ATOM 2710 C CA . GLU A 1 380 ? 17.952 21.499 -10.272 1.00 95.12 380 GLU A CA 1
ATOM 2711 C C . GLU A 1 380 ? 16.474 21.178 -10.542 1.00 95.12 380 GLU A C 1
ATOM 2713 O O . GLU A 1 380 ? 15.590 21.672 -9.833 1.00 95.12 380 GLU A O 1
ATOM 2718 N N . GLU A 1 381 ? 16.193 20.311 -11.519 1.00 96.50 381 GLU A N 1
ATOM 2719 C CA . GLU A 1 381 ? 14.836 19.828 -11.801 1.00 96.50 381 GLU A CA 1
ATOM 2720 C C . GLU A 1 381 ? 14.286 19.006 -10.634 1.00 96.50 381 GLU A C 1
ATOM 2722 O O . GLU A 1 381 ? 13.138 19.206 -10.237 1.00 96.50 381 GLU A O 1
ATOM 2727 N N . VAL A 1 382 ? 15.110 18.144 -10.027 1.00 97.50 382 VAL A N 1
ATOM 2728 C CA . VAL A 1 382 ? 14.734 17.379 -8.829 1.00 97.50 382 VAL A CA 1
ATOM 2729 C C . VAL A 1 382 ? 14.407 18.307 -7.661 1.00 97.50 382 VAL A C 1
ATOM 2731 O O . VAL A 1 382 ? 13.375 18.143 -7.010 1.00 97.50 382 VAL A O 1
ATOM 2734 N N . GLU A 1 383 ? 15.235 19.318 -7.393 1.00 95.75 383 GLU A N 1
ATOM 2735 C CA . GLU A 1 383 ? 14.950 20.283 -6.331 1.00 95.75 383 GLU A CA 1
ATOM 2736 C C . GLU A 1 383 ? 13.690 21.108 -6.605 1.00 95.75 383 GLU A C 1
ATOM 2738 O O . GLU A 1 383 ? 12.919 21.385 -5.685 1.00 95.75 383 GLU A O 1
ATOM 2743 N N . SER A 1 384 ? 13.453 21.480 -7.862 1.00 95.00 384 SER A N 1
ATOM 2744 C CA . SER A 1 384 ? 12.252 22.213 -8.269 1.00 95.00 384 SER A CA 1
ATOM 2745 C C . SER A 1 384 ? 10.992 21.358 -8.118 1.00 95.00 384 SER A C 1
ATOM 2747 O O . SER A 1 384 ? 9.997 21.832 -7.569 1.00 95.00 384 SER A O 1
ATOM 2749 N N . ALA A 1 385 ? 11.053 20.081 -8.501 1.00 97.00 385 ALA A N 1
ATOM 2750 C CA . ALA A 1 385 ? 9.978 19.111 -8.315 1.00 97.00 385 ALA A CA 1
ATOM 2751 C C . ALA A 1 385 ? 9.665 18.868 -6.827 1.00 97.00 385 ALA A C 1
ATOM 2753 O O . ALA A 1 385 ? 8.499 18.908 -6.433 1.00 97.00 385 ALA A O 1
ATOM 2754 N N . LEU A 1 386 ? 10.690 18.711 -5.981 1.00 97.81 386 LEU A N 1
ATOM 2755 C CA . LEU A 1 386 ? 10.527 18.577 -4.529 1.00 97.81 386 LEU A CA 1
ATOM 2756 C C . LEU A 1 386 ? 9.849 19.813 -3.914 1.00 97.81 386 LEU A C 1
ATOM 2758 O O . LEU A 1 386 ? 8.903 19.684 -3.137 1.00 97.81 386 LEU A O 1
ATOM 2762 N N . ARG A 1 387 ? 10.289 21.025 -4.282 1.00 96.50 387 ARG A N 1
ATOM 2763 C CA . ARG A 1 387 ? 9.649 22.272 -3.822 1.00 96.50 387 ARG A CA 1
ATOM 2764 C C . ARG A 1 387 ? 8.216 22.397 -4.335 1.00 96.50 387 ARG A C 1
ATOM 2766 O O . ARG A 1 387 ? 7.363 22.912 -3.620 1.00 96.50 387 ARG A O 1
ATOM 2773 N N . TYR A 1 388 ? 7.939 21.947 -5.558 1.00 96.81 388 TYR A N 1
ATOM 2774 C CA . TYR A 1 388 ? 6.585 21.960 -6.102 1.00 96.81 388 TYR A CA 1
ATOM 2775 C C . TYR A 1 388 ? 5.657 21.033 -5.313 1.00 96.81 388 TYR A C 1
ATOM 2777 O O . TYR A 1 388 ? 4.607 21.485 -4.867 1.00 96.81 388 TYR A O 1
ATOM 2785 N N . GLY A 1 389 ? 6.081 19.794 -5.051 1.00 97.50 389 GLY A N 1
ATOM 2786 C CA . GLY A 1 389 ? 5.351 18.864 -4.190 1.00 97.50 389 GLY A CA 1
ATOM 2787 C C . GLY A 1 389 ? 5.053 19.448 -2.810 1.00 97.50 389 GLY A C 1
ATOM 2788 O O . GLY A 1 389 ? 3.917 19.391 -2.347 1.00 97.50 389 GLY A O 1
ATOM 2789 N N . TRP A 1 390 ? 6.051 20.083 -2.186 1.00 97.81 390 TRP A N 1
ATOM 2790 C CA . TRP A 1 390 ? 5.872 20.737 -0.889 1.00 97.81 390 TRP A CA 1
ATOM 2791 C C . TRP A 1 390 ? 4.787 21.817 -0.941 1.00 97.81 390 TRP A C 1
ATOM 2793 O O . TRP A 1 390 ? 3.881 21.806 -0.111 1.00 97.81 390 TRP A O 1
ATOM 2803 N N . ARG A 1 391 ? 4.828 22.709 -1.943 1.00 96.81 391 ARG A N 1
ATOM 2804 C CA . ARG A 1 391 ? 3.809 23.760 -2.122 1.00 96.81 391 ARG A CA 1
ATOM 2805 C C . ARG A 1 391 ? 2.403 23.189 -2.288 1.00 96.81 391 ARG A C 1
ATOM 2807 O O . ARG A 1 391 ? 1.478 23.724 -1.693 1.00 96.81 391 ARG A O 1
ATOM 2814 N N . LEU A 1 392 ? 2.240 22.087 -3.024 1.00 96.94 392 LEU A N 1
ATOM 2815 C CA . LEU A 1 392 ? 0.934 21.428 -3.178 1.00 96.94 392 LEU A CA 1
ATOM 2816 C C . LEU A 1 392 ? 0.355 20.972 -1.830 1.00 96.94 392 LEU A C 1
ATOM 2818 O O . LEU A 1 392 ? -0.851 21.069 -1.608 1.00 96.94 392 LEU A O 1
ATOM 2822 N N . ALA A 1 393 ? 1.204 20.495 -0.916 1.00 96.62 393 ALA A N 1
ATOM 2823 C CA . ALA A 1 393 ? 0.772 20.120 0.426 1.00 96.62 393 ALA A CA 1
ATOM 2824 C C . ALA A 1 393 ? 0.422 21.339 1.297 1.00 96.62 393 ALA A C 1
ATOM 2826 O O . ALA A 1 393 ? -0.517 21.272 2.091 1.00 96.62 393 ALA A O 1
ATOM 2827 N N . GLU A 1 394 ? 1.138 22.455 1.141 1.00 95.81 394 GLU A N 1
ATOM 2828 C CA . GLU A 1 394 ? 0.802 23.717 1.814 1.00 95.81 394 GLU A CA 1
ATOM 2829 C C . GLU A 1 394 ? -0.538 24.270 1.332 1.00 95.81 394 GLU A C 1
ATOM 2831 O O . GLU A 1 394 ? -1.402 24.548 2.156 1.00 95.81 394 GLU A O 1
ATOM 2836 N N . GLU A 1 395 ? -0.748 24.323 0.016 1.00 95.06 395 GLU A N 1
ATOM 2837 C CA . GLU A 1 395 ? -2.019 24.725 -0.595 1.00 95.06 395 GLU A CA 1
ATOM 2838 C C . GLU A 1 395 ? -3.176 23.843 -0.099 1.00 95.06 395 GLU A C 1
ATOM 2840 O O . GLU A 1 395 ? -4.230 24.342 0.289 1.00 95.06 395 GLU A O 1
ATOM 2845 N N . ALA A 1 396 ? -2.976 22.522 -0.037 1.00 95.12 396 ALA A N 1
ATOM 2846 C CA . ALA A 1 396 ? -3.977 21.607 0.505 1.00 95.12 396 ALA A CA 1
ATOM 2847 C C . ALA A 1 396 ? -4.279 21.871 1.990 1.00 95.12 396 ALA A C 1
ATOM 2849 O O . ALA A 1 396 ? -5.446 21.887 2.388 1.00 95.12 396 ALA A O 1
ATOM 2850 N N . SER A 1 397 ? -3.248 22.096 2.806 1.00 94.81 397 SER A N 1
ATOM 2851 C CA . SER A 1 397 ? -3.413 22.442 4.220 1.00 94.81 397 SER A CA 1
ATOM 2852 C C . SER A 1 397 ? -4.184 23.751 4.396 1.00 94.81 397 SER A C 1
ATOM 2854 O O . SER A 1 397 ? -5.078 23.819 5.240 1.00 94.81 397 SER A O 1
ATOM 2856 N N . ASP A 1 398 ? -3.854 24.780 3.616 1.00 95.06 398 ASP A N 1
ATOM 2857 C CA . ASP A 1 398 ? -4.486 26.100 3.691 1.00 95.06 398 ASP A CA 1
ATOM 2858 C C . ASP A 1 398 ? -5.963 26.046 3.245 1.00 95.06 398 ASP A C 1
ATOM 2860 O O . ASP A 1 398 ? -6.816 26.722 3.824 1.00 95.06 398 ASP A O 1
ATOM 2864 N N . ASP A 1 399 ? -6.304 25.149 2.312 1.00 95.50 399 ASP A N 1
ATOM 2865 C CA . ASP A 1 399 ? -7.686 24.843 1.909 1.00 95.50 399 ASP A CA 1
ATOM 2866 C C . ASP A 1 399 ? -8.473 24.014 2.955 1.00 95.50 399 ASP A C 1
ATOM 2868 O O . ASP A 1 399 ? -9.683 23.764 2.814 1.00 95.50 399 ASP A O 1
ATOM 2872 N N . GLY A 1 400 ? -7.803 23.576 4.025 1.00 96.31 400 GLY A N 1
ATOM 2873 C CA . GLY A 1 400 ? -8.377 22.762 5.093 1.00 96.31 400 GLY A CA 1
ATOM 2874 C C . GLY A 1 400 ? -8.647 21.315 4.679 1.00 96.31 400 GLY A C 1
ATOM 2875 O O . GLY A 1 400 ? -9.646 20.738 5.119 1.00 96.31 400 GLY A O 1
ATOM 2876 N N . VAL A 1 401 ? -7.807 20.748 3.808 1.00 97.56 401 VAL A N 1
ATOM 2877 C CA . VAL A 1 401 ? -7.791 19.310 3.503 1.00 97.56 401 VAL A CA 1
ATOM 2878 C C . VAL A 1 401 ? -7.403 18.533 4.759 1.00 97.56 401 VAL A C 1
ATOM 2880 O O . VAL A 1 401 ? -6.424 18.862 5.422 1.00 97.56 401 VAL A O 1
ATOM 2883 N N . ASP A 1 402 ? -8.166 17.489 5.081 1.00 96.19 402 ASP A N 1
ATOM 2884 C CA . ASP A 1 402 ? -7.935 16.662 6.274 1.00 96.19 402 ASP A CA 1
ATOM 2885 C C . ASP A 1 402 ? -7.254 15.319 5.981 1.00 96.19 402 ASP A C 1
ATOM 2887 O O . ASP A 1 402 ? -6.793 14.658 6.911 1.00 96.19 402 ASP A O 1
ATOM 2891 N N . VAL A 1 403 ? -7.151 14.931 4.706 1.00 98.38 403 VAL A N 1
ATOM 2892 C CA . VAL A 1 403 ? -6.328 13.811 4.238 1.00 98.38 403 VAL A CA 1
ATOM 2893 C C . VAL A 1 403 ? -5.982 13.968 2.756 1.00 98.38 403 VAL A C 1
ATOM 2895 O O . VAL A 1 403 ? -6.830 14.330 1.935 1.00 98.38 403 VAL A O 1
ATOM 2898 N N . LEU A 1 404 ? -4.733 13.671 2.405 1.00 98.62 404 LEU A N 1
ATOM 2899 C CA . LEU A 1 404 ? -4.262 13.612 1.024 1.00 98.62 404 LEU A CA 1
ATOM 2900 C C . LEU A 1 404 ? -4.274 12.173 0.510 1.00 98.62 404 LEU A C 1
ATOM 2902 O O . LEU A 1 404 ? -3.938 11.250 1.242 1.00 98.62 404 LEU A O 1
ATOM 2906 N N . VAL A 1 405 ? -4.617 11.979 -0.760 1.00 98.38 405 VAL A N 1
ATOM 2907 C CA . VAL A 1 405 ? -4.461 10.709 -1.478 1.00 98.38 405 VAL A CA 1
ATOM 2908 C C . VAL A 1 405 ? -3.447 10.920 -2.588 1.00 98.38 405 VAL A C 1
ATOM 2910 O O . VAL A 1 405 ? -3.647 11.768 -3.459 1.00 98.38 405 VAL A O 1
ATOM 2913 N N . LEU A 1 406 ? -2.358 10.161 -2.548 1.00 97.81 406 LEU A N 1
ATOM 2914 C CA . LEU A 1 406 ? -1.293 10.250 -3.534 1.00 97.81 406 LEU A CA 1
ATOM 2915 C C . LEU A 1 406 ? -1.552 9.260 -4.672 1.00 97.81 406 LEU A C 1
ATOM 2917 O O . LEU A 1 406 ? -1.557 8.052 -4.454 1.00 97.81 406 LEU A O 1
ATOM 2921 N N . GLY A 1 407 ? -1.744 9.779 -5.883 1.00 95.88 407 GLY A N 1
ATOM 2922 C CA . GLY A 1 407 ? -1.858 8.987 -7.104 1.00 95.88 407 GLY A CA 1
ATOM 2923 C C . GLY A 1 407 ? -0.800 9.394 -8.123 1.00 95.88 407 GLY A C 1
ATOM 2924 O O . GLY A 1 407 ? -0.376 10.549 -8.171 1.00 95.88 407 GLY A O 1
ATOM 2925 N N . ALA A 1 408 ? -0.392 8.456 -8.972 1.00 95.81 408 ALA A N 1
ATOM 2926 C CA . ALA A 1 408 ? 0.518 8.731 -10.076 1.00 95.81 408 ALA A CA 1
ATOM 2927 C C . ALA A 1 408 ? 0.062 8.028 -11.352 1.00 95.81 408 ALA A C 1
ATOM 2929 O O . ALA A 1 408 ? -0.431 6.902 -11.299 1.00 95.81 408 ALA A O 1
ATOM 2930 N N . VAL A 1 409 ? 0.244 8.699 -12.486 1.00 94.75 409 VAL A N 1
ATOM 2931 C CA . VAL A 1 409 ? -0.065 8.183 -13.820 1.00 94.75 409 VAL A CA 1
ATOM 2932 C C . VAL A 1 409 ? 1.073 8.538 -14.765 1.00 94.75 409 VAL A C 1
ATOM 2934 O O . VAL A 1 409 ? 1.446 9.700 -14.899 1.00 94.75 409 VAL A O 1
ATOM 2937 N N . GLY A 1 410 ? 1.648 7.555 -15.442 1.00 92.75 410 GLY A N 1
ATOM 2938 C CA . GLY A 1 410 ? 2.853 7.824 -16.208 1.00 92.75 410 GLY A CA 1
ATOM 2939 C C . GLY A 1 410 ? 3.372 6.626 -16.966 1.00 92.75 410 GLY A C 1
ATOM 2940 O O . GLY A 1 410 ? 3.278 5.492 -16.493 1.00 92.75 410 GLY A O 1
ATOM 2941 N N . SER A 1 411 ? 3.918 6.865 -18.157 1.00 93.69 411 SER A N 1
ATOM 2942 C CA . SER A 1 411 ? 4.617 5.804 -18.876 1.00 93.69 411 SER A CA 1
ATOM 2943 C C . SER A 1 411 ? 5.903 5.451 -18.136 1.00 93.69 411 SER A C 1
ATOM 2945 O O . SER A 1 411 ? 6.762 6.304 -17.946 1.00 93.69 411 SER A O 1
ATOM 2947 N N . GLY A 1 412 ? 6.038 4.196 -17.712 1.00 93.75 412 GLY A N 1
ATOM 2948 C CA . GLY A 1 412 ? 7.242 3.701 -17.041 1.00 93.75 412 GLY A CA 1
ATOM 2949 C C . GLY A 1 412 ? 7.441 4.124 -15.583 1.00 93.75 412 GLY A C 1
ATOM 2950 O O . GLY A 1 412 ? 8.466 3.771 -15.003 1.00 93.75 412 GLY A O 1
ATOM 2951 N N . SER A 1 413 ? 6.467 4.786 -14.952 1.00 94.50 413 SER A N 1
ATOM 2952 C CA . SER A 1 413 ? 6.539 5.164 -13.531 1.00 94.50 413 SER A CA 1
ATOM 2953 C C . SER A 1 413 ? 6.712 3.966 -12.591 1.00 94.50 413 SER A C 1
ATOM 2955 O O . SER A 1 413 ? 7.420 4.054 -11.594 1.00 94.50 413 SER A O 1
ATOM 2957 N N . GLU A 1 414 ? 6.114 2.816 -12.915 1.00 94.69 414 GLU A N 1
ATOM 2958 C CA . GLU A 1 414 ? 6.294 1.575 -12.145 1.00 94.69 414 GLU A CA 1
ATOM 2959 C C . GLU A 1 414 ? 7.731 1.048 -12.232 1.00 94.69 414 GLU A C 1
ATOM 2961 O O . GLU A 1 414 ? 8.289 0.603 -11.231 1.00 94.69 414 GLU A O 1
ATOM 2966 N N . ALA A 1 415 ? 8.357 1.139 -13.411 1.00 96.94 415 ALA A N 1
ATOM 2967 C CA . ALA A 1 415 ? 9.752 0.749 -13.595 1.00 96.94 415 ALA A CA 1
ATOM 2968 C C . ALA A 1 415 ? 10.699 1.703 -12.852 1.00 96.94 415 ALA A C 1
ATOM 2970 O O . ALA A 1 415 ? 11.642 1.250 -12.208 1.00 96.94 415 ALA A O 1
ATOM 2971 N N . ALA A 1 416 ? 10.412 3.008 -12.862 1.00 97.31 416 ALA A N 1
ATOM 2972 C CA . ALA A 1 416 ? 11.156 3.989 -12.074 1.00 97.31 416 ALA A CA 1
ATOM 2973 C C . ALA A 1 416 ? 11.008 3.743 -10.563 1.00 97.31 416 ALA A C 1
ATOM 2975 O O . ALA A 1 416 ? 11.999 3.729 -9.832 1.00 97.31 416 ALA A O 1
ATOM 2976 N N . ALA A 1 417 ? 9.793 3.452 -10.089 1.00 97.31 417 ALA A N 1
ATOM 2977 C CA . ALA A 1 417 ? 9.549 3.076 -8.700 1.00 97.31 417 ALA A CA 1
ATOM 2978 C C . ALA A 1 417 ? 10.324 1.806 -8.311 1.00 97.31 417 ALA A C 1
ATOM 2980 O O . ALA A 1 417 ? 10.994 1.786 -7.277 1.00 97.31 417 ALA A O 1
ATOM 2981 N N . ALA A 1 418 ? 10.313 0.779 -9.165 1.00 97.31 418 ALA A N 1
ATOM 2982 C CA . ALA A 1 418 ? 11.108 -0.431 -8.981 1.00 97.31 418 ALA A CA 1
ATOM 2983 C C . ALA A 1 418 ? 12.619 -0.140 -8.941 1.00 97.31 418 ALA A C 1
ATOM 2985 O O . ALA A 1 418 ? 13.323 -0.715 -8.113 1.00 97.31 418 ALA A O 1
ATOM 2986 N N . ALA A 1 419 ? 13.125 0.782 -9.766 1.00 97.25 419 ALA A N 1
ATOM 2987 C CA . ALA A 1 419 ? 14.526 1.200 -9.748 1.00 97.25 419 ALA A CA 1
ATOM 2988 C C . ALA A 1 419 ? 14.909 1.931 -8.450 1.00 97.25 419 ALA A C 1
ATOM 2990 O O . ALA A 1 419 ? 15.986 1.688 -7.899 1.00 97.25 419 ALA A O 1
ATOM 2991 N N . VAL A 1 420 ? 14.023 2.779 -7.915 1.00 97.25 420 VAL A N 1
ATOM 2992 C CA . VAL A 1 420 ? 14.200 3.414 -6.598 1.00 97.25 420 VAL A CA 1
ATOM 2993 C C . VAL A 1 420 ? 14.217 2.362 -5.491 1.00 97.25 420 VAL A C 1
ATOM 2995 O O . VAL A 1 420 ? 15.105 2.385 -4.635 1.00 97.25 420 VAL A O 1
ATOM 2998 N N . LEU A 1 421 ? 13.287 1.404 -5.518 1.00 96.19 421 LEU A N 1
ATOM 2999 C CA . LEU A 1 421 ? 13.260 0.300 -4.559 1.00 96.19 421 LEU A CA 1
ATOM 3000 C C . LEU A 1 421 ? 14.537 -0.538 -4.636 1.00 96.19 421 LEU A C 1
ATOM 3002 O O . LEU A 1 421 ? 15.175 -0.760 -3.610 1.00 96.19 421 LEU A O 1
ATOM 3006 N N . ALA A 1 422 ? 14.953 -0.960 -5.828 1.00 95.00 422 ALA A N 1
ATOM 3007 C CA . ALA A 1 422 ? 16.179 -1.729 -6.026 1.00 95.00 422 ALA A CA 1
ATOM 3008 C C . ALA A 1 422 ? 17.416 -0.958 -5.531 1.00 95.00 422 ALA A C 1
ATOM 3010 O O . ALA A 1 422 ? 18.246 -1.513 -4.811 1.00 95.00 422 ALA A O 1
ATOM 3011 N N . SER A 1 423 ? 17.497 0.348 -5.810 1.00 93.19 423 SER A N 1
ATOM 3012 C CA . SER A 1 423 ? 18.605 1.207 -5.356 1.00 93.19 423 SER A CA 1
ATOM 3013 C C . SER A 1 423 ? 18.694 1.324 -3.834 1.00 93.19 423 SER A C 1
ATOM 3015 O O . SER A 1 423 ? 19.791 1.409 -3.279 1.00 93.19 423 SER A O 1
ATOM 3017 N N . THR A 1 424 ? 17.544 1.364 -3.159 1.00 90.94 424 THR A N 1
ATOM 3018 C CA . THR A 1 424 ? 17.452 1.636 -1.715 1.00 90.94 424 THR A CA 1
ATOM 3019 C C . THR A 1 424 ? 17.454 0.368 -0.864 1.00 90.94 424 THR A C 1
ATOM 3021 O O . THR A 1 424 ? 17.962 0.386 0.256 1.00 90.94 424 THR A O 1
ATOM 3024 N N . THR A 1 425 ? 16.919 -0.737 -1.385 1.00 91.88 425 THR A N 1
ATOM 3025 C CA . THR A 1 425 ? 16.741 -2.006 -0.657 1.00 91.88 425 THR A CA 1
ATOM 3026 C C . THR A 1 425 ? 17.693 -3.108 -1.116 1.00 91.88 425 THR A C 1
ATOM 3028 O O . THR A 1 425 ? 17.886 -4.082 -0.395 1.00 91.88 425 THR A O 1
ATOM 3031 N N . GLY A 1 426 ? 18.304 -2.969 -2.297 1.00 91.31 426 GLY A N 1
ATOM 3032 C CA . GLY A 1 426 ? 19.103 -4.025 -2.921 1.00 91.31 426 GLY A CA 1
ATOM 3033 C C . GLY A 1 426 ? 18.274 -5.153 -3.539 1.00 91.31 426 GLY A C 1
ATOM 3034 O O . GLY A 1 426 ? 18.836 -6.193 -3.868 1.00 91.31 426 GLY A O 1
ATOM 3035 N N . ALA A 1 427 ? 16.957 -4.977 -3.678 1.00 93.38 427 ALA A N 1
ATOM 3036 C CA . ALA A 1 427 ? 16.086 -5.980 -4.274 1.00 93.38 427 ALA A CA 1
ATOM 3037 C C . ALA A 1 427 ? 16.372 -6.210 -5.764 1.00 93.38 427 ALA A C 1
ATOM 3039 O O . ALA A 1 427 ? 16.685 -5.282 -6.513 1.00 93.38 427 ALA A O 1
ATOM 3040 N N . GLU A 1 428 ? 16.196 -7.459 -6.192 1.00 94.44 428 GLU A N 1
ATOM 3041 C CA . GLU A 1 428 ? 16.299 -7.862 -7.593 1.00 94.44 428 GLU A CA 1
ATOM 3042 C C . GLU A 1 428 ? 15.180 -7.187 -8.415 1.00 94.44 428 GLU A C 1
ATOM 3044 O O . GLU A 1 428 ? 14.005 -7.341 -8.061 1.00 94.44 428 GLU A O 1
ATOM 3049 N N . PRO A 1 429 ? 15.477 -6.490 -9.533 1.00 91.31 429 PRO A N 1
ATOM 3050 C CA . PRO A 1 429 ? 14.463 -5.795 -10.331 1.00 91.31 429 PRO A CA 1
ATOM 3051 C C . PRO A 1 429 ? 13.281 -6.678 -10.748 1.00 91.31 429 PRO A C 1
ATOM 3053 O O . PRO A 1 429 ? 12.132 -6.252 -10.683 1.00 91.31 429 PRO A O 1
ATOM 3056 N N . ALA A 1 430 ? 13.547 -7.932 -11.120 1.00 93.44 430 ALA A N 1
ATOM 3057 C CA . ALA A 1 430 ? 12.516 -8.890 -11.514 1.00 93.44 430 ALA A CA 1
ATOM 3058 C C . ALA A 1 430 ? 11.575 -9.301 -10.363 1.00 93.44 430 ALA A C 1
ATOM 3060 O O . ALA A 1 430 ? 10.463 -9.752 -10.622 1.00 93.44 430 ALA A O 1
ATOM 3061 N N . ALA A 1 431 ? 11.999 -9.151 -9.104 1.00 93.38 431 ALA A N 1
ATOM 3062 C CA . ALA A 1 431 ? 11.188 -9.490 -7.936 1.00 93.38 431 ALA A CA 1
ATOM 3063 C C . ALA A 1 431 ? 10.236 -8.359 -7.522 1.00 93.38 431 ALA A C 1
ATOM 3065 O O . ALA A 1 431 ? 9.228 -8.624 -6.873 1.00 93.38 431 ALA A O 1
ATOM 3066 N N . VAL A 1 432 ? 10.550 -7.110 -7.884 1.00 94.62 432 VAL A N 1
ATOM 3067 C CA . VAL A 1 432 ? 9.781 -5.917 -7.485 1.00 94.62 432 VAL A CA 1
ATOM 3068 C C . VAL A 1 432 ? 8.980 -5.298 -8.625 1.00 94.62 432 VAL A C 1
ATOM 3070 O O . VAL A 1 432 ? 8.095 -4.491 -8.371 1.00 94.62 432 VAL A O 1
ATOM 3073 N N . LEU A 1 433 ? 9.255 -5.659 -9.879 1.00 94.31 433 LEU A N 1
ATOM 3074 C CA . LEU A 1 433 ? 8.547 -5.111 -11.032 1.00 94.31 433 LEU A CA 1
ATOM 3075 C C . LEU A 1 433 ? 7.292 -5.941 -11.345 1.00 94.31 433 LEU A C 1
ATOM 3077 O O . LEU A 1 433 ? 7.388 -7.115 -11.712 1.00 94.31 433 LEU A O 1
ATOM 3081 N N . GLY A 1 434 ? 6.114 -5.324 -11.218 1.00 89.50 434 GLY A N 1
ATOM 3082 C CA . GLY A 1 434 ? 4.832 -5.940 -11.575 1.00 89.50 434 GLY A CA 1
ATOM 3083 C C . GLY A 1 434 ? 4.759 -6.343 -13.053 1.00 89.50 434 GLY A C 1
ATOM 3084 O O . GLY A 1 434 ? 5.423 -5.751 -13.903 1.00 89.50 434 GLY A O 1
ATOM 3085 N N . ARG A 1 435 ? 3.959 -7.371 -13.373 1.00 90.31 435 ARG A N 1
ATOM 3086 C CA . ARG A 1 435 ? 3.726 -7.804 -14.764 1.00 90.31 435 ARG A CA 1
ATOM 3087 C C . ARG A 1 435 ? 3.060 -6.686 -15.567 1.00 90.31 435 ARG A C 1
ATOM 3089 O O . ARG A 1 435 ? 2.171 -6.009 -15.058 1.00 90.31 435 ARG A O 1
ATOM 3096 N N . VAL A 1 436 ? 3.458 -6.527 -16.829 1.00 91.00 436 VAL A N 1
ATOM 3097 C CA . VAL A 1 436 ? 2.856 -5.530 -17.722 1.00 91.00 436 VAL A CA 1
ATOM 3098 C C . VAL A 1 436 ? 1.540 -6.076 -18.254 1.00 91.00 436 VAL A C 1
ATOM 3100 O O . VAL A 1 436 ? 1.520 -7.125 -18.891 1.00 91.00 436 VAL A O 1
ATOM 3103 N N . VAL A 1 437 ? 0.447 -5.366 -17.982 1.00 86.88 437 VAL A N 1
ATOM 3104 C CA . VAL A 1 437 ? -0.894 -5.740 -18.442 1.00 86.88 437 VAL A CA 1
ATOM 3105 C C . VAL A 1 437 ? -1.328 -4.791 -19.554 1.00 86.88 437 VAL A C 1
ATOM 3107 O O . VAL A 1 437 ? -1.413 -3.579 -19.347 1.00 86.88 437 VAL A O 1
ATOM 3110 N N . VAL A 1 438 ? -1.615 -5.342 -20.732 1.00 83.19 438 VAL A N 1
ATOM 3111 C CA . VAL A 1 438 ? -2.080 -4.592 -21.910 1.00 83.19 438 VAL A CA 1
ATOM 3112 C C . VAL A 1 438 ? -3.613 -4.668 -22.044 1.00 83.19 438 VAL A C 1
ATOM 3114 O O . VAL A 1 438 ? -4.263 -5.461 -21.347 1.00 83.19 438 VAL A O 1
ATOM 3117 N N . PRO A 1 439 ? -4.253 -3.824 -22.885 1.00 79.88 439 PRO A N 1
ATOM 3118 C CA . PRO A 1 439 ? -5.702 -3.872 -23.080 1.00 79.88 439 PRO A CA 1
ATOM 3119 C C . PRO A 1 439 ? -6.191 -5.285 -23.423 1.00 79.88 439 PRO A C 1
ATOM 3121 O O . PRO A 1 439 ? -5.633 -5.935 -24.297 1.00 79.88 439 PRO A O 1
ATOM 3124 N N . GLY A 1 440 ? -7.240 -5.748 -22.736 1.00 77.75 440 GLY A N 1
ATOM 3125 C CA . GLY A 1 440 ? -7.702 -7.143 -22.812 1.00 77.75 440 GLY A CA 1
ATOM 3126 C C . GLY A 1 440 ? -7.269 -8.019 -21.631 1.00 77.75 440 GLY A C 1
ATOM 3127 O O . GLY A 1 440 ? -7.678 -9.173 -21.574 1.00 77.75 440 GLY A O 1
ATOM 3128 N N . ALA A 1 441 ? -6.524 -7.457 -20.667 1.00 80.25 441 ALA A N 1
ATOM 3129 C CA . ALA A 1 441 ? -5.976 -8.163 -19.503 1.00 80.25 441 ALA A CA 1
ATOM 3130 C C . ALA A 1 441 ? -4.953 -9.257 -19.869 1.00 80.25 441 ALA A C 1
ATOM 3132 O O . ALA A 1 441 ? -4.747 -10.206 -19.114 1.00 80.25 441 ALA A O 1
ATOM 3133 N N . GLU A 1 442 ? -4.302 -9.103 -21.022 1.00 88.56 442 GLU A N 1
ATOM 3134 C CA . GLU A 1 442 ? -3.194 -9.954 -21.447 1.00 88.56 442 GLU A CA 1
ATOM 3135 C C . GLU A 1 442 ? -1.889 -9.487 -20.794 1.00 88.56 442 GLU A C 1
ATOM 3137 O O . GLU A 1 442 ? -1.682 -8.290 -20.567 1.00 88.56 442 GLU A O 1
ATOM 3142 N N . ILE A 1 443 ? -1.019 -10.444 -20.471 1.00 92.25 443 ILE A N 1
ATOM 3143 C CA . ILE A 1 443 ? 0.307 -10.177 -19.915 1.00 92.25 443 ILE A CA 1
ATOM 3144 C C . ILE A 1 443 ? 1.291 -10.032 -21.076 1.00 92.25 443 ILE A C 1
ATOM 3146 O O . ILE A 1 443 ? 1.422 -10.939 -21.894 1.00 92.25 443 ILE A O 1
ATOM 3150 N N . ASP A 1 444 ? 1.987 -8.901 -21.121 1.00 94.44 444 ASP A N 1
ATOM 3151 C CA . ASP A 1 444 ? 3.051 -8.622 -22.083 1.00 94.44 444 ASP A CA 1
ATOM 3152 C C . ASP A 1 444 ? 4.414 -8.886 -21.424 1.00 94.44 444 ASP A C 1
ATOM 3154 O O . ASP A 1 444 ? 5.024 -8.013 -20.795 1.00 94.44 444 ASP A O 1
ATOM 3158 N N . ASP A 1 445 ? 4.865 -10.140 -21.515 1.00 95.31 445 ASP A N 1
ATOM 3159 C CA . ASP A 1 445 ? 6.146 -10.567 -20.947 1.00 95.31 445 ASP A CA 1
ATOM 3160 C C . ASP A 1 445 ? 7.342 -9.919 -21.661 1.00 95.31 445 ASP A C 1
ATOM 3162 O O . ASP A 1 445 ? 8.353 -9.646 -21.013 1.00 95.31 445 ASP A O 1
ATOM 3166 N N . ASP A 1 446 ? 7.232 -9.601 -22.954 1.00 96.56 446 ASP A N 1
ATOM 3167 C CA . ASP A 1 446 ? 8.294 -8.925 -23.708 1.00 96.56 446 ASP A CA 1
ATOM 3168 C C . ASP A 1 446 ? 8.501 -7.503 -23.184 1.00 96.56 446 ASP A C 1
ATOM 3170 O O . ASP A 1 446 ? 9.626 -7.104 -22.860 1.00 96.56 446 ASP A O 1
ATOM 3174 N N . ALA A 1 447 ? 7.413 -6.749 -23.007 1.00 96.50 447 ALA A N 1
ATOM 3175 C CA . ALA A 1 447 ? 7.467 -5.443 -22.368 1.00 96.50 447 ALA A CA 1
ATOM 3176 C C . ALA A 1 447 ? 8.007 -5.532 -20.938 1.00 96.50 447 ALA A C 1
ATOM 3178 O O . ALA A 1 447 ? 8.821 -4.697 -20.536 1.00 96.50 447 ALA A O 1
ATOM 3179 N N . TRP A 1 448 ? 7.592 -6.544 -20.171 1.00 96.88 448 TRP A N 1
ATOM 3180 C CA . TRP A 1 448 ? 8.101 -6.764 -18.819 1.00 96.88 448 TRP A CA 1
ATOM 3181 C C . TRP A 1 448 ? 9.614 -7.027 -18.805 1.00 96.88 448 TRP A C 1
ATOM 3183 O O . TRP A 1 448 ? 10.335 -6.389 -18.037 1.00 96.88 448 TRP A O 1
ATOM 3193 N N . MET A 1 449 ? 10.121 -7.888 -19.693 1.00 97.06 449 MET A N 1
ATOM 3194 C CA . MET A 1 449 ? 11.555 -8.167 -19.828 1.00 97.06 449 MET A CA 1
ATOM 3195 C C . MET A 1 449 ? 12.347 -6.910 -20.199 1.00 97.06 449 MET A C 1
ATOM 3197 O O . MET A 1 449 ? 13.412 -6.670 -19.626 1.00 97.06 449 MET A O 1
ATOM 3201 N N . ILE A 1 450 ? 11.819 -6.075 -21.101 1.00 98.06 450 ILE A N 1
ATOM 3202 C CA . ILE A 1 450 ? 12.444 -4.798 -21.474 1.00 98.06 450 ILE A CA 1
ATOM 3203 C C . ILE A 1 450 ? 12.488 -3.840 -20.274 1.00 98.06 450 ILE A C 1
ATOM 3205 O O . ILE A 1 450 ? 13.534 -3.238 -20.018 1.00 98.06 450 ILE A O 1
ATOM 3209 N N . ARG A 1 451 ? 11.404 -3.735 -19.488 1.00 98.06 451 ARG A N 1
ATOM 3210 C CA . ARG A 1 451 ? 11.392 -2.929 -18.253 1.00 98.06 451 ARG A CA 1
ATOM 3211 C C . ARG A 1 451 ? 12.420 -3.439 -17.242 1.00 98.06 451 ARG A C 1
ATOM 3213 O O . ARG A 1 451 ? 13.172 -2.641 -16.686 1.00 98.06 451 ARG A O 1
ATOM 3220 N N . CYS A 1 452 ? 12.508 -4.752 -17.028 1.00 97.38 452 CYS A N 1
ATOM 3221 C CA . CYS A 1 452 ? 13.511 -5.349 -16.143 1.00 97.38 452 CYS A CA 1
ATOM 3222 C C . CYS A 1 452 ? 14.943 -5.070 -16.615 1.00 97.38 452 CYS A C 1
ATOM 3224 O O . CYS A 1 452 ? 15.797 -4.734 -15.792 1.00 97.38 452 CYS A O 1
ATOM 3226 N N . ALA A 1 453 ? 15.209 -5.175 -17.921 1.00 97.75 453 ALA A N 1
ATOM 3227 C CA . ALA A 1 453 ? 16.513 -4.861 -18.497 1.00 97.75 453 ALA A CA 1
ATOM 3228 C C . ALA A 1 453 ? 16.883 -3.389 -18.273 1.00 97.75 453 ALA A C 1
ATOM 3230 O O . ALA A 1 453 ? 17.982 -3.123 -17.790 1.00 97.75 453 ALA A O 1
ATOM 3231 N N . ALA A 1 454 ? 15.949 -2.461 -18.513 1.00 98.12 454 ALA A N 1
ATOM 3232 C CA . ALA A 1 454 ? 16.155 -1.032 -18.281 1.00 98.12 454 ALA A CA 1
ATOM 3233 C C . ALA A 1 454 ? 16.493 -0.726 -16.812 1.00 98.12 454 ALA A C 1
ATOM 3235 O O . ALA A 1 454 ? 17.482 -0.048 -16.533 1.00 98.12 454 ALA A O 1
ATOM 3236 N N . VAL A 1 455 ? 15.738 -1.292 -15.860 1.00 98.00 455 VAL A N 1
ATOM 3237 C CA . VAL A 1 455 ? 16.021 -1.119 -14.425 1.00 98.00 455 VAL A CA 1
ATOM 3238 C C . VAL A 1 455 ? 17.385 -1.709 -14.063 1.00 98.00 455 VAL A C 1
ATOM 3240 O O . VAL A 1 455 ? 18.182 -1.052 -13.398 1.00 98.00 455 VAL A O 1
ATOM 3243 N N . ARG A 1 456 ? 17.700 -2.924 -14.522 1.00 97.00 456 ARG A N 1
ATOM 3244 C CA . ARG A 1 456 ? 18.999 -3.577 -14.289 1.00 97.00 456 ARG A CA 1
ATOM 3245 C C . ARG A 1 456 ? 20.165 -2.748 -14.839 1.00 97.00 456 ARG A C 1
ATOM 3247 O O . ARG A 1 456 ? 21.172 -2.585 -14.150 1.00 97.00 456 ARG A O 1
ATOM 3254 N N . ASP A 1 457 ? 20.044 -2.228 -16.056 1.00 97.44 457 ASP A N 1
ATOM 3255 C CA . ASP A 1 457 ? 21.094 -1.433 -16.696 1.00 97.44 457 ASP A CA 1
ATOM 3256 C C . ASP A 1 457 ? 21.278 -0.081 -16.005 1.00 97.44 457 ASP A C 1
ATOM 3258 O O . ASP A 1 457 ? 22.415 0.327 -15.742 1.00 97.44 457 ASP A O 1
ATOM 3262 N N . ALA A 1 458 ? 20.182 0.550 -15.578 1.00 96.88 458 ALA A N 1
ATOM 3263 C CA . ALA A 1 458 ? 20.230 1.717 -14.710 1.00 96.88 458 ALA A CA 1
ATOM 3264 C C . ALA A 1 458 ? 20.948 1.405 -13.384 1.00 96.88 458 ALA A C 1
ATOM 3266 O O . ALA A 1 458 ? 21.873 2.126 -13.011 1.00 96.88 458 ALA A O 1
ATOM 3267 N N . MET A 1 459 ? 20.617 0.293 -12.711 1.00 95.06 459 MET A N 1
ATOM 3268 C CA . MET A 1 459 ? 21.290 -0.139 -11.474 1.00 95.06 459 MET A CA 1
ATOM 3269 C C . MET A 1 459 ? 22.791 -0.360 -11.681 1.00 95.06 459 MET A C 1
ATOM 3271 O O . MET A 1 459 ? 23.611 0.058 -10.860 1.00 95.06 459 MET A O 1
ATOM 3275 N N . HIS A 1 460 ? 23.182 -0.973 -12.800 1.00 95.31 460 HIS A N 1
ATOM 3276 C CA . HIS A 1 460 ? 24.589 -1.163 -13.136 1.00 95.31 460 HIS A CA 1
ATOM 3277 C C . HIS A 1 460 ? 25.312 0.174 -13.366 1.00 95.31 460 HIS A C 1
ATOM 3279 O O . HIS A 1 460 ? 26.442 0.344 -12.893 1.00 95.31 460 HIS A O 1
ATOM 3285 N N . ARG A 1 461 ? 24.670 1.130 -14.054 1.00 94.88 461 ARG A N 1
ATOM 3286 C CA . ARG A 1 461 ? 25.200 2.482 -14.291 1.00 94.88 461 ARG A CA 1
ATOM 3287 C C . ARG A 1 461 ? 25.449 3.220 -12.975 1.00 94.88 461 ARG A C 1
ATOM 3289 O O . ARG A 1 461 ? 26.533 3.767 -12.779 1.00 94.88 461 ARG A O 1
ATOM 3296 N N . VAL A 1 462 ? 24.489 3.174 -12.054 1.00 94.81 462 VAL A N 1
ATOM 3297 C CA . VAL A 1 462 ? 24.497 3.982 -10.820 1.00 94.81 462 VAL A CA 1
ATOM 3298 C C . VAL A 1 462 ? 25.163 3.281 -9.636 1.00 94.81 462 VAL A C 1
ATOM 3300 O O . VAL A 1 462 ? 25.261 3.845 -8.551 1.00 94.81 462 VAL A O 1
ATOM 3303 N N . ARG A 1 463 ? 25.701 2.067 -9.822 1.00 91.38 463 ARG A N 1
ATOM 3304 C CA . ARG A 1 463 ? 26.328 1.274 -8.744 1.00 91.38 463 ARG A CA 1
ATOM 3305 C C . ARG A 1 463 ? 27.461 1.993 -7.997 1.00 91.38 463 ARG A C 1
ATOM 3307 O O . ARG A 1 463 ? 27.801 1.596 -6.885 1.00 91.38 463 ARG A O 1
ATOM 3314 N N . ARG A 1 464 ? 28.092 2.990 -8.633 1.00 88.38 464 ARG A N 1
ATOM 3315 C CA . ARG A 1 464 ? 29.167 3.826 -8.060 1.00 88.38 464 ARG A CA 1
ATOM 3316 C C . ARG A 1 464 ? 28.706 5.246 -7.710 1.00 88.38 464 ARG A C 1
ATOM 3318 O O . ARG A 1 464 ? 29.519 6.016 -7.206 1.00 88.38 464 ARG A O 1
ATOM 3325 N N . SER A 1 465 ? 27.451 5.594 -7.989 1.00 86.06 465 SER A N 1
ATOM 3326 C CA . SER A 1 465 ? 26.872 6.892 -7.646 1.00 86.06 465 SER A CA 1
ATOM 3327 C C . SER A 1 465 ? 26.703 7.033 -6.133 1.00 86.06 465 SER A C 1
ATOM 3329 O O . SER A 1 465 ? 26.616 6.048 -5.391 1.00 86.06 465 SER A O 1
ATOM 3331 N N . ALA A 1 466 ? 26.636 8.279 -5.664 1.00 80.25 466 ALA A N 1
ATOM 3332 C CA . ALA A 1 466 ? 26.276 8.561 -4.282 1.00 80.25 466 ALA A CA 1
ATOM 3333 C C . ALA A 1 466 ? 24.850 8.060 -4.003 1.00 80.25 466 ALA A C 1
ATOM 3335 O O . ALA A 1 466 ? 23.926 8.352 -4.753 1.00 80.25 466 ALA A O 1
ATOM 3336 N N . ARG A 1 467 ? 24.645 7.348 -2.892 1.00 82.25 467 ARG A N 1
ATOM 3337 C CA . ARG A 1 467 ? 23.324 6.825 -2.496 1.00 82.25 467 ARG A CA 1
ATOM 3338 C C . ARG A 1 467 ? 22.483 7.842 -1.715 1.00 82.25 467 ARG A C 1
ATOM 3340 O O . ARG A 1 467 ? 21.770 7.473 -0.790 1.00 82.25 467 ARG A O 1
ATOM 3347 N N . SER A 1 468 ? 22.613 9.133 -2.022 1.00 91.88 468 SER A N 1
ATOM 3348 C CA . SER A 1 468 ? 21.775 10.152 -1.380 1.00 91.88 468 SER A CA 1
ATOM 3349 C C . SER A 1 468 ? 20.376 10.146 -1.999 1.00 91.88 468 SER A C 1
ATOM 3351 O O . SER A 1 468 ? 20.224 9.884 -3.191 1.00 91.88 468 SER A O 1
ATOM 3353 N N . ALA A 1 469 ? 19.351 10.481 -1.214 1.00 93.75 469 ALA A N 1
ATOM 3354 C CA . ALA A 1 469 ? 17.961 10.510 -1.679 1.00 93.75 469 ALA A CA 1
ATOM 3355 C C . ALA A 1 469 ? 17.761 11.365 -2.946 1.00 93.75 469 ALA A C 1
ATOM 3357 O O . ALA A 1 469 ? 17.114 10.932 -3.897 1.00 93.75 469 ALA A O 1
ATOM 3358 N N . LYS A 1 470 ? 18.371 12.558 -3.000 1.00 95.62 470 LYS A N 1
ATOM 3359 C CA . LYS A 1 470 ? 18.319 13.421 -4.193 1.00 95.62 470 LYS A CA 1
ATOM 3360 C C . LYS A 1 470 ? 19.036 12.796 -5.387 1.00 95.62 470 LYS A C 1
ATOM 3362 O O . LYS A 1 470 ? 18.536 12.899 -6.500 1.00 95.62 470 LYS A O 1
ATOM 3367 N N . GLN A 1 471 ? 20.174 12.138 -5.160 1.00 96.12 471 GLN A N 1
ATOM 3368 C CA . GLN A 1 471 ? 20.908 11.487 -6.240 1.00 96.12 471 GLN A CA 1
ATOM 3369 C C . GLN A 1 471 ? 20.120 10.306 -6.815 1.00 96.12 471 GLN A C 1
ATOM 3371 O O . GLN A 1 471 ? 20.067 10.164 -8.026 1.00 96.12 471 GLN A O 1
ATOM 3376 N N . VAL A 1 472 ? 19.423 9.521 -5.986 1.00 96.75 472 VAL A N 1
ATOM 3377 C CA . VAL A 1 472 ? 18.532 8.448 -6.468 1.00 96.75 472 VAL A CA 1
ATOM 3378 C C . VAL A 1 472 ? 17.426 9.005 -7.375 1.00 96.75 472 VAL A C 1
ATOM 3380 O O . VAL A 1 472 ? 17.131 8.415 -8.414 1.00 96.75 472 VAL A O 1
ATOM 3383 N N . LEU A 1 473 ? 16.849 10.165 -7.039 1.00 97.25 473 LEU A N 1
ATOM 3384 C CA . LEU A 1 473 ? 15.860 10.837 -7.893 1.00 97.25 473 LEU A CA 1
ATOM 3385 C C . LEU A 1 473 ? 16.455 11.320 -9.227 1.00 97.25 473 LEU A C 1
ATOM 3387 O O . LEU A 1 473 ? 15.812 11.142 -10.257 1.00 97.25 473 LEU A O 1
ATOM 3391 N N . VAL A 1 474 ? 17.665 11.894 -9.204 1.00 97.44 474 VAL A N 1
ATOM 3392 C CA . VAL A 1 474 ? 18.428 12.323 -10.398 1.00 97.44 474 VAL A CA 1
ATOM 3393 C C . VAL A 1 474 ? 18.740 11.138 -11.306 1.00 97.44 474 VAL A C 1
ATOM 3395 O O . VAL A 1 474 ? 18.622 11.225 -12.525 1.00 97.44 474 VAL A O 1
ATOM 3398 N N . ASP A 1 475 ? 19.145 10.023 -10.707 1.00 96.88 475 ASP A N 1
ATOM 3399 C CA . ASP A 1 475 ? 19.682 8.888 -11.432 1.00 96.88 475 ASP A CA 1
ATOM 3400 C C . ASP A 1 475 ? 18.598 7.975 -12.004 1.00 96.88 475 ASP A C 1
ATOM 3402 O O . ASP A 1 475 ? 18.719 7.571 -13.158 1.00 96.88 475 ASP A O 1
ATOM 3406 N N . VAL A 1 476 ? 17.570 7.630 -11.218 1.00 96.25 476 VAL A N 1
ATOM 3407 C CA . VAL A 1 476 ? 16.578 6.602 -11.597 1.00 96.25 476 VAL A CA 1
ATOM 3408 C C . VAL A 1 476 ? 15.135 6.900 -11.189 1.00 96.25 476 VAL A C 1
ATOM 3410 O O . VAL A 1 476 ? 14.227 6.251 -11.699 1.00 96.25 476 VAL A O 1
ATOM 3413 N N . GLY A 1 477 ? 14.904 7.838 -10.265 1.00 93.12 477 GLY A N 1
ATOM 3414 C CA . GLY A 1 477 ? 13.571 8.074 -9.707 1.00 93.12 477 GLY A CA 1
ATOM 3415 C C . GLY A 1 477 ? 12.670 8.947 -10.575 1.00 93.12 477 GLY A C 1
ATOM 3416 O O . GLY A 1 477 ? 11.543 8.563 -10.857 1.00 93.12 477 GLY A O 1
ATOM 3417 N N . GLY A 1 478 ? 13.158 10.109 -11.010 1.00 94.62 478 GLY A N 1
ATOM 3418 C CA . GLY A 1 478 ? 12.426 11.015 -11.894 1.00 94.62 478 GLY A CA 1
ATOM 3419 C C . GLY A 1 478 ? 11.413 11.940 -11.212 1.00 94.62 478 GLY A C 1
ATOM 3420 O O . GLY A 1 478 ? 11.353 12.078 -9.987 1.00 94.62 478 GLY A O 1
ATOM 3421 N N . GLY A 1 479 ? 10.668 12.665 -12.046 1.00 95.69 479 GLY A N 1
ATOM 3422 C CA . GLY A 1 479 ? 9.915 13.852 -11.653 1.00 95.69 479 GLY A CA 1
ATOM 3423 C C . GLY A 1 479 ? 8.652 13.553 -10.857 1.00 95.69 479 GLY A C 1
ATOM 3424 O O . GLY A 1 479 ? 8.344 14.275 -9.913 1.00 95.69 479 GLY A O 1
ATOM 3425 N N . ASP A 1 480 ? 7.924 12.500 -11.215 1.00 97.12 480 ASP A N 1
ATOM 3426 C CA . ASP A 1 480 ? 6.723 12.060 -10.504 1.00 97.12 480 ASP A CA 1
ATOM 3427 C C . ASP A 1 480 ? 7.044 11.638 -9.067 1.00 97.12 480 ASP A C 1
ATOM 3429 O O . ASP A 1 480 ? 6.409 12.122 -8.128 1.00 97.12 480 ASP A O 1
ATOM 3433 N N . ILE A 1 481 ? 8.091 10.828 -8.884 1.00 98.44 481 ILE A N 1
ATOM 3434 C CA . ILE A 1 481 ? 8.578 10.422 -7.559 1.00 98.44 481 ILE A CA 1
ATOM 3435 C C . ILE A 1 481 ? 9.120 11.635 -6.785 1.00 98.44 481 ILE A C 1
ATOM 3437 O O . ILE A 1 481 ? 8.879 11.750 -5.582 1.00 98.44 481 ILE A O 1
ATOM 3441 N N . ALA A 1 482 ? 9.800 12.581 -7.444 1.00 98.38 482 ALA A N 1
ATOM 3442 C CA . ALA A 1 482 ? 10.295 13.799 -6.798 1.00 98.38 482 ALA A CA 1
ATOM 3443 C C . ALA A 1 482 ? 9.158 14.722 -6.313 1.00 98.38 482 ALA A C 1
ATOM 3445 O O . ALA A 1 482 ? 9.194 15.184 -5.171 1.00 98.38 482 ALA A O 1
ATOM 3446 N N . VAL A 1 483 ? 8.119 14.954 -7.126 1.00 98.56 483 VAL A N 1
ATOM 3447 C CA . VAL A 1 483 ? 6.932 15.726 -6.709 1.00 98.56 483 VAL A CA 1
ATOM 3448 C C . VAL A 1 483 ? 6.202 15.007 -5.572 1.00 98.56 483 VAL A C 1
ATOM 3450 O O . VAL A 1 483 ? 5.870 15.635 -4.568 1.00 98.56 483 VAL A O 1
ATOM 3453 N N . ALA A 1 484 ? 6.010 13.691 -5.677 1.00 98.56 484 ALA A N 1
ATOM 3454 C CA . ALA A 1 484 ? 5.389 12.884 -4.630 1.00 98.56 484 ALA A CA 1
ATOM 3455 C C . ALA A 1 484 ? 6.165 12.960 -3.302 1.00 98.56 484 ALA A C 1
ATOM 3457 O O . ALA A 1 484 ? 5.572 13.158 -2.244 1.00 98.56 484 ALA A O 1
ATOM 3458 N N . THR A 1 485 ? 7.497 12.879 -3.359 1.00 98.56 485 THR A N 1
ATOM 3459 C CA . THR A 1 485 ? 8.388 13.006 -2.193 1.00 98.56 485 THR A CA 1
ATOM 3460 C C . THR A 1 485 ? 8.229 14.377 -1.535 1.00 98.56 485 THR A C 1
ATOM 3462 O O . THR A 1 485 ? 8.055 14.477 -0.321 1.00 98.56 485 THR A O 1
ATOM 3465 N N . GLY A 1 486 ? 8.233 15.447 -2.336 1.00 98.19 486 GLY A N 1
ATOM 3466 C CA . GLY A 1 486 ? 8.002 16.807 -1.852 1.00 98.19 486 GLY A CA 1
ATOM 3467 C C . GLY A 1 486 ? 6.646 16.966 -1.165 1.00 98.19 486 GLY A C 1
ATOM 3468 O O . GLY A 1 486 ? 6.557 17.608 -0.119 1.00 98.19 486 GLY A O 1
ATOM 3469 N N . LEU A 1 487 ? 5.606 16.340 -1.722 1.00 98.62 487 LEU A N 1
ATOM 3470 C CA . LEU A 1 487 ? 4.252 16.367 -1.174 1.00 98.62 487 LEU A CA 1
ATOM 3471 C C . LEU A 1 487 ? 4.162 15.655 0.177 1.00 98.62 487 LEU A C 1
ATOM 3473 O O . LEU A 1 487 ? 3.576 16.213 1.099 1.00 98.62 487 LEU A O 1
ATOM 3477 N N . ILE A 1 488 ? 4.777 14.479 0.337 1.00 98.62 488 ILE A N 1
ATOM 3478 C CA . ILE A 1 488 ? 4.784 13.768 1.627 1.00 98.62 488 ILE A CA 1
ATOM 3479 C C . ILE A 1 488 ? 5.531 14.590 2.690 1.00 98.62 488 ILE A C 1
ATOM 3481 O O . ILE A 1 488 ? 5.046 14.737 3.812 1.00 98.62 488 ILE A O 1
ATOM 3485 N N . LEU A 1 489 ? 6.682 15.171 2.337 1.00 98.44 489 LEU A N 1
ATOM 3486 C CA . LEU A 1 489 ? 7.454 16.034 3.236 1.00 98.44 489 LEU A CA 1
ATOM 3487 C C . LEU A 1 489 ? 6.658 17.274 3.675 1.00 98.44 489 LEU A C 1
ATOM 3489 O O . LEU A 1 489 ? 6.596 17.577 4.869 1.00 98.44 489 LEU A O 1
ATOM 3493 N N . GLY A 1 490 ? 6.022 17.966 2.724 1.00 97.50 490 GLY A N 1
ATOM 3494 C CA . GLY A 1 490 ? 5.192 19.136 3.006 1.00 97.50 490 GLY A CA 1
ATOM 3495 C C . GLY A 1 490 ? 3.948 18.786 3.824 1.00 97.50 490 GLY A C 1
ATOM 3496 O O . GLY A 1 490 ? 3.609 19.504 4.764 1.00 97.50 490 GLY A O 1
ATOM 3497 N N . ALA A 1 491 ? 3.311 17.647 3.541 1.00 98.06 491 ALA A N 1
ATOM 3498 C CA . ALA A 1 491 ? 2.147 17.168 4.280 1.00 98.06 491 ALA A CA 1
ATOM 3499 C C . ALA A 1 491 ? 2.508 16.863 5.738 1.00 98.06 491 ALA A C 1
ATOM 3501 O O . ALA A 1 491 ? 1.840 17.349 6.648 1.00 98.06 491 ALA A O 1
ATOM 3502 N N . ALA A 1 492 ? 3.625 16.169 5.974 1.00 97.81 492 ALA A N 1
ATOM 3503 C CA . ALA A 1 492 ? 4.145 15.938 7.317 1.00 97.81 492 ALA A CA 1
ATOM 3504 C C . ALA A 1 492 ? 4.463 17.259 8.044 1.00 97.81 492 ALA A C 1
ATOM 3506 O O . ALA A 1 492 ? 4.054 17.443 9.188 1.00 97.81 492 ALA A O 1
ATOM 3507 N N . ALA A 1 493 ? 5.113 18.223 7.380 1.00 97.00 493 ALA A N 1
ATOM 3508 C CA . ALA A 1 493 ? 5.383 19.544 7.957 1.00 97.00 493 ALA A CA 1
ATOM 3509 C C . ALA A 1 493 ? 4.100 20.301 8.350 1.00 97.00 493 ALA A C 1
ATOM 3511 O O . ALA A 1 493 ? 4.072 21.002 9.364 1.00 97.00 493 ALA A O 1
ATOM 3512 N N . ARG A 1 494 ? 3.030 20.132 7.566 1.00 96.94 494 ARG A N 1
ATOM 3513 C CA . ARG A 1 494 ? 1.712 20.740 7.786 1.00 96.94 494 ARG A CA 1
ATOM 3514 C C . ARG A 1 494 ? 0.759 19.887 8.624 1.00 96.94 494 ARG A C 1
ATOM 3516 O O . ARG A 1 494 ? -0.360 20.322 8.876 1.00 96.94 494 ARG A O 1
ATOM 3523 N N . ARG A 1 495 ? 1.214 18.735 9.128 1.00 97.56 495 ARG A N 1
ATOM 3524 C CA . ARG A 1 495 ? 0.415 17.784 9.916 1.00 97.56 495 ARG A CA 1
ATOM 3525 C C . ARG A 1 495 ? -0.823 17.259 9.175 1.00 97.56 495 ARG A C 1
ATOM 3527 O O . ARG A 1 495 ? -1.880 17.068 9.772 1.00 97.56 495 ARG A O 1
ATOM 3534 N N . VAL A 1 496 ? -0.692 17.029 7.872 1.00 98.00 496 VAL A N 1
ATOM 3535 C CA . VAL A 1 496 ? -1.741 16.459 7.022 1.00 98.00 496 VAL A CA 1
ATOM 3536 C C . VAL A 1 496 ? -1.404 14.989 6.745 1.00 98.00 496 VAL A C 1
ATOM 3538 O O . VAL A 1 496 ? -0.318 14.710 6.233 1.00 98.00 496 VAL A O 1
ATOM 3541 N N . PRO A 1 497 ? -2.289 14.030 7.074 1.00 98.25 497 PRO A N 1
ATOM 3542 C CA . PRO A 1 497 ? -2.056 12.624 6.763 1.00 98.25 497 PRO A CA 1
ATOM 3543 C C . PRO A 1 497 ? -2.122 12.357 5.253 1.00 98.25 497 PRO A C 1
ATOM 3545 O O . PRO A 1 497 ? -2.906 12.980 4.533 1.00 98.25 497 PRO A O 1
ATOM 3548 N N . VAL A 1 498 ? -1.338 11.384 4.785 1.00 98.62 498 VAL A N 1
ATOM 3549 C CA . VAL A 1 498 ? -1.251 10.978 3.376 1.00 98.62 498 VAL A CA 1
ATOM 3550 C C . VAL A 1 498 ? -1.583 9.493 3.230 1.00 98.62 498 VAL A C 1
ATOM 3552 O O . VAL A 1 498 ? -0.976 8.644 3.879 1.00 98.62 498 VAL A O 1
ATOM 3555 N N . LEU A 1 499 ? -2.526 9.164 2.350 1.00 98.12 499 LEU A N 1
ATOM 3556 C CA . LEU A 1 499 ? -2.767 7.803 1.886 1.00 98.12 499 LEU A CA 1
ATOM 3557 C C . LEU A 1 499 ? -1.838 7.518 0.706 1.00 98.12 499 LEU A C 1
ATOM 3559 O O . LEU A 1 499 ? -1.931 8.181 -0.332 1.00 98.12 499 LEU A O 1
ATOM 3563 N N . LEU A 1 500 ? -0.933 6.558 0.884 1.00 97.06 500 LEU A N 1
ATOM 3564 C CA . LEU A 1 500 ? -0.047 6.096 -0.179 1.00 97.06 500 LEU A CA 1
ATOM 3565 C C . LEU A 1 500 ? -0.785 5.103 -1.073 1.00 97.06 500 LEU A C 1
ATOM 3567 O O . LEU A 1 500 ? -1.479 4.215 -0.578 1.00 97.06 500 LEU A O 1
ATOM 3571 N N . ASP A 1 501 ? -0.588 5.232 -2.382 1.00 94.38 501 ASP A N 1
ATOM 3572 C CA . ASP A 1 501 ? -1.074 4.269 -3.362 1.00 94.38 501 ASP A CA 1
ATOM 3573 C C . ASP A 1 501 ? -0.004 3.956 -4.414 1.00 94.38 501 ASP A C 1
ATOM 3575 O O . ASP A 1 501 ? 0.775 4.824 -4.826 1.00 94.38 501 ASP A O 1
ATOM 3579 N N . GLY A 1 502 ? -0.006 2.702 -4.857 1.00 94.19 502 GLY A N 1
ATOM 3580 C CA . GLY A 1 502 ? 0.827 2.184 -5.931 1.00 94.19 502 GLY A CA 1
ATOM 3581 C C . GLY A 1 502 ? 2.347 2.271 -5.710 1.00 94.19 502 GLY A C 1
ATOM 3582 O O . GLY A 1 502 ? 2.838 2.763 -4.686 1.00 94.19 502 GLY A O 1
ATOM 3583 N N . PRO A 1 503 ? 3.125 1.796 -6.699 1.00 95.75 503 PRO A N 1
ATOM 3584 C CA . PRO A 1 503 ? 4.586 1.765 -6.619 1.00 95.75 503 PRO A CA 1
ATOM 3585 C C . PRO A 1 503 ? 5.214 3.148 -6.425 1.00 95.75 503 PRO A C 1
ATOM 3587 O O . PRO A 1 503 ? 6.143 3.299 -5.634 1.00 95.75 503 PRO A O 1
ATOM 3590 N N . VAL A 1 504 ? 4.685 4.177 -7.097 1.00 96.69 504 VAL A N 1
ATOM 3591 C CA . VAL A 1 504 ? 5.198 5.554 -6.994 1.00 96.69 504 VAL A CA 1
ATOM 3592 C C . VAL A 1 504 ? 5.032 6.108 -5.581 1.00 96.69 504 VAL A C 1
ATOM 3594 O O . VAL A 1 504 ? 5.964 6.723 -5.064 1.00 96.69 504 VAL A O 1
ATOM 3597 N N . GLY A 1 505 ? 3.886 5.871 -4.931 1.00 96.81 505 GLY A N 1
ATOM 3598 C CA . GLY A 1 505 ? 3.643 6.355 -3.574 1.00 96.81 505 GLY A CA 1
ATOM 3599 C C . GLY A 1 505 ? 4.611 5.749 -2.561 1.00 96.81 505 GLY A C 1
ATOM 3600 O O . GLY A 1 505 ? 5.180 6.462 -1.734 1.00 96.81 505 GLY A O 1
ATOM 3601 N N . VAL A 1 506 ? 4.867 4.446 -2.670 1.00 97.19 506 VAL A N 1
ATOM 3602 C CA . VAL A 1 506 ? 5.813 3.745 -1.796 1.00 97.19 506 VAL A CA 1
ATOM 3603 C C . VAL A 1 506 ? 7.267 4.123 -2.100 1.00 97.19 506 VAL A C 1
ATOM 3605 O O . VAL A 1 506 ? 8.033 4.374 -1.169 1.00 97.19 506 VAL A O 1
ATOM 3608 N N . ALA A 1 507 ? 7.650 4.253 -3.373 1.00 97.75 507 ALA A N 1
ATOM 3609 C CA . ALA A 1 507 ? 8.979 4.732 -3.757 1.00 97.75 507 ALA A CA 1
ATOM 3610 C C . ALA A 1 507 ? 9.246 6.154 -3.233 1.00 97.75 507 ALA A C 1
ATOM 3612 O O . ALA A 1 507 ? 10.302 6.412 -2.654 1.00 97.75 507 ALA A O 1
ATOM 3613 N N . ALA A 1 508 ? 8.268 7.057 -3.348 1.00 98.19 508 ALA A N 1
ATOM 3614 C CA . ALA A 1 508 ? 8.342 8.393 -2.762 1.00 98.19 508 ALA A CA 1
ATOM 3615 C C . ALA A 1 508 ? 8.439 8.346 -1.230 1.00 98.19 508 ALA A C 1
ATOM 3617 O O . ALA A 1 508 ? 9.199 9.112 -0.635 1.00 98.19 508 ALA A O 1
ATOM 3618 N N . GLY A 1 509 ? 7.730 7.414 -0.584 1.00 97.69 509 GLY A N 1
ATOM 3619 C CA . GLY A 1 509 ? 7.857 7.145 0.847 1.00 97.69 509 GLY A CA 1
ATOM 3620 C C . GLY A 1 509 ? 9.280 6.743 1.253 1.00 97.69 509 GLY A C 1
ATOM 3621 O O . GLY A 1 509 ? 9.790 7.249 2.252 1.00 97.69 509 GLY A O 1
ATOM 3622 N N . LEU A 1 510 ? 9.958 5.894 0.471 1.00 97.00 510 LEU A N 1
ATOM 3623 C CA . LEU A 1 510 ? 11.344 5.475 0.733 1.00 97.00 510 LEU A CA 1
ATOM 3624 C C . LEU A 1 510 ? 12.332 6.635 0.611 1.00 97.00 510 LEU A C 1
ATOM 3626 O O . LEU A 1 510 ? 13.149 6.846 1.506 1.00 97.00 510 LEU A O 1
ATOM 3630 N N . VAL A 1 511 ? 12.216 7.434 -0.452 1.00 97.31 511 VAL A N 1
ATOM 3631 C CA . VAL A 1 511 ? 13.046 8.638 -0.620 1.00 97.31 511 VAL A CA 1
ATOM 3632 C C . VAL A 1 511 ? 12.777 9.633 0.512 1.00 97.31 511 VAL A C 1
ATOM 3634 O O . VAL A 1 511 ? 13.702 10.222 1.072 1.00 97.31 511 VAL A O 1
ATOM 3637 N N . THR A 1 512 ? 11.510 9.779 0.902 1.00 97.12 512 THR A N 1
ATOM 3638 C CA . THR A 1 512 ? 11.101 10.625 2.023 1.00 97.12 512 THR A CA 1
ATOM 3639 C C . THR A 1 512 ? 11.694 10.143 3.344 1.00 97.12 512 THR A C 1
ATOM 3641 O O . THR A 1 512 ? 12.198 10.967 4.098 1.00 97.12 512 THR A O 1
ATOM 3644 N N . ARG A 1 513 ? 11.704 8.833 3.623 1.00 95.00 513 ARG A N 1
ATOM 3645 C CA . ARG A 1 513 ? 12.320 8.247 4.826 1.00 95.00 513 ARG A CA 1
ATOM 3646 C C . ARG A 1 513 ? 13.798 8.619 4.941 1.00 95.00 513 ARG A C 1
ATOM 3648 O O . ARG A 1 513 ? 14.259 8.940 6.034 1.00 95.00 513 ARG A O 1
ATOM 3655 N N . ASP A 1 514 ? 14.517 8.591 3.823 1.00 93.44 514 ASP A N 1
ATOM 3656 C CA . ASP A 1 514 ? 15.945 8.905 3.785 1.00 93.44 514 ASP A CA 1
ATOM 3657 C C . ASP A 1 514 ? 16.210 10.413 3.967 1.00 93.44 514 ASP A C 1
ATOM 3659 O O . ASP A 1 514 ? 17.259 10.797 4.487 1.00 93.44 514 ASP A O 1
ATOM 3663 N N . LEU A 1 515 ? 15.260 11.280 3.589 1.00 94.56 515 LEU A N 1
ATOM 3664 C CA . LEU A 1 515 ? 15.325 12.728 3.828 1.00 94.56 515 LEU A CA 1
ATOM 3665 C C . LEU A 1 515 ? 14.885 13.114 5.249 1.00 94.56 515 LEU A C 1
ATOM 3667 O O . LEU A 1 515 ? 15.570 13.893 5.911 1.00 94.56 515 LEU A O 1
ATOM 3671 N N . ALA A 1 516 ? 13.760 12.567 5.708 1.00 94.94 516 ALA A N 1
ATOM 3672 C CA . ALA A 1 516 ? 13.109 12.856 6.979 1.00 94.94 516 ALA A CA 1
ATOM 3673 C C . ALA A 1 516 ? 12.350 11.618 7.488 1.00 94.94 516 ALA A C 1
ATOM 3675 O O . ALA A 1 516 ? 11.187 11.381 7.151 1.00 94.94 516 ALA A O 1
ATOM 3676 N N . GLY A 1 517 ? 12.996 10.827 8.347 1.00 92.00 517 GLY A N 1
ATOM 3677 C CA . GLY A 1 517 ? 12.443 9.560 8.833 1.00 92.00 517 GLY A CA 1
ATOM 3678 C C . GLY A 1 517 ? 11.078 9.683 9.525 1.00 92.00 517 GLY A C 1
ATOM 3679 O O . GLY A 1 517 ? 10.306 8.725 9.506 1.00 92.00 517 GLY A O 1
ATOM 3680 N N . GLN A 1 518 ? 10.748 10.845 10.100 1.00 94.12 518 GLN A N 1
ATOM 3681 C CA . GLN A 1 518 ? 9.475 11.107 10.783 1.00 94.12 518 GLN A CA 1
ATOM 3682 C C . GLN A 1 518 ? 8.271 11.091 9.827 1.00 94.12 518 GLN A C 1
ATOM 3684 O O . GLN A 1 518 ? 7.172 10.714 10.229 1.00 94.12 518 GLN A O 1
ATOM 3689 N N . ALA A 1 519 ? 8.460 11.457 8.556 1.00 94.62 519 ALA A N 1
ATOM 3690 C CA . ALA A 1 519 ? 7.362 11.613 7.601 1.00 94.62 519 ALA A CA 1
ATOM 3691 C C . ALA A 1 519 ? 6.598 10.306 7.320 1.00 94.62 519 ALA A C 1
ATOM 3693 O O . ALA A 1 519 ? 5.404 10.348 7.027 1.00 94.62 519 ALA A O 1
ATOM 3694 N N . ARG A 1 520 ? 7.229 9.136 7.507 1.00 95.31 520 ARG A N 1
ATOM 3695 C CA . ARG A 1 520 ? 6.544 7.837 7.380 1.00 95.31 520 ARG A CA 1
ATOM 3696 C C . ARG A 1 520 ? 5.360 7.688 8.343 1.00 95.31 520 ARG A C 1
ATOM 3698 O O . ARG A 1 520 ? 4.397 7.015 8.012 1.00 95.31 520 ARG A O 1
ATOM 3705 N N . HIS A 1 521 ? 5.406 8.339 9.510 1.00 96.50 521 HIS A N 1
ATOM 3706 C CA . HIS A 1 521 ? 4.330 8.281 10.505 1.00 96.50 521 HIS A CA 1
ATOM 3707 C C . HIS A 1 521 ? 3.094 9.098 10.102 1.00 96.50 521 HIS A C 1
ATOM 3709 O O . HIS A 1 521 ? 2.031 8.920 10.684 1.00 96.50 521 HIS A O 1
ATOM 3715 N N . TRP A 1 522 ? 3.219 9.960 9.089 1.00 98.06 522 TRP A N 1
ATOM 3716 C CA . TRP A 1 522 ? 2.101 10.677 8.469 1.00 98.06 522 TRP A CA 1
ATOM 3717 C C . TRP A 1 522 ? 1.497 9.918 7.287 1.00 98.06 522 TRP A C 1
ATOM 3719 O O . TRP A 1 522 ? 0.543 10.398 6.679 1.00 98.06 522 TRP A O 1
ATOM 3729 N N . CYS A 1 523 ? 2.038 8.745 6.956 1.00 98.19 523 CYS A N 1
ATOM 3730 C CA . CYS A 1 523 ? 1.590 7.929 5.840 1.00 98.19 523 CYS A CA 1
ATOM 3731 C C . CYS A 1 523 ? 0.755 6.743 6.331 1.00 98.19 523 CYS A C 1
ATOM 3733 O O . CYS A 1 523 ? 1.115 6.068 7.294 1.00 98.19 523 CYS A O 1
ATOM 3735 N N . LEU A 1 524 ? -0.326 6.448 5.618 1.00 97.88 524 LEU A N 1
ATOM 3736 C CA . LEU A 1 524 ? -1.117 5.233 5.774 1.00 97.88 524 LEU A CA 1
ATOM 3737 C C . LEU A 1 524 ? -1.165 4.514 4.427 1.00 97.88 524 LEU A C 1
ATOM 3739 O O . LEU A 1 524 ? -1.333 5.155 3.393 1.00 97.88 524 LEU A O 1
ATOM 3743 N N . LEU A 1 525 ? -1.049 3.189 4.438 1.00 97.00 525 LEU A N 1
ATOM 3744 C CA . LEU A 1 525 ? -1.241 2.358 3.253 1.00 97.00 525 LEU A CA 1
ATOM 3745 C C . LEU A 1 525 ? -2.598 1.649 3.358 1.00 97.00 525 LEU A C 1
ATOM 3747 O O . LEU A 1 525 ? -2.738 0.749 4.189 1.00 97.00 525 LEU A O 1
ATOM 3751 N N . PRO A 1 526 ? -3.620 2.037 2.575 1.00 95.56 526 PRO A N 1
ATOM 3752 C CA . PRO A 1 526 ? -4.926 1.390 2.663 1.00 95.56 526 PRO A CA 1
ATOM 3753 C C . PRO A 1 526 ? -4.913 -0.075 2.214 1.00 95.56 526 PRO A C 1
ATOM 3755 O O . PRO A 1 526 ? -5.487 -0.911 2.902 1.00 95.56 526 PRO A O 1
ATOM 3758 N N . ASP A 1 527 ? -4.248 -0.389 1.104 1.00 95.25 527 ASP A N 1
ATOM 3759 C CA . ASP A 1 527 ? -4.144 -1.729 0.511 1.00 95.25 527 ASP A CA 1
ATOM 3760 C C . ASP A 1 527 ? -2.863 -1.801 -0.334 1.00 95.25 527 ASP A C 1
ATOM 3762 O O . ASP A 1 527 ? -2.396 -0.775 -0.828 1.00 95.25 527 ASP A O 1
ATOM 3766 N N . HIS A 1 528 ? -2.281 -2.990 -0.504 1.00 93.25 528 HIS A N 1
ATOM 3767 C CA . HIS A 1 528 ? -1.040 -3.152 -1.274 1.00 93.25 528 HIS A CA 1
ATOM 3768 C C . HIS A 1 528 ? -1.263 -3.475 -2.768 1.00 93.25 528 HIS A C 1
ATOM 3770 O O . HIS A 1 528 ? -0.307 -3.703 -3.505 1.00 93.25 528 HIS A O 1
ATOM 3776 N N . GLY A 1 529 ? -2.509 -3.617 -3.220 1.00 89.62 529 GLY A N 1
ATOM 3777 C CA . GLY A 1 529 ? -2.887 -3.799 -4.623 1.00 89.62 529 GLY A CA 1
ATOM 3778 C C . GLY A 1 529 ? -2.368 -5.057 -5.323 1.00 89.62 529 GLY A C 1
ATOM 3779 O O . GLY A 1 529 ? -2.324 -5.117 -6.545 1.00 89.62 529 GLY A O 1
ATOM 3780 N N . ASN A 1 530 ? -1.947 -6.059 -4.548 1.00 89.81 530 ASN A N 1
ATOM 3781 C CA . ASN A 1 530 ? -1.131 -7.202 -4.989 1.00 89.81 530 ASN A CA 1
ATOM 3782 C C . ASN A 1 530 ? 0.183 -6.851 -5.720 1.00 89.81 530 ASN A C 1
ATOM 3784 O O . ASN A 1 530 ? 0.795 -7.735 -6.317 1.00 89.81 530 ASN A O 1
ATOM 3788 N N . ASP A 1 531 ? 0.644 -5.607 -5.635 1.00 93.75 531 ASP A N 1
ATOM 3789 C CA . ASP A 1 531 ? 1.851 -5.165 -6.318 1.00 93.75 531 ASP A CA 1
ATOM 3790 C C . ASP A 1 531 ? 3.111 -5.527 -5.497 1.00 93.75 531 ASP A C 1
ATOM 3792 O O . ASP A 1 531 ? 3.161 -5.262 -4.288 1.00 93.75 531 ASP A O 1
ATOM 3796 N N . PRO A 1 532 ? 4.126 -6.172 -6.105 1.00 94.44 532 PRO A N 1
ATOM 3797 C CA . PRO A 1 532 ? 5.324 -6.606 -5.391 1.00 94.44 532 PRO A CA 1
ATOM 3798 C C . PRO A 1 532 ? 6.193 -5.444 -4.886 1.00 94.44 532 PRO A C 1
ATOM 3800 O O . PRO A 1 532 ? 6.745 -5.548 -3.788 1.00 94.44 532 PRO A O 1
ATOM 3803 N N . ALA A 1 533 ? 6.282 -4.329 -5.622 1.00 94.88 533 ALA A N 1
ATOM 3804 C CA . ALA A 1 533 ? 6.982 -3.134 -5.157 1.00 94.88 533 ALA A CA 1
ATOM 3805 C C . ALA A 1 533 ? 6.263 -2.531 -3.950 1.00 94.88 533 ALA A C 1
ATOM 3807 O O . ALA A 1 533 ? 6.901 -2.169 -2.962 1.00 94.88 533 ALA A O 1
ATOM 3808 N N . VAL A 1 534 ? 4.930 -2.465 -3.989 1.00 96.25 534 VAL A N 1
ATOM 3809 C CA . VAL A 1 534 ? 4.150 -1.919 -2.872 1.00 96.25 534 VAL A CA 1
ATOM 3810 C C . VAL A 1 534 ? 4.327 -2.766 -1.614 1.00 96.25 534 VAL A C 1
ATOM 3812 O O . VAL A 1 534 ? 4.571 -2.199 -0.555 1.00 96.25 534 VAL A O 1
ATOM 3815 N N . LYS A 1 535 ? 4.283 -4.102 -1.719 1.00 95.88 535 LYS A N 1
ATOM 3816 C CA . LYS A 1 535 ? 4.518 -5.011 -0.580 1.00 95.88 535 LYS A CA 1
ATOM 3817 C C . LYS A 1 535 ? 5.902 -4.811 0.038 1.00 95.88 535 LYS A C 1
ATOM 3819 O O . LYS A 1 535 ? 5.999 -4.480 1.215 1.00 95.88 535 LYS A O 1
ATOM 3824 N N . LEU A 1 536 ? 6.962 -4.940 -0.766 1.00 96.69 536 LEU A N 1
ATOM 3825 C CA . LEU A 1 536 ? 8.330 -4.813 -0.263 1.00 96.69 536 LEU A CA 1
ATOM 3826 C C . LEU A 1 536 ? 8.587 -3.422 0.322 1.00 96.69 536 LEU A C 1
ATOM 3828 O O . LEU A 1 536 ? 9.174 -3.284 1.393 1.00 96.69 536 LEU A O 1
ATOM 3832 N N . GLY A 1 537 ? 8.178 -2.369 -0.382 1.00 96.38 537 GLY A N 1
ATOM 3833 C CA . GLY A 1 537 ? 8.435 -1.021 0.094 1.00 96.38 537 GLY A CA 1
ATOM 3834 C C . GLY A 1 537 ? 7.585 -0.656 1.317 1.00 96.38 537 GLY A C 1
ATOM 3835 O O . GLY A 1 537 ? 8.069 0.081 2.173 1.00 96.38 537 GLY A O 1
ATOM 3836 N N . ALA A 1 538 ? 6.379 -1.216 1.469 1.00 96.06 538 ALA A N 1
ATOM 3837 C CA . ALA A 1 538 ? 5.596 -1.099 2.698 1.00 96.06 538 ALA A CA 1
ATOM 3838 C C . ALA A 1 538 ? 6.320 -1.744 3.888 1.00 96.06 538 ALA A C 1
ATOM 3840 O O . ALA A 1 538 ? 6.463 -1.094 4.925 1.00 96.06 538 ALA A O 1
ATOM 3841 N N . ASP A 1 539 ? 6.867 -2.951 3.713 1.00 95.75 539 ASP A N 1
ATOM 3842 C CA . ASP A 1 539 ? 7.659 -3.633 4.744 1.00 95.75 539 ASP A CA 1
ATOM 3843 C C . ASP A 1 539 ? 8.871 -2.791 5.165 1.00 95.75 539 ASP A C 1
ATOM 3845 O O . ASP A 1 539 ? 9.116 -2.574 6.352 1.00 95.75 539 ASP A O 1
ATOM 3849 N N . VAL A 1 540 ? 9.589 -2.224 4.193 1.00 95.38 540 VAL A N 1
ATOM 3850 C CA . VAL A 1 540 ? 10.765 -1.373 4.434 1.00 95.38 540 VAL A CA 1
ATOM 3851 C C . VAL A 1 540 ? 10.404 -0.037 5.103 1.00 95.38 540 VAL A C 1
ATOM 3853 O O . VAL A 1 540 ? 11.214 0.526 5.848 1.00 95.38 540 VAL A O 1
ATOM 3856 N N . LEU A 1 541 ? 9.199 0.484 4.862 1.00 96.38 541 LEU A N 1
ATOM 3857 C CA . LEU A 1 541 ? 8.667 1.670 5.539 1.00 96.38 541 LEU A CA 1
ATOM 3858 C C . LEU A 1 541 ? 8.057 1.355 6.914 1.00 96.38 541 LEU A C 1
ATOM 3860 O O . LEU A 1 541 ? 7.772 2.284 7.672 1.00 96.38 541 LEU A O 1
ATOM 3864 N N . GLY A 1 542 ? 7.865 0.076 7.250 1.00 95.38 542 GLY A N 1
ATOM 3865 C CA . GLY A 1 542 ? 7.124 -0.348 8.437 1.00 95.38 542 GLY A CA 1
ATOM 3866 C C . GLY A 1 542 ? 5.626 -0.037 8.350 1.00 95.38 542 GLY A C 1
ATOM 3867 O O . GLY A 1 542 ? 4.976 0.147 9.378 1.00 95.38 542 GLY A O 1
ATOM 3868 N N . LEU A 1 543 ? 5.078 0.063 7.135 1.00 95.25 543 LEU A N 1
ATOM 3869 C CA . LEU A 1 543 ? 3.659 0.297 6.888 1.00 95.25 543 LEU A CA 1
ATOM 3870 C C . LEU A 1 543 ? 2.945 -1.038 6.708 1.00 95.25 543 LEU A C 1
ATOM 3872 O O . LEU A 1 543 ? 3.282 -1.826 5.834 1.00 95.25 543 LEU A O 1
ATOM 3876 N N . GLN A 1 544 ? 1.920 -1.275 7.518 1.00 92.50 544 GLN A N 1
ATOM 3877 C CA . GLN A 1 544 ? 1.057 -2.442 7.375 1.00 92.50 544 GLN A CA 1
ATOM 3878 C C . GLN A 1 544 ? -0.220 -2.030 6.629 1.00 92.50 544 GLN A C 1
ATOM 3880 O O . GLN A 1 544 ? -0.928 -1.150 7.133 1.00 92.50 544 GLN A O 1
ATOM 3885 N N . PRO A 1 545 ? -0.559 -2.651 5.481 1.00 94.25 545 PRO A N 1
ATOM 3886 C CA . PRO A 1 545 ? -1.798 -2.376 4.754 1.00 94.25 545 PRO A CA 1
ATOM 3887 C C . PRO A 1 545 ? -3.025 -2.496 5.661 1.00 94.25 545 PRO A C 1
ATOM 3889 O O . PRO A 1 545 ? -3.114 -3.437 6.455 1.00 94.25 545 PRO A O 1
ATOM 3892 N N . VAL A 1 546 ? -3.961 -1.546 5.603 1.00 95.06 546 VAL A N 1
ATOM 3893 C CA . VAL A 1 546 ? -5.184 -1.594 6.431 1.00 95.06 546 VAL A CA 1
ATOM 3894 C C . VAL A 1 546 ? -6.096 -2.745 5.996 1.00 95.06 546 VAL A C 1
ATOM 3896 O O . VAL A 1 546 ? -6.683 -3.419 6.844 1.00 95.06 546 VAL A O 1
ATOM 3899 N N . LEU A 1 547 ? -6.172 -2.977 4.688 1.00 94.25 547 LEU A N 1
ATOM 3900 C CA . LEU A 1 547 ? -6.988 -3.980 4.016 1.00 94.25 547 LEU A CA 1
ATOM 3901 C C . LEU A 1 547 ? -6.102 -4.922 3.172 1.00 94.25 547 LEU A C 1
ATOM 3903 O O . LEU A 1 547 ? -4.965 -4.581 2.847 1.00 94.25 547 LEU A O 1
ATOM 3907 N N . ASP A 1 548 ? -6.645 -6.092 2.819 1.00 92.19 548 ASP A N 1
ATOM 3908 C CA . ASP A 1 548 ? -6.081 -7.051 1.844 1.00 92.19 548 ASP A CA 1
ATOM 3909 C C . ASP A 1 548 ? -7.143 -7.367 0.770 1.00 92.19 548 ASP A C 1
ATOM 3911 O O . ASP A 1 548 ? -7.608 -8.493 0.607 1.00 92.19 548 ASP A O 1
ATOM 3915 N N . LEU A 1 549 ? -7.612 -6.318 0.092 1.00 91.06 549 LEU A N 1
ATOM 3916 C CA . LEU A 1 549 ? -8.525 -6.395 -1.050 1.00 91.06 549 LEU A CA 1
ATOM 3917 C C . LEU A 1 549 ? -7.795 -6.744 -2.349 1.00 91.06 549 LEU A C 1
ATOM 3919 O O . LEU A 1 549 ? -8.436 -7.206 -3.293 1.00 91.06 549 LEU A O 1
ATOM 3923 N N . ARG A 1 550 ? -6.474 -6.519 -2.404 1.00 90.56 550 ARG A N 1
ATOM 3924 C CA . ARG A 1 550 ? -5.626 -6.831 -3.567 1.00 90.56 550 ARG A CA 1
ATOM 3925 C C . ARG A 1 550 ? -6.071 -6.081 -4.823 1.00 90.56 550 ARG A C 1
ATOM 3927 O O . ARG A 1 550 ? -6.108 -6.642 -5.918 1.00 90.56 550 ARG A O 1
ATOM 3934 N N . LEU A 1 551 ? -6.416 -4.803 -4.659 1.00 85.06 551 LEU A N 1
ATOM 3935 C CA . LEU A 1 551 ? -6.920 -3.963 -5.746 1.00 85.06 551 LEU A CA 1
ATOM 3936 C C . LEU A 1 551 ? -5.774 -3.417 -6.607 1.00 85.06 551 LEU A C 1
ATOM 3938 O O . LEU A 1 551 ? -5.060 -2.504 -6.203 1.00 85.06 551 LEU A O 1
ATOM 3942 N N . GLY A 1 552 ? -5.633 -3.920 -7.830 1.00 81.56 552 GLY A N 1
ATOM 3943 C CA . GLY A 1 552 ? -4.667 -3.419 -8.817 1.00 81.56 552 GLY A CA 1
ATOM 3944 C C . GLY A 1 552 ? -5.192 -2.251 -9.661 1.00 81.56 552 GLY A C 1
ATOM 3945 O O . GLY A 1 552 ? -5.008 -2.260 -10.873 1.00 81.56 552 GLY A O 1
ATOM 3946 N N . LEU A 1 553 ? -5.922 -1.293 -9.069 1.00 84.06 553 LEU A N 1
ATOM 3947 C CA . LEU A 1 553 ? -6.568 -0.209 -9.832 1.00 84.06 553 LEU A CA 1
ATOM 3948 C C . LEU A 1 553 ? -5.599 0.918 -10.234 1.00 84.06 553 LEU A C 1
ATOM 3950 O O . LEU A 1 553 ? -5.848 1.592 -11.232 1.00 84.06 553 LEU A O 1
ATOM 3954 N N . GLY A 1 554 ? -4.511 1.108 -9.477 1.00 83.44 554 GLY A N 1
ATOM 3955 C CA . GLY A 1 554 ? -3.481 2.118 -9.742 1.00 83.44 554 GLY A CA 1
ATOM 3956 C C . GLY A 1 554 ? -3.961 3.568 -9.587 1.00 83.44 554 GLY A C 1
ATOM 3957 O O . GLY A 1 554 ? -5.097 3.830 -9.210 1.00 83.44 554 GLY A O 1
ATOM 3958 N N . GLU A 1 555 ? -3.083 4.536 -9.867 1.00 89.88 555 GLU A N 1
ATOM 3959 C CA . GLU A 1 555 ? -3.427 5.968 -9.998 1.00 89.88 555 GLU A CA 1
ATOM 3960 C C . GLU A 1 555 ? -4.129 6.625 -8.778 1.00 89.88 555 GLU A C 1
ATOM 3962 O O . GLU A 1 555 ? -4.778 7.661 -8.917 1.00 89.88 555 GLU A O 1
ATOM 3967 N N . GLY A 1 556 ? -4.013 6.064 -7.567 1.00 89.81 556 GLY A N 1
ATOM 3968 C CA . GLY A 1 556 ? -4.740 6.546 -6.377 1.00 89.81 556 GLY A CA 1
ATOM 3969 C C . GLY A 1 556 ? -6.134 5.919 -6.195 1.00 89.81 556 GLY A C 1
ATOM 3970 O O . GLY A 1 556 ? -6.812 6.167 -5.192 1.00 89.81 556 GLY A O 1
ATOM 3971 N N . ALA A 1 557 ? -6.590 5.112 -7.157 1.00 93.19 557 ALA A N 1
ATOM 3972 C CA . ALA A 1 557 ? -7.915 4.504 -7.169 1.00 93.19 557 ALA A CA 1
ATOM 3973 C C . ALA A 1 557 ? -8.099 3.442 -6.078 1.00 93.19 557 ALA A C 1
ATOM 3975 O O . ALA A 1 557 ? -9.204 3.302 -5.553 1.00 93.19 557 ALA A O 1
ATOM 3976 N N . THR A 1 558 ? -7.041 2.726 -5.696 1.00 93.25 558 THR A N 1
ATOM 3977 C CA . THR A 1 558 ? -7.107 1.719 -4.629 1.00 93.25 558 THR A CA 1
ATOM 3978 C C . THR A 1 558 ? -7.323 2.393 -3.276 1.00 93.25 558 THR A C 1
ATOM 3980 O O . THR A 1 558 ? -8.218 2.001 -2.520 1.00 93.25 558 THR A O 1
ATOM 3983 N N . SER A 1 559 ? -6.605 3.488 -3.015 1.00 95.19 559 SER A N 1
ATOM 3984 C CA . SER A 1 559 ? -6.847 4.319 -1.830 1.00 95.19 559 SER A CA 1
ATOM 3985 C C . SER A 1 559 ? -8.258 4.920 -1.815 1.00 95.19 559 SER A C 1
ATOM 3987 O O . SER A 1 559 ? -8.929 4.907 -0.782 1.00 95.19 559 SER A O 1
ATOM 3989 N N . LEU A 1 560 ? -8.749 5.401 -2.961 1.00 95.88 560 LEU A N 1
ATOM 3990 C CA . LEU A 1 560 ? -10.105 5.948 -3.083 1.00 95.88 560 LEU A CA 1
ATOM 3991 C C . LEU A 1 560 ? -11.205 4.900 -2.881 1.00 95.88 560 LEU A C 1
ATOM 3993 O O . LEU A 1 560 ? -12.230 5.213 -2.279 1.00 95.88 560 LEU A O 1
ATOM 3997 N N . ALA A 1 561 ? -11.003 3.667 -3.349 1.00 94.75 561 ALA A N 1
ATOM 3998 C CA . ALA A 1 561 ? -11.945 2.570 -3.147 1.00 94.75 561 ALA A CA 1
ATOM 3999 C C . ALA A 1 561 ? -12.027 2.144 -1.670 1.00 94.75 561 ALA A C 1
ATOM 4001 O O . ALA A 1 561 ? -13.105 1.804 -1.184 1.00 94.75 561 ALA A O 1
ATOM 4002 N N . ALA A 1 562 ? -10.909 2.207 -0.939 1.00 94.88 562 ALA A N 1
ATOM 4003 C CA . ALA A 1 562 ? -10.857 1.914 0.492 1.00 94.88 562 ALA A CA 1
ATOM 4004 C C . ALA A 1 562 ? -11.444 3.042 1.363 1.00 94.88 562 ALA A C 1
ATOM 4006 O O . ALA A 1 562 ? -11.992 2.786 2.439 1.00 94.88 562 ALA A O 1
ATOM 4007 N N . LEU A 1 563 ? -11.351 4.297 0.911 1.00 95.81 563 LEU A N 1
ATOM 4008 C CA . LEU A 1 563 ? -11.670 5.486 1.704 1.00 95.81 563 LEU A CA 1
ATOM 4009 C C . LEU A 1 563 ? -13.079 5.490 2.342 1.00 95.81 563 LEU A C 1
ATOM 4011 O O . LEU A 1 563 ? -13.172 5.847 3.520 1.00 95.81 563 LEU A O 1
ATOM 4015 N N . PRO A 1 564 ? -14.175 5.076 1.670 1.00 95.81 564 PRO A N 1
ATOM 4016 C CA . PRO A 1 564 ? -15.498 5.001 2.297 1.00 95.81 564 PRO A CA 1
ATOM 4017 C C . PRO A 1 564 ? -15.547 4.076 3.521 1.00 95.81 564 PRO A C 1
ATOM 4019 O O . PRO A 1 564 ? -16.182 4.411 4.525 1.00 95.81 564 PRO A O 1
ATOM 4022 N N . LEU A 1 565 ? -14.845 2.940 3.472 1.00 95.69 565 LEU A N 1
ATOM 4023 C CA . LEU A 1 565 ? -14.763 2.004 4.592 1.00 95.69 565 LEU A CA 1
ATOM 4024 C C . LEU A 1 565 ? -13.962 2.607 5.752 1.00 95.69 565 LEU A C 1
ATOM 4026 O O . LEU A 1 565 ? -14.404 2.556 6.899 1.00 95.69 565 LEU A O 1
ATOM 4030 N N . LEU A 1 566 ? -12.832 3.254 5.448 1.00 96.38 566 LEU A N 1
ATOM 4031 C CA . LEU A 1 566 ? -12.020 3.951 6.448 1.00 96.38 566 LEU A CA 1
ATOM 4032 C C . LEU A 1 566 ? -12.819 5.060 7.152 1.00 96.38 566 LEU A C 1
ATOM 4034 O O . LEU A 1 566 ? -12.828 5.145 8.378 1.00 96.38 566 LEU A O 1
ATOM 4038 N N . ARG A 1 567 ? -13.564 5.873 6.390 1.00 96.38 567 ARG A N 1
ATOM 4039 C CA . ARG A 1 567 ? -14.444 6.920 6.937 1.00 96.38 567 ARG A CA 1
ATOM 4040 C C . ARG A 1 567 ? -15.573 6.344 7.787 1.00 96.38 567 ARG A C 1
ATOM 4042 O O . ARG A 1 567 ? -15.926 6.952 8.793 1.00 96.38 567 ARG A O 1
ATOM 4049 N N . SER A 1 568 ? -16.115 5.186 7.410 1.00 95.44 568 SER A N 1
ATOM 4050 C CA . SER A 1 568 ? -17.154 4.498 8.185 1.00 95.44 568 SER A CA 1
ATOM 4051 C C . SER A 1 568 ? -16.624 4.038 9.544 1.00 95.44 568 SER A C 1
ATOM 4053 O O . SER A 1 568 ? -17.284 4.260 10.556 1.00 95.44 568 SER A O 1
ATOM 4055 N N . ALA A 1 569 ? -15.404 3.491 9.593 1.00 95.56 569 ALA A N 1
ATOM 4056 C CA . ALA A 1 569 ? -14.749 3.132 10.851 1.00 95.56 569 ALA A CA 1
ATOM 4057 C C . ALA A 1 569 ? -14.559 4.355 11.763 1.00 95.56 569 ALA A C 1
ATOM 4059 O O . ALA A 1 569 ? -14.921 4.309 12.936 1.00 95.56 569 ALA A O 1
ATOM 4060 N N . LEU A 1 570 ? -14.075 5.474 11.211 1.00 96.81 570 LEU A N 1
ATOM 4061 C CA . LEU A 1 570 ? -13.931 6.726 11.961 1.00 96.81 570 LEU A CA 1
ATOM 4062 C C . LEU A 1 570 ? -15.282 7.273 12.443 1.00 96.81 570 LEU A C 1
ATOM 4064 O O . LEU A 1 570 ? -15.377 7.776 13.559 1.00 96.81 570 LEU A O 1
ATOM 4068 N N . ALA A 1 571 ? -16.333 7.171 11.626 1.00 95.62 571 ALA A N 1
ATOM 4069 C CA . ALA A 1 571 ? -17.665 7.655 11.979 1.00 95.62 571 ALA A CA 1
ATOM 4070 C C . ALA A 1 571 ? -18.285 6.842 13.119 1.00 95.62 571 ALA A C 1
ATOM 4072 O O . ALA A 1 571 ? -18.829 7.425 14.054 1.00 95.62 571 ALA A O 1
ATOM 4073 N N . LEU A 1 572 ? -18.153 5.514 13.076 1.00 93.88 572 LEU A N 1
ATOM 4074 C CA . LEU A 1 572 ? -18.599 4.631 14.153 1.00 93.88 572 LEU A CA 1
ATOM 4075 C C . LEU A 1 572 ? -17.796 4.870 15.434 1.00 93.88 572 LEU A C 1
ATOM 4077 O O . LEU A 1 572 ? -18.384 5.045 16.498 1.00 93.88 572 LEU A O 1
ATOM 4081 N N . ALA A 1 573 ? -16.466 4.957 15.329 1.00 93.56 573 ALA A N 1
ATOM 4082 C CA . ALA A 1 573 ? -15.602 5.244 16.469 1.00 93.56 573 ALA A CA 1
ATOM 4083 C C . ALA A 1 573 ? -15.965 6.579 17.139 1.00 93.56 573 ALA A C 1
ATOM 4085 O O . ALA A 1 573 ? -15.996 6.667 18.367 1.00 93.56 573 ALA A O 1
ATOM 4086 N N . ALA A 1 574 ? -16.268 7.612 16.353 1.00 93.88 574 ALA A N 1
ATOM 4087 C CA . ALA A 1 574 ? -16.645 8.922 16.870 1.00 93.88 574 ALA A CA 1
ATOM 4088 C C . ALA A 1 574 ? -18.078 8.978 17.425 1.00 93.88 574 ALA A C 1
ATOM 4090 O O . ALA A 1 574 ? -18.329 9.739 18.357 1.00 93.88 574 ALA A O 1
ATOM 4091 N N . GLY A 1 575 ? -19.012 8.222 16.839 1.00 92.00 575 GLY A N 1
ATOM 4092 C CA . GLY A 1 575 ? -20.449 8.381 17.076 1.00 92.00 575 GLY A CA 1
ATOM 4093 C C . GLY A 1 575 ? -21.070 7.439 18.106 1.00 92.00 575 GLY A C 1
ATOM 4094 O O . GLY A 1 575 ? -22.133 7.763 18.630 1.00 92.00 575 GLY A O 1
ATOM 4095 N N . LEU A 1 576 ? -20.456 6.288 18.392 1.00 91.12 576 LEU A N 1
ATOM 4096 C CA . LEU A 1 576 ? -21.050 5.307 19.303 1.00 91.12 576 LEU A CA 1
ATOM 4097 C C . LEU A 1 576 ? -20.898 5.708 20.782 1.00 91.12 576 LEU A C 1
ATOM 4099 O O . LEU A 1 576 ? -19.851 6.247 21.164 1.00 91.12 576 LEU A O 1
ATOM 4103 N N . PRO A 1 577 ? -21.927 5.452 21.615 1.00 90.62 577 PRO A N 1
ATOM 4104 C CA . PRO A 1 577 ? -21.852 5.659 23.056 1.00 90.62 577 PRO A CA 1
ATOM 4105 C C . PRO A 1 577 ? -21.006 4.571 23.733 1.00 90.62 577 PRO A C 1
ATOM 4107 O O . PRO A 1 577 ? -20.643 3.569 23.117 1.00 90.62 577 PRO A O 1
ATOM 4110 N N . VAL A 1 578 ? -20.699 4.774 25.014 1.00 88.94 578 VAL A N 1
ATOM 4111 C CA . VAL A 1 578 ? -20.097 3.744 25.875 1.00 88.94 578 VAL A CA 1
ATOM 4112 C C . VAL A 1 578 ? -21.140 2.663 26.172 1.00 88.94 578 VAL A C 1
ATOM 4114 O O . VAL A 1 578 ? -22.309 2.978 26.396 1.00 88.94 578 VAL A O 1
ATOM 4117 N N . HIS A 1 579 ? -20.723 1.399 26.176 1.00 87.56 579 HIS A N 1
ATOM 4118 C CA . HIS A 1 579 ? -21.579 0.265 26.491 1.00 87.56 579 HIS A CA 1
ATOM 4119 C C . HIS A 1 579 ? -22.110 0.382 27.934 1.00 87.56 579 HIS A C 1
ATOM 4121 O O . HIS A 1 579 ? -21.304 0.559 28.851 1.00 87.56 579 HIS A O 1
ATOM 4127 N N . PRO A 1 580 ? -23.423 0.212 28.187 1.00 85.31 580 PRO A N 1
ATOM 4128 C CA . PRO A 1 580 ? -24.015 0.403 29.516 1.00 85.31 580 PRO A CA 1
ATOM 4129 C C . PRO A 1 580 ? -23.365 -0.418 30.638 1.00 85.31 580 PRO A C 1
ATOM 4131 O O . PRO A 1 580 ? -23.251 0.061 31.753 1.00 85.31 580 PRO A O 1
ATOM 4134 N N . ALA A 1 581 ? -22.888 -1.633 30.345 1.00 80.50 581 ALA A N 1
ATOM 4135 C CA . ALA A 1 581 ? -22.197 -2.481 31.331 1.00 80.50 581 ALA A CA 1
ATOM 4136 C C . ALA A 1 581 ? -20.790 -1.990 31.737 1.00 80.50 581 ALA A C 1
ATOM 4138 O O . ALA A 1 581 ? -20.205 -2.534 32.668 1.00 80.50 581 ALA A O 1
ATOM 4139 N N . VAL A 1 582 ? -20.228 -1.021 31.009 1.00 78.69 582 VAL A N 1
ATOM 4140 C CA . VAL A 1 582 ? -18.913 -0.405 31.267 1.00 78.69 582 VAL A CA 1
ATOM 4141 C C . VAL A 1 582 ? -19.074 1.083 31.614 1.00 78.69 582 VAL A C 1
ATOM 4143 O O . VAL A 1 582 ? -18.104 1.755 31.958 1.00 78.69 582 VAL A O 1
ATOM 4146 N N . ALA A 1 583 ? -20.297 1.618 31.530 1.00 71.00 583 ALA A N 1
ATOM 4147 C CA . ALA A 1 583 ? -20.590 2.966 31.980 1.00 71.00 583 ALA A CA 1
ATOM 4148 C C . ALA A 1 583 ? -20.425 3.024 33.511 1.00 71.00 583 ALA A C 1
ATOM 4150 O O . ALA A 1 583 ? -20.902 2.120 34.197 1.00 71.00 583 ALA A O 1
ATOM 4151 N N . PRO A 1 584 ? -19.741 4.041 34.060 1.00 58.78 584 PRO A N 1
ATOM 4152 C CA . PRO A 1 584 ? -19.687 4.220 35.505 1.00 58.78 584 PRO A CA 1
ATOM 4153 C C . PRO A 1 584 ? -21.110 4.415 36.044 1.00 58.78 584 PRO A C 1
ATOM 4155 O O . PRO A 1 584 ? -21.880 5.188 35.472 1.00 58.78 584 PRO A O 1
ATOM 4158 N N . ASP A 1 585 ? -21.461 3.716 37.127 1.00 53.38 585 ASP A N 1
ATOM 4159 C CA . ASP A 1 585 ? -22.748 3.898 37.799 1.00 53.38 585 ASP A CA 1
ATOM 4160 C C . ASP A 1 585 ? -22.874 5.365 38.243 1.00 53.38 585 ASP A C 1
ATOM 4162 O O . ASP A 1 585 ? -21.970 5.886 38.902 1.00 53.38 585 ASP A O 1
ATOM 4166 N N . ASP A 1 586 ? -23.993 6.032 37.939 1.00 52.50 586 ASP A N 1
ATOM 4167 C CA . ASP A 1 586 ? -24.260 7.422 38.365 1.00 52.50 586 ASP A CA 1
ATOM 4168 C C . ASP A 1 586 ? -24.107 7.603 39.897 1.00 52.50 586 ASP A C 1
ATOM 4170 O O . ASP A 1 586 ? -23.761 8.686 40.373 1.00 52.50 586 ASP A O 1
ATOM 4174 N N . GLU A 1 587 ? -24.275 6.531 40.685 1.00 49.19 587 GLU A N 1
ATOM 4175 C CA . GLU A 1 587 ? -24.028 6.526 42.135 1.00 49.19 587 GLU A CA 1
ATOM 4176 C C . GLU A 1 587 ? -22.539 6.686 42.506 1.00 49.19 587 GLU A C 1
ATOM 4178 O O . GLU A 1 587 ? -22.224 7.278 43.539 1.00 49.19 587 GLU A O 1
ATOM 4183 N N . THR A 1 588 ? -21.605 6.227 41.664 1.00 49.59 588 THR A N 1
ATOM 4184 C CA . THR A 1 588 ? -20.155 6.366 41.908 1.00 49.59 588 THR A CA 1
ATOM 4185 C C . THR A 1 588 ? -19.611 7.753 41.566 1.00 49.59 588 THR A C 1
ATOM 4187 O O . THR A 1 588 ? -18.681 8.215 42.228 1.00 49.59 588 THR A O 1
ATOM 4190 N N . LEU A 1 589 ? -20.217 8.464 40.609 1.00 47.47 589 LEU A N 1
ATOM 4191 C CA . LEU A 1 589 ? -19.870 9.858 40.300 1.00 47.47 589 LEU A CA 1
ATOM 4192 C C . LEU A 1 589 ? -20.405 10.827 41.366 1.00 47.47 589 LEU A C 1
ATOM 4194 O O . LEU A 1 589 ? -19.693 11.742 41.771 1.00 47.47 589 LEU A O 1
ATOM 4198 N N . ALA A 1 590 ? -21.600 10.570 41.910 1.00 40.12 590 ALA A N 1
ATOM 4199 C CA . ALA A 1 590 ? -22.141 11.337 43.034 1.00 40.12 590 ALA A CA 1
ATOM 4200 C C . ALA A 1 590 ? -21.333 11.157 44.338 1.00 40.12 590 ALA A C 1
ATOM 4202 O O . ALA A 1 590 ? -21.283 12.072 45.158 1.00 40.12 590 ALA A O 1
ATOM 4203 N N . ALA A 1 591 ? -20.679 10.004 44.523 1.00 45.19 591 ALA A N 1
ATOM 4204 C CA . ALA A 1 591 ? -19.799 9.739 45.664 1.00 45.19 591 ALA A CA 1
ATOM 4205 C C . ALA A 1 591 ? -18.384 10.336 45.506 1.00 45.19 591 ALA A C 1
ATOM 4207 O O . ALA A 1 591 ? -17.701 10.568 46.503 1.00 45.19 591 ALA A O 1
ATOM 4208 N N . ALA A 1 592 ? -17.934 10.596 44.272 1.00 43.19 592 ALA A N 1
ATOM 4209 C CA . ALA A 1 592 ? -16.631 11.210 44.002 1.00 43.19 592 ALA A CA 1
ATOM 4210 C C . ALA A 1 592 ? -16.640 12.739 44.199 1.00 43.19 592 ALA A C 1
ATOM 4212 O O . ALA A 1 592 ? -15.625 13.303 44.604 1.00 43.19 592 ALA A O 1
ATOM 4213 N N . ASP A 1 593 ? -17.791 13.390 43.996 1.00 38.78 593 ASP A N 1
ATOM 4214 C CA . ASP A 1 593 ? -17.984 14.830 44.237 1.00 38.78 593 ASP A CA 1
ATOM 4215 C C . ASP A 1 593 ? -18.275 15.177 45.716 1.00 38.78 593 ASP A C 1
ATOM 4217 O O . ASP A 1 593 ? -18.393 16.351 46.065 1.00 38.78 593 ASP A O 1
ATOM 4221 N N . SER A 1 594 ? -18.358 14.181 46.610 1.00 38.84 594 SER A N 1
ATOM 4222 C CA . SER A 1 594 ? -18.584 14.373 48.053 1.00 38.84 594 SER A CA 1
ATOM 4223 C C . SER A 1 594 ? -17.327 14.183 48.911 1.00 38.84 594 SER A C 1
ATOM 4225 O O . SER A 1 594 ? -17.419 13.731 50.055 1.00 38.84 594 SER A O 1
ATOM 4227 N N . PHE A 1 595 ? -16.145 14.509 48.387 1.00 36.19 595 PHE A N 1
ATOM 4228 C CA . PHE A 1 595 ? -14.981 14.741 49.244 1.00 36.19 595 PHE A CA 1
ATOM 4229 C C . PHE A 1 595 ? -15.146 16.098 49.940 1.00 36.19 595 PHE A C 1
ATOM 4231 O O . PHE A 1 595 ? -14.705 17.128 49.435 1.00 36.19 595 PHE A O 1
ATOM 4238 N N . ASP A 1 596 ? -15.802 16.087 51.103 1.00 43.03 596 ASP A N 1
ATOM 4239 C CA . ASP A 1 596 ? -15.683 17.178 52.069 1.00 43.03 596 ASP A CA 1
ATOM 4240 C C . ASP A 1 596 ? -14.196 17.334 52.427 1.00 43.03 596 ASP A C 1
ATOM 4242 O O . ASP A 1 596 ? -13.518 16.377 52.817 1.00 43.03 596 ASP A O 1
ATOM 4246 N N . GLU A 1 597 ? -13.681 18.547 52.244 1.00 34.88 597 GLU A N 1
ATOM 4247 C CA . GLU A 1 597 ? -12.326 18.943 52.618 1.00 34.88 597 GLU A CA 1
ATOM 4248 C C . GLU A 1 597 ? -12.120 18.637 54.115 1.00 34.88 597 GLU A C 1
ATOM 4250 O O . GLU A 1 597 ? -12.922 19.090 54.939 1.00 34.88 597 GLU A O 1
ATOM 4255 N N . PRO A 1 598 ? -11.106 17.846 54.520 1.00 35.06 598 PRO A N 1
ATOM 4256 C CA . PRO A 1 598 ? -10.966 17.494 55.922 1.00 35.06 598 PRO A CA 1
ATOM 4257 C C . PRO A 1 598 ? -10.622 18.751 56.723 1.00 35.06 598 PRO A C 1
ATOM 4259 O O . PRO A 1 598 ? -9.605 19.408 56.489 1.00 35.06 598 PRO A O 1
ATOM 4262 N N . ALA A 1 599 ? -11.485 19.074 57.683 1.00 46.28 599 ALA A N 1
ATOM 4263 C CA . ALA A 1 599 ? -11.233 20.111 58.664 1.00 46.28 599 ALA A CA 1
ATOM 4264 C C . ALA A 1 599 ? -10.033 19.726 59.550 1.00 46.28 599 ALA A C 1
ATOM 4266 O O . ALA A 1 599 ? -10.011 18.637 60.113 1.00 46.28 599 ALA A O 1
ATOM 4267 N N . ASP A 1 600 ? -9.081 20.659 59.639 1.00 40.78 600 ASP A N 1
ATOM 4268 C CA . ASP A 1 600 ? -8.046 20.875 60.666 1.00 40.78 600 ASP A CA 1
ATOM 4269 C C . ASP A 1 600 ? -7.272 19.637 61.214 1.00 40.78 600 ASP A C 1
ATOM 4271 O O . ASP A 1 600 ? -7.852 18.793 61.897 1.00 40.78 600 ASP A O 1
ATOM 4275 N N . PRO A 1 601 ? -5.931 19.532 61.045 1.00 37.66 601 PRO A N 1
ATOM 4276 C CA . PRO A 1 601 ? -5.127 18.368 61.463 1.00 37.66 601 PRO A CA 1
ATOM 4277 C C . PRO A 1 601 ? -5.003 18.106 62.981 1.00 37.66 601 PRO A C 1
ATOM 4279 O O . PRO A 1 601 ? -4.110 17.364 63.395 1.00 37.66 601 PRO A O 1
ATOM 4282 N N . ALA A 1 602 ? -5.821 18.723 63.833 1.00 43.91 602 ALA A N 1
ATOM 4283 C CA . ALA A 1 602 ? -5.579 18.788 65.274 1.00 43.91 602 ALA A CA 1
ATOM 4284 C C . ALA A 1 602 ? -6.306 17.736 66.136 1.00 43.91 602 ALA A C 1
ATOM 4286 O O . ALA A 1 602 ? -6.017 17.661 67.330 1.00 43.91 602 ALA A O 1
ATOM 4287 N N . GLU A 1 603 ? -7.189 16.891 65.597 1.00 44.75 603 GLU A N 1
ATOM 4288 C CA . GLU A 1 603 ? -7.921 15.911 66.419 1.00 44.75 603 GLU A CA 1
ATOM 4289 C C . GLU A 1 603 ? -8.040 14.531 65.754 1.00 44.75 603 GLU A C 1
ATOM 4291 O O . GLU A 1 603 ? -9.015 14.222 65.076 1.00 44.75 603 GLU A O 1
ATOM 4296 N N . LEU A 1 604 ? -7.073 13.643 66.015 1.00 38.69 604 LEU A N 1
ATOM 4297 C CA . LEU A 1 604 ? -7.278 12.194 65.896 1.00 38.69 604 LEU A CA 1
ATOM 4298 C C . LEU A 1 604 ? -6.819 11.490 67.187 1.00 38.69 604 LEU A C 1
ATOM 4300 O O . LEU A 1 604 ? -5.722 11.772 67.679 1.00 38.69 604 LEU A O 1
ATOM 4304 N N . PRO A 1 605 ? -7.633 10.584 67.767 1.00 38.72 605 PRO A N 1
ATOM 4305 C CA . PRO A 1 605 ? -7.320 9.931 69.033 1.00 38.72 605 PRO A CA 1
ATOM 4306 C C . PRO A 1 605 ? 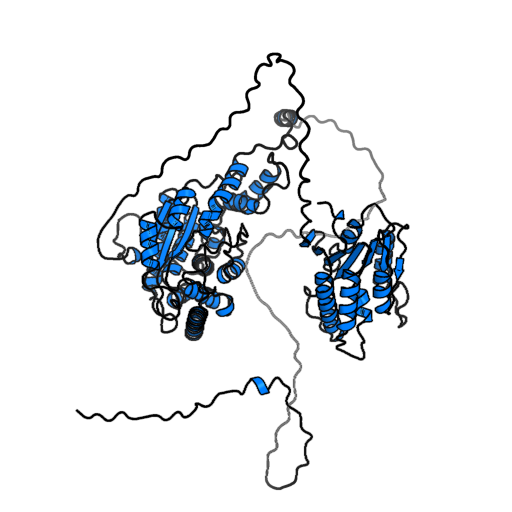-6.315 8.776 68.855 1.00 38.72 605 PRO A C 1
ATOM 4308 O O . PRO A 1 605 ? -6.340 8.075 67.841 1.00 38.72 605 PRO A O 1
ATOM 4311 N N . PRO A 1 606 ? -5.450 8.508 69.852 1.00 46.38 606 PRO A N 1
ATOM 4312 C CA . PRO A 1 606 ? -4.450 7.457 69.756 1.00 46.38 606 PRO A CA 1
ATOM 4313 C C . PRO A 1 606 ? -5.023 6.128 70.259 1.00 46.38 606 PRO A C 1
ATOM 4315 O O . PRO A 1 606 ? -5.241 5.973 71.458 1.00 46.38 606 PRO A O 1
ATOM 4318 N N . SER A 1 607 ? -5.269 5.161 69.371 1.00 40.03 607 SER A N 1
ATOM 4319 C CA . SER A 1 607 ? -5.086 3.713 69.627 1.00 40.03 607 SER A CA 1
ATOM 4320 C C . SER A 1 607 ? -5.766 2.846 68.565 1.00 40.03 607 SER A C 1
ATOM 4322 O O . SER A 1 607 ? -6.987 2.806 68.491 1.00 40.03 607 SER A O 1
ATOM 4324 N N . ALA A 1 608 ? -4.970 2.088 67.805 1.00 33.25 608 ALA A N 1
ATOM 4325 C CA . ALA A 1 608 ? -5.325 0.754 67.302 1.00 33.25 608 ALA A CA 1
ATOM 4326 C C . ALA A 1 608 ? -4.120 0.116 66.587 1.00 33.25 608 ALA A C 1
ATOM 4328 O O . ALA A 1 608 ? -4.141 -0.095 65.382 1.00 33.25 608 ALA A O 1
ATOM 4329 N N . TRP A 1 609 ? -3.063 -0.203 67.337 1.00 31.08 609 TRP A N 1
ATOM 4330 C CA . TRP A 1 609 ? -2.078 -1.199 66.907 1.00 31.08 609 TRP A CA 1
ATOM 4331 C C . TRP A 1 609 ? -1.735 -2.098 68.102 1.00 31.08 609 TRP A C 1
ATOM 4333 O O . TRP A 1 609 ? -0.941 -1.748 68.968 1.00 31.08 609 TRP A O 1
ATOM 4343 N N . GLN A 1 610 ? -2.400 -3.248 68.165 1.00 34.78 610 GLN A N 1
ATOM 4344 C CA . GLN A 1 610 ? -1.988 -4.457 68.889 1.00 34.78 610 GLN A CA 1
ATOM 4345 C C . GLN A 1 610 ? -2.054 -5.567 67.826 1.00 34.78 610 GLN A C 1
ATOM 4347 O O . GLN A 1 610 ? -3.039 -5.613 67.100 1.00 34.78 610 GLN A O 1
ATOM 4352 N N . GLY A 1 611 ? -1.123 -6.488 67.603 1.00 32.94 611 GLY A N 1
ATOM 4353 C CA . GLY A 1 611 ? 0.160 -6.847 68.196 1.00 32.94 611 GLY A CA 1
ATOM 4354 C C . GLY A 1 611 ? 0.455 -8.288 67.737 1.00 32.94 611 GLY A C 1
ATOM 4355 O O . GLY A 1 611 ? -0.437 -9.129 67.801 1.00 32.94 611 GLY A O 1
ATOM 4356 N N . HIS A 1 612 ? 1.664 -8.589 67.262 1.00 29.53 612 HIS A N 1
ATOM 4357 C CA . HIS A 1 612 ? 2.199 -9.959 67.162 1.00 29.53 612 HIS A CA 1
ATOM 4358 C C . HIS A 1 612 ? 3.742 -9.908 67.231 1.00 29.53 612 HIS A C 1
ATOM 4360 O O . HIS A 1 612 ? 4.294 -8.836 66.991 1.00 29.53 612 HIS A O 1
ATOM 4366 N N . PRO A 1 613 ? 4.431 -10.977 67.682 1.00 38.75 613 PRO A N 1
ATOM 4367 C CA . PRO A 1 613 ? 5.537 -10.869 68.629 1.00 38.75 613 PRO A CA 1
ATOM 4368 C C . PRO A 1 613 ? 6.918 -10.929 67.961 1.00 38.75 613 PRO A C 1
ATOM 4370 O O . PRO A 1 613 ? 7.097 -11.610 66.952 1.00 38.75 613 PRO A O 1
ATOM 4373 N N . ASP A 1 614 ? 7.880 -10.254 68.589 1.00 35.28 614 ASP A N 1
ATOM 4374 C CA . ASP A 1 614 ? 9.307 -10.223 68.239 1.00 35.28 614 ASP A CA 1
ATOM 4375 C C . ASP A 1 614 ? 9.986 -11.606 68.268 1.00 35.28 614 ASP A C 1
ATOM 4377 O O . ASP A 1 614 ? 9.684 -12.433 69.137 1.00 35.28 614 ASP A O 1
ATOM 4381 N N . PRO A 1 615 ? 11.019 -11.815 67.431 1.00 35.12 615 PRO A N 1
ATOM 4382 C CA . PRO A 1 615 ? 12.244 -12.498 67.817 1.00 35.12 615 PRO A CA 1
ATOM 4383 C C . PRO A 1 615 ? 13.375 -11.496 68.147 1.00 35.12 615 PRO A C 1
ATOM 4385 O O . PRO A 1 615 ? 13.492 -10.435 67.545 1.00 35.12 615 PRO A O 1
ATOM 4388 N N . ASP A 1 616 ? 14.179 -11.909 69.128 1.00 34.78 616 ASP A N 1
ATOM 4389 C CA . ASP A 1 616 ? 15.222 -11.231 69.921 1.00 34.78 616 ASP A CA 1
ATOM 4390 C C . ASP A 1 616 ? 16.352 -10.445 69.188 1.00 34.78 616 ASP A C 1
ATOM 4392 O O . ASP A 1 616 ? 16.524 -10.573 67.975 1.00 34.78 616 ASP A O 1
ATOM 4396 N N . PRO A 1 617 ? 17.151 -9.635 69.931 1.00 42.66 617 PRO A N 1
ATOM 4397 C CA . PRO A 1 617 ? 17.798 -8.424 69.427 1.00 42.66 617 PRO A CA 1
ATOM 4398 C C . PRO A 1 617 ? 19.206 -8.619 68.845 1.00 42.66 617 PRO A C 1
ATOM 4400 O O . PRO A 1 617 ? 19.983 -9.475 69.273 1.00 42.66 617 PRO A O 1
ATOM 4403 N N . ASP A 1 618 ? 19.544 -7.718 67.922 1.00 39.94 618 ASP A N 1
ATOM 4404 C CA . ASP A 1 618 ? 20.895 -7.451 67.418 1.00 39.94 618 ASP A CA 1
ATOM 4405 C C . ASP A 1 618 ? 21.855 -6.983 68.527 1.00 39.94 618 ASP A C 1
ATOM 4407 O O . ASP A 1 618 ? 21.446 -6.320 69.487 1.00 39.94 618 ASP A O 1
ATOM 4411 N N . PRO A 1 619 ? 23.167 -7.168 68.311 1.00 37.81 619 PRO A N 1
ATOM 4412 C CA . PRO A 1 619 ? 24.137 -6.171 68.724 1.00 37.81 619 PRO A CA 1
ATOM 4413 C C . PRO A 1 619 ? 24.976 -5.686 67.527 1.00 37.81 619 PRO A C 1
ATOM 4415 O O . PRO A 1 619 ? 25.921 -6.353 67.121 1.00 37.81 619 PRO A O 1
ATOM 4418 N N . ASP A 1 620 ? 24.595 -4.518 66.996 1.00 33.00 620 ASP A N 1
ATOM 4419 C CA . ASP A 1 620 ? 25.368 -3.260 66.931 1.00 33.00 620 ASP A CA 1
ATOM 4420 C C . ASP A 1 620 ? 26.812 -3.225 66.336 1.00 33.00 620 ASP A C 1
ATOM 4422 O O . ASP A 1 620 ? 27.545 -4.209 66.302 1.00 33.00 620 ASP A O 1
ATOM 4426 N N . PRO A 1 621 ? 27.290 -2.054 65.861 1.00 53.38 621 PRO A N 1
ATOM 4427 C CA . PRO A 1 621 ? 27.338 -1.736 64.429 1.00 53.38 621 PRO A CA 1
ATOM 4428 C C . PRO A 1 621 ? 28.731 -1.246 63.980 1.00 53.38 621 PRO A C 1
ATOM 4430 O O . PRO A 1 621 ? 29.529 -0.814 64.805 1.00 53.38 621 PRO A O 1
ATOM 4433 N N . VAL A 1 622 ? 29.026 -1.196 62.674 1.00 30.27 622 VAL A N 1
ATOM 4434 C CA . VAL A 1 622 ? 30.082 -0.292 62.164 1.00 30.27 622 VAL A CA 1
ATOM 4435 C C . VAL A 1 622 ? 29.805 0.202 60.740 1.00 30.27 622 VAL A C 1
ATOM 4437 O O . VAL A 1 622 ? 29.916 -0.532 59.764 1.00 30.27 622 VAL A O 1
ATOM 4440 N N . ASP A 1 623 ? 29.470 1.492 60.697 1.00 27.22 623 ASP A N 1
ATOM 4441 C CA . ASP A 1 623 ? 29.677 2.491 59.644 1.00 27.22 623 ASP A CA 1
ATOM 4442 C C . ASP A 1 623 ? 29.261 2.164 58.201 1.00 27.22 623 ASP A C 1
ATOM 4444 O O . ASP A 1 623 ? 30.056 1.813 57.328 1.00 27.22 623 ASP A O 1
ATOM 4448 N N . ALA A 1 624 ? 27.996 2.476 57.919 1.00 32.00 624 ALA A N 1
ATOM 4449 C CA . ALA A 1 624 ? 27.598 2.991 56.622 1.00 32.00 624 ALA A CA 1
ATOM 4450 C C . ALA A 1 624 ? 27.813 4.511 56.602 1.00 32.00 624 ALA A C 1
ATOM 4452 O O . ALA A 1 624 ? 27.166 5.242 57.350 1.00 32.00 624 ALA A O 1
ATOM 4453 N N . THR A 1 625 ? 28.632 5.010 55.677 1.00 27.30 625 THR A N 1
ATOM 4454 C CA . THR A 1 625 ? 28.464 6.381 55.183 1.00 27.30 625 THR A CA 1
ATOM 4455 C C . THR A 1 625 ? 28.298 6.382 53.666 1.00 27.30 625 THR A C 1
ATOM 4457 O O . THR A 1 625 ? 29.233 6.206 52.897 1.00 27.30 625 THR A O 1
ATOM 4460 N N . ALA A 1 626 ? 27.026 6.544 53.298 1.00 30.86 626 ALA A N 1
ATOM 4461 C CA . ALA A 1 626 ? 26.476 7.328 52.198 1.00 30.86 626 ALA A CA 1
ATOM 4462 C C . ALA A 1 626 ? 27.111 7.239 50.798 1.00 30.86 626 ALA A C 1
ATOM 4464 O O . ALA A 1 626 ? 28.222 7.691 50.538 1.00 30.86 626 ALA A O 1
ATOM 4465 N N . THR A 1 627 ? 26.275 6.871 49.826 1.00 25.02 627 THR A N 1
ATOM 4466 C CA . THR A 1 627 ? 26.412 7.382 48.458 1.00 25.02 627 THR A CA 1
ATOM 4467 C C . THR A 1 627 ? 25.058 7.875 47.959 1.00 25.02 627 THR A C 1
ATOM 4469 O O . THR A 1 627 ? 24.262 7.134 47.393 1.00 25.02 627 THR A O 1
ATOM 4472 N N . THR A 1 628 ? 24.795 9.159 48.182 1.00 29.48 628 THR A N 1
ATOM 4473 C CA . THR A 1 628 ? 24.008 9.989 47.267 1.00 29.48 628 THR A CA 1
ATOM 4474 C C . THR A 1 628 ? 24.991 10.632 46.299 1.00 29.48 628 THR A C 1
AT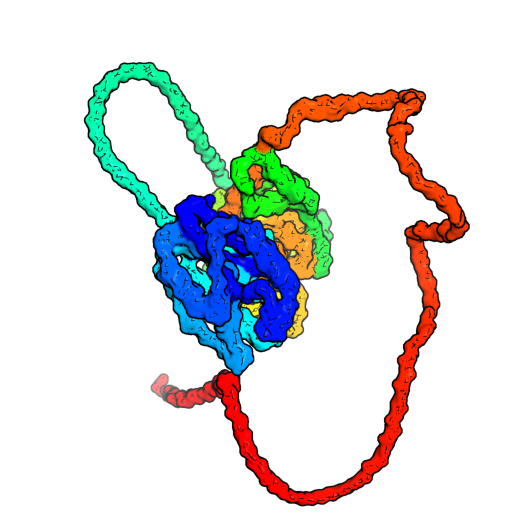OM 4476 O O . THR A 1 628 ? 25.969 11.227 46.742 1.00 29.48 628 THR A O 1
ATOM 4479 N N . TRP A 1 629 ? 24.753 10.542 44.991 1.00 23.77 629 TRP A N 1
ATOM 4480 C CA . TRP A 1 629 ? 25.519 11.316 44.014 1.00 23.77 629 TRP A CA 1
ATOM 4481 C C . TRP A 1 629 ? 24.598 11.956 42.978 1.00 23.77 629 TRP A C 1
ATOM 4483 O O . TRP A 1 629 ? 23.843 11.285 42.281 1.00 23.77 629 TRP A O 1
ATOM 4493 N N . SER A 1 630 ? 24.692 13.282 42.901 1.00 26.28 630 SER A N 1
ATOM 4494 C CA . SER A 1 630 ? 24.325 14.096 41.746 1.00 26.28 630 SER A CA 1
ATOM 4495 C C . SER A 1 630 ? 25.621 14.638 41.120 1.00 26.28 630 SER A C 1
ATOM 4497 O O . SER A 1 630 ? 26.547 14.992 41.845 1.00 26.28 630 SER A O 1
ATOM 4499 N N . ASN A 1 631 ? 25.651 14.659 39.782 1.00 29.61 631 ASN A N 1
ATOM 4500 C CA . ASN A 1 631 ? 26.666 15.170 38.826 1.00 29.61 631 ASN A CA 1
ATOM 4501 C C . ASN A 1 631 ? 27.296 16.537 39.232 1.00 29.61 631 ASN A C 1
ATOM 4503 O O . ASN A 1 631 ? 26.561 17.281 39.887 1.00 29.61 631 ASN A O 1
ATOM 4507 N N . PRO A 1 632 ? 28.519 16.986 38.799 1.00 33.94 632 PRO A N 1
ATOM 4508 C CA . PRO A 1 632 ? 28.995 17.000 37.392 1.00 33.94 632 PRO A CA 1
ATOM 4509 C C . PRO A 1 632 ? 30.538 16.972 37.097 1.00 33.94 632 PRO A C 1
ATOM 4511 O O . PRO A 1 632 ? 31.372 17.211 37.958 1.00 33.94 632 PRO A O 1
ATOM 4514 N N . SER A 1 633 ? 30.870 16.766 35.812 1.00 27.55 633 SER A N 1
ATOM 4515 C CA . SER A 1 633 ? 31.984 17.324 34.995 1.00 27.55 633 SER A CA 1
ATOM 4516 C C . SER A 1 633 ? 33.473 17.322 35.439 1.00 27.55 633 SER A C 1
ATOM 4518 O O . SER A 1 633 ? 33.853 17.957 36.414 1.00 27.55 633 SER A O 1
ATOM 4520 N N . ALA A 1 634 ? 34.298 16.843 34.486 1.00 24.75 634 ALA A N 1
ATOM 4521 C CA . ALA A 1 634 ? 35.712 17.145 34.162 1.00 24.75 634 ALA A CA 1
ATOM 4522 C C . ALA A 1 634 ? 36.851 16.229 34.702 1.00 24.75 634 ALA A C 1
ATOM 4524 O O . ALA A 1 634 ? 36.986 15.984 35.893 1.00 24.75 634 ALA A O 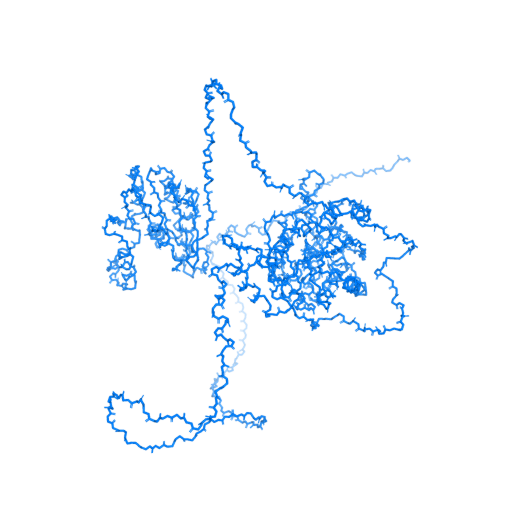1
ATOM 4525 N N . GLU A 1 635 ? 37.658 15.766 33.729 1.00 29.39 635 GLU A N 1
ATOM 4526 C CA . GLU A 1 635 ? 38.908 14.958 33.676 1.00 29.39 635 GLU A CA 1
ATOM 4527 C C . GLU A 1 635 ? 40.026 15.326 34.698 1.00 29.39 635 GLU A C 1
ATOM 4529 O O . GLU A 1 635 ? 39.943 16.440 35.221 1.00 29.39 635 GLU A O 1
ATOM 4534 N N . PRO A 1 636 ? 41.116 14.520 34.953 1.00 35.12 636 PRO A N 1
ATOM 4535 C CA . PRO A 1 636 ? 41.882 13.706 33.970 1.00 35.12 636 PRO A CA 1
ATOM 4536 C C . PRO A 1 636 ? 42.673 12.422 34.418 1.00 35.12 636 PRO A C 1
ATOM 4538 O O . PRO A 1 636 ? 42.916 12.169 35.590 1.00 35.12 636 PRO A O 1
ATOM 4541 N N . THR A 1 637 ? 43.136 11.665 33.397 1.00 24.48 637 THR A N 1
ATOM 4542 C CA . THR A 1 637 ? 44.398 10.870 33.203 1.00 24.48 637 THR A CA 1
ATOM 4543 C C . THR A 1 637 ? 44.986 9.875 34.234 1.00 24.48 637 THR A C 1
ATOM 4545 O O . THR A 1 637 ? 45.252 10.253 35.367 1.00 24.48 637 THR A O 1
ATOM 4548 N N . SER A 1 638 ? 45.411 8.691 33.719 1.00 24.05 638 SER A N 1
ATOM 4549 C CA . SER A 1 638 ? 46.609 7.847 34.059 1.00 24.05 638 SER A CA 1
ATOM 4550 C C . SER A 1 638 ? 46.248 6.348 34.216 1.00 24.05 638 SER A C 1
ATOM 4552 O O . SER A 1 638 ? 45.560 6.006 35.165 1.00 24.05 638 SER A O 1
ATOM 4554 N N . THR A 1 639 ? 46.479 5.401 33.291 1.00 22.39 639 THR A N 1
ATOM 4555 C CA . THR A 1 639 ? 47.688 4.783 32.675 1.00 22.39 639 THR A CA 1
ATOM 4556 C C . THR A 1 639 ? 48.262 3.494 33.336 1.00 22.39 639 THR A C 1
ATOM 4558 O O . THR A 1 639 ? 49.002 3.607 34.302 1.00 22.39 639 THR A O 1
ATOM 4561 N N . TRP A 1 640 ? 48.014 2.337 32.666 1.00 22.30 640 TRP A N 1
ATOM 4562 C CA . TRP A 1 640 ? 48.859 1.124 32.395 1.00 22.30 640 TRP A CA 1
ATOM 4563 C C . TRP A 1 640 ? 49.290 0.174 33.556 1.00 22.30 640 TRP A C 1
ATOM 4565 O O . TRP A 1 640 ? 49.290 0.625 34.696 1.00 22.30 640 TRP A O 1
ATOM 4575 N N . PRO A 1 641 ? 49.689 -1.118 33.321 1.00 30.58 641 PRO A N 1
ATOM 4576 C CA . PRO A 1 641 ? 50.142 -1.733 32.055 1.00 30.58 641 PRO A CA 1
ATOM 4577 C C . PRO A 1 641 ? 49.639 -3.156 31.687 1.00 30.58 641 PRO A C 1
ATOM 4579 O O . PRO A 1 641 ? 49.143 -3.929 32.501 1.00 30.58 641 PRO A O 1
ATOM 4582 N N . VAL A 1 642 ? 49.868 -3.488 30.410 1.00 27.41 642 VAL A N 1
ATOM 4583 C CA . VAL A 1 642 ? 49.728 -4.792 29.736 1.00 27.41 642 VAL A CA 1
ATOM 4584 C C . VAL A 1 642 ? 51.103 -5.475 29.673 1.00 27.41 642 VAL A C 1
ATOM 4586 O O . VAL A 1 642 ? 52.101 -4.806 29.402 1.00 27.41 642 VAL A O 1
ATOM 4589 N N . GLN A 1 643 ? 51.160 -6.792 29.890 1.00 25.62 643 GLN A N 1
ATOM 4590 C CA . GLN A 1 643 ? 52.365 -7.613 29.717 1.00 25.62 643 GLN A CA 1
ATOM 4591 C C . GLN A 1 643 ? 52.449 -8.178 28.291 1.00 25.62 643 GLN A C 1
ATOM 4593 O O . GLN A 1 643 ? 51.492 -8.760 27.785 1.00 25.62 643 GLN A O 1
ATOM 4598 N N . ALA A 1 644 ? 53.619 -8.007 27.676 1.00 25.72 644 ALA A N 1
ATOM 4599 C CA . ALA A 1 644 ? 54.040 -8.595 26.412 1.00 25.72 644 ALA A CA 1
ATOM 4600 C C . ALA A 1 644 ? 55.266 -9.477 26.675 1.00 25.72 644 ALA A C 1
ATOM 4602 O O . ALA A 1 644 ? 56.154 -9.051 27.411 1.00 25.72 644 ALA A O 1
ATOM 4603 N N . ASP A 1 645 ? 55.335 -10.644 26.035 1.00 25.34 645 ASP A N 1
ATOM 4604 C CA . ASP A 1 645 ? 56.553 -11.454 25.950 1.00 25.34 645 ASP A CA 1
ATOM 4605 C C . ASP A 1 645 ? 56.973 -11.635 24.488 1.00 25.34 645 ASP A C 1
ATOM 4607 O O . ASP A 1 645 ? 56.149 -11.732 23.576 1.00 25.34 645 ASP A O 1
ATOM 4611 N N . ALA A 1 646 ? 58.290 -11.611 24.287 1.00 26.02 646 ALA A N 1
ATOM 4612 C CA . ALA A 1 646 ? 58.977 -11.415 23.020 1.00 26.02 646 ALA A CA 1
ATOM 4613 C C . ALA A 1 646 ? 59.657 -12.687 22.460 1.00 26.02 646 ALA A C 1
ATOM 4615 O O . ALA A 1 646 ? 60.017 -13.606 23.186 1.00 26.02 646 ALA A O 1
ATOM 4616 N N . VAL A 1 647 ? 59.832 -12.627 21.134 1.00 30.77 647 VAL A N 1
ATOM 4617 C CA . VAL A 1 647 ? 60.624 -13.359 20.110 1.00 30.77 647 VAL A CA 1
ATOM 4618 C C . VAL A 1 647 ? 61.888 -14.140 20.564 1.00 30.77 647 VAL A C 1
ATOM 4620 O O . VAL A 1 647 ? 62.494 -13.814 21.582 1.00 30.77 647 VAL A O 1
ATOM 4623 N N . PRO A 1 648 ? 62.427 -15.048 19.713 1.00 30.17 648 PRO A N 1
ATOM 4624 C CA . PRO A 1 648 ? 63.619 -14.612 18.960 1.00 30.17 648 PRO A CA 1
ATOM 4625 C C . PRO A 1 648 ? 63.705 -15.083 17.491 1.00 30.17 648 PRO A C 1
ATOM 4627 O O . PRO A 1 648 ? 63.162 -16.108 17.089 1.00 30.17 648 PRO A O 1
ATOM 4630 N N . ALA A 1 649 ? 64.443 -14.297 16.702 1.00 27.02 649 ALA A N 1
ATOM 4631 C CA . ALA A 1 649 ? 64.837 -14.548 15.317 1.00 27.02 649 ALA A CA 1
ATOM 4632 C C . ALA A 1 649 ? 66.220 -15.226 15.227 1.00 27.02 649 ALA A C 1
ATOM 4634 O O . ALA A 1 649 ? 67.074 -14.990 16.083 1.00 27.02 649 ALA A O 1
ATOM 4635 N N . GLN A 1 650 ? 66.488 -15.958 14.138 1.00 26.27 650 GLN A N 1
ATOM 4636 C CA . GLN A 1 650 ? 67.845 -16.220 13.632 1.00 26.27 650 GLN A CA 1
ATOM 4637 C C . GLN A 1 650 ? 67.910 -16.091 12.099 1.00 26.27 650 GLN A C 1
ATOM 4639 O O . GLN A 1 650 ? 66.919 -16.294 11.404 1.00 26.27 650 GLN A O 1
ATOM 4644 N N . ARG A 1 651 ? 69.091 -15.661 11.634 1.00 25.91 651 ARG A N 1
ATOM 4645 C CA . ARG A 1 651 ? 69.462 -15.128 10.311 1.00 25.91 651 ARG A CA 1
ATOM 4646 C C . ARG A 1 651 ? 69.930 -16.192 9.302 1.00 25.91 651 ARG A C 1
ATOM 4648 O O . ARG A 1 651 ? 70.471 -17.210 9.711 1.00 25.91 651 ARG A O 1
ATOM 4655 N N . GLU A 1 652 ? 69.765 -15.825 8.025 1.00 28.38 652 GLU A N 1
ATOM 4656 C CA . GLU A 1 652 ? 70.618 -15.988 6.820 1.00 28.38 652 GLU A CA 1
ATOM 4657 C C . GLU A 1 652 ? 71.512 -17.231 6.633 1.00 28.38 652 GLU A C 1
ATOM 4659 O O . GLU A 1 652 ? 72.410 -17.499 7.427 1.00 28.38 652 GLU A O 1
ATOM 4664 N N . ASN A 1 653 ? 71.365 -17.864 5.460 1.00 24.64 653 ASN A N 1
ATOM 4665 C CA . ASN A 1 653 ? 72.478 -18.165 4.552 1.00 24.64 653 ASN A CA 1
ATOM 4666 C C . ASN A 1 653 ? 71.972 -18.310 3.103 1.00 24.64 653 ASN A C 1
ATOM 4668 O O . ASN A 1 653 ? 70.946 -18.949 2.862 1.00 24.64 653 ASN A O 1
ATOM 4672 N N . ASP A 1 654 ? 72.722 -17.698 2.188 1.00 28.30 654 ASP A N 1
ATOM 4673 C CA . ASP A 1 654 ? 72.616 -17.760 0.728 1.00 28.30 654 ASP A CA 1
ATOM 4674 C C . ASP A 1 654 ? 73.262 -19.037 0.134 1.00 28.30 654 ASP A C 1
ATOM 4676 O O . ASP A 1 654 ? 73.976 -19.770 0.823 1.00 28.30 654 ASP A O 1
ATOM 4680 N N . ASP A 1 655 ? 73.033 -19.194 -1.177 1.00 29.05 655 ASP A N 1
ATOM 4681 C CA . ASP A 1 655 ? 73.830 -19.874 -2.220 1.00 29.05 655 ASP A CA 1
ATOM 4682 C C . ASP A 1 655 ? 73.341 -21.210 -2.845 1.00 29.05 655 ASP A C 1
ATOM 4684 O O . ASP A 1 655 ? 73.379 -22.293 -2.266 1.00 29.05 655 ASP A O 1
ATOM 4688 N N . ASP A 1 656 ? 72.990 -21.053 -4.132 1.00 28.97 656 ASP A N 1
ATOM 4689 C CA . ASP A 1 656 ? 73.469 -21.771 -5.327 1.00 28.97 656 ASP A CA 1
ATOM 4690 C C . ASP A 1 656 ? 72.848 -23.074 -5.899 1.00 28.97 656 ASP A C 1
ATOM 4692 O O . ASP A 1 656 ? 72.878 -24.164 -5.340 1.00 28.97 656 ASP A O 1
ATOM 4696 N N . HIS A 1 657 ? 72.453 -22.903 -7.174 1.00 27.34 657 HIS A N 1
ATOM 4697 C CA . HIS A 1 657 ? 72.630 -23.752 -8.365 1.00 27.34 657 HIS A CA 1
ATOM 4698 C C . HIS A 1 657 ? 71.950 -25.138 -8.549 1.00 27.34 657 HIS A C 1
ATOM 4700 O O . HIS A 1 657 ? 72.378 -26.167 -8.049 1.00 27.34 657 HIS A O 1
ATOM 4706 N N . ALA A 1 658 ? 71.050 -25.136 -9.550 1.00 27.27 658 ALA A N 1
ATOM 4707 C CA . ALA A 1 658 ? 71.062 -25.949 -10.784 1.00 27.27 658 ALA A CA 1
ATOM 4708 C C . ALA A 1 658 ? 70.592 -27.432 -10.819 1.00 27.27 658 ALA A C 1
ATOM 4710 O O . ALA A 1 658 ? 71.196 -28.331 -10.255 1.00 27.27 658 ALA A O 1
ATOM 4711 N N . ALA A 1 659 ? 69.638 -27.640 -11.746 1.00 28.67 659 ALA A N 1
ATOM 4712 C CA . ALA A 1 659 ? 69.458 -28.765 -12.681 1.00 28.67 659 ALA A CA 1
ATOM 4713 C C . ALA A 1 659 ? 68.922 -30.137 -12.204 1.00 28.67 659 ALA A C 1
ATOM 4715 O O . ALA A 1 659 ? 69.543 -30.841 -11.421 1.00 28.67 659 ALA A O 1
ATOM 4716 N N . GLY A 1 660 ? 67.879 -30.605 -12.912 1.00 25.47 660 GLY A N 1
ATOM 4717 C CA . GLY A 1 660 ? 67.849 -31.981 -13.434 1.00 25.47 660 GLY A CA 1
ATOM 4718 C C . GLY A 1 660 ? 66.650 -32.868 -13.073 1.00 25.47 660 GLY A C 1
ATOM 4719 O O . GLY A 1 660 ? 66.609 -33.430 -11.992 1.00 25.47 660 GLY A O 1
ATOM 4720 N N . ASN A 1 661 ? 65.768 -33.063 -14.064 1.00 26.78 661 ASN A N 1
ATOM 4721 C CA . ASN A 1 661 ? 65.019 -34.281 -14.432 1.00 26.78 661 ASN A CA 1
ATOM 4722 C C . ASN A 1 661 ? 64.389 -35.202 -13.365 1.00 26.78 661 ASN A C 1
ATOM 4724 O O . ASN A 1 661 ? 65.089 -35.862 -12.607 1.00 26.78 661 ASN A O 1
ATOM 4728 N N . GLY A 1 662 ? 63.099 -35.508 -13.575 1.00 26.58 662 GLY A N 1
ATOM 4729 C CA . GLY A 1 662 ? 62.642 -36.902 -13.497 1.00 26.58 662 GLY A CA 1
ATOM 4730 C C . GLY A 1 662 ? 61.216 -37.151 -13.005 1.00 26.58 662 GLY A C 1
ATOM 4731 O O . GLY A 1 662 ? 60.985 -37.223 -11.809 1.00 26.58 662 GLY A O 1
ATOM 4732 N N . THR A 1 663 ? 60.337 -37.473 -13.962 1.00 29.97 663 THR A N 1
ATOM 4733 C CA . THR A 1 663 ? 59.270 -38.501 -13.890 1.00 29.97 663 THR A CA 1
ATOM 4734 C C . THR A 1 663 ? 58.117 -38.364 -12.881 1.00 29.97 663 THR A C 1
ATOM 4736 O O . THR A 1 663 ? 58.268 -38.532 -11.677 1.00 29.97 663 THR A O 1
ATOM 4739 N N . ALA A 1 664 ? 56.918 -38.201 -13.451 1.00 29.16 664 ALA A N 1
ATOM 4740 C CA . ALA A 1 664 ? 55.612 -38.376 -12.817 1.00 29.16 664 ALA A CA 1
ATOM 4741 C C . ALA A 1 664 ? 55.358 -39.825 -12.346 1.00 29.16 664 ALA A C 1
ATOM 4743 O O . ALA A 1 664 ? 55.936 -40.768 -12.897 1.00 29.16 664 ALA A O 1
ATOM 4744 N N . PRO A 1 665 ? 54.365 -40.006 -11.458 1.00 33.94 665 PRO A N 1
ATOM 4745 C CA . PRO A 1 665 ? 53.307 -40.964 -11.759 1.00 33.94 665 PRO A CA 1
ATOM 4746 C C . PRO A 1 665 ? 51.893 -40.375 -11.578 1.00 33.94 665 PRO A C 1
ATOM 4748 O O . PRO A 1 665 ? 51.548 -39.831 -10.537 1.00 33.94 665 PRO A O 1
ATOM 4751 N N . VAL A 1 666 ? 51.131 -40.496 -12.666 1.00 30.05 666 VAL A N 1
ATOM 4752 C CA . VAL A 1 666 ? 49.701 -40.827 -12.835 1.00 30.05 666 VAL A CA 1
ATOM 4753 C C . VAL A 1 666 ? 48.750 -40.691 -11.623 1.00 30.05 666 VAL A C 1
ATOM 4755 O O . VAL A 1 666 ? 48.911 -41.348 -10.598 1.00 30.05 666 VAL A O 1
ATOM 4758 N N . GLU A 1 667 ? 47.706 -39.887 -11.857 1.00 34.38 667 GLU A N 1
ATOM 4759 C CA . GLU A 1 667 ? 46.467 -39.621 -11.098 1.00 34.38 667 GLU A CA 1
ATOM 4760 C C . GLU A 1 667 ? 45.632 -40.852 -10.684 1.00 34.38 667 GLU A C 1
ATOM 4762 O O . GLU A 1 667 ? 45.797 -41.955 -11.211 1.00 34.38 667 GLU A O 1
ATOM 4767 N N . PRO A 1 668 ? 44.601 -40.624 -9.846 1.00 32.88 668 PRO A N 1
ATOM 4768 C CA . PRO A 1 668 ? 43.267 -40.890 -10.381 1.00 32.88 668 PRO A CA 1
ATOM 4769 C C . PRO A 1 668 ? 42.335 -39.669 -10.340 1.00 32.88 668 PRO A C 1
ATOM 4771 O O . PRO A 1 668 ? 42.214 -38.956 -9.344 1.00 32.88 668 PRO A O 1
ATOM 4774 N N . GLU A 1 669 ? 41.672 -39.499 -11.479 1.00 30.75 669 GLU A N 1
ATOM 4775 C CA . GLU A 1 669 ? 40.708 -38.482 -11.889 1.00 30.75 669 GLU A CA 1
ATOM 4776 C C . GLU A 1 669 ? 39.629 -38.167 -10.834 1.00 30.75 669 GLU A C 1
ATOM 4778 O O . GLU A 1 669 ? 38.857 -39.034 -10.411 1.00 30.75 669 GLU A O 1
ATOM 4783 N N . ARG A 1 670 ? 39.483 -36.881 -10.489 1.00 31.31 670 ARG A N 1
ATOM 4784 C CA . ARG A 1 670 ? 38.214 -36.349 -9.973 1.00 31.31 670 ARG A CA 1
ATOM 4785 C C . ARG A 1 670 ? 37.277 -36.115 -11.154 1.00 31.31 670 ARG A C 1
ATOM 4787 O O . ARG A 1 670 ? 37.546 -35.272 -12.003 1.00 31.31 670 ARG A O 1
ATOM 4794 N N . ARG A 1 671 ? 36.146 -36.822 -11.177 1.00 38.22 671 ARG A N 1
ATOM 4795 C CA . ARG A 1 671 ? 35.004 -36.457 -12.026 1.00 38.22 671 ARG A CA 1
ATOM 4796 C C . ARG A 1 671 ? 34.463 -35.089 -11.576 1.00 38.22 671 ARG A C 1
ATOM 4798 O O . ARG A 1 671 ? 34.173 -34.957 -10.384 1.00 38.22 671 ARG A O 1
ATOM 4805 N N . PRO A 1 672 ? 34.296 -34.101 -12.470 1.00 34.97 672 PRO A N 1
ATOM 4806 C CA . PRO A 1 672 ? 33.635 -32.853 -12.117 1.00 34.97 672 PRO A CA 1
ATOM 4807 C C . PRO A 1 672 ? 32.152 -33.110 -11.829 1.00 34.97 672 PRO A C 1
ATOM 4809 O O . PRO A 1 672 ? 31.493 -33.929 -12.477 1.00 34.97 672 PRO A O 1
ATOM 4812 N N . SER A 1 673 ? 31.643 -32.438 -10.801 1.00 39.72 673 SER A N 1
ATOM 4813 C CA . SER A 1 673 ? 30.240 -32.508 -10.392 1.00 39.72 673 SER A CA 1
ATOM 4814 C C . SER A 1 673 ? 29.335 -31.792 -11.404 1.00 39.72 673 SER A C 1
ATOM 4816 O O . SER A 1 673 ? 29.775 -30.893 -12.119 1.00 39.72 673 SER A O 1
ATOM 4818 N N . ALA A 1 674 ? 28.047 -32.145 -11.428 1.00 37.81 674 ALA A N 1
ATOM 4819 C CA . ALA A 1 674 ? 27.022 -31.576 -12.316 1.00 37.81 674 ALA A CA 1
ATOM 4820 C C . ALA A 1 674 ? 26.809 -30.045 -12.192 1.00 37.81 674 ALA A C 1
ATOM 4822 O O . ALA A 1 674 ? 26.002 -29.480 -12.920 1.00 37.81 674 ALA A O 1
ATOM 4823 N N . LEU A 1 675 ? 27.530 -29.369 -11.291 1.00 35.44 675 LEU A N 1
ATOM 4824 C CA . LEU A 1 675 ? 27.484 -27.920 -11.084 1.00 35.44 675 LEU A CA 1
ATOM 4825 C C . LEU A 1 675 ? 28.508 -27.135 -11.927 1.00 35.44 675 LEU A C 1
ATOM 4827 O O . LEU A 1 675 ? 28.306 -25.946 -12.153 1.00 35.44 675 LEU A O 1
ATOM 4831 N N . GLU A 1 676 ? 29.567 -27.769 -12.443 1.00 36.25 676 GLU A N 1
ATOM 4832 C CA . GLU A 1 676 ? 30.586 -27.082 -13.267 1.00 36.25 676 GLU A CA 1
ATOM 4833 C C . GLU A 1 676 ? 30.228 -27.035 -14.762 1.00 36.25 676 GLU A C 1
ATOM 4835 O O . GLU A 1 676 ? 30.729 -26.191 -15.497 1.00 36.25 676 GLU A O 1
ATOM 4840 N N . THR A 1 677 ? 29.301 -27.878 -15.223 1.00 40.16 677 THR A N 1
ATOM 4841 C CA . THR A 1 677 ? 28.849 -27.907 -16.629 1.00 40.16 677 THR A CA 1
ATOM 4842 C C . THR A 1 677 ? 27.799 -26.846 -16.965 1.00 40.16 677 THR A C 1
ATOM 4844 O O . THR A 1 677 ? 27.469 -26.672 -18.136 1.00 40.16 677 THR A O 1
ATOM 4847 N N . TRP A 1 678 ? 27.292 -26.104 -15.975 1.00 34.41 678 TRP A N 1
ATOM 4848 C CA . TRP A 1 678 ? 26.271 -25.075 -16.201 1.00 34.41 678 TRP A CA 1
ATOM 4849 C C . TRP A 1 678 ? 26.849 -23.674 -16.465 1.00 34.41 678 TRP A C 1
ATOM 4851 O O . TRP A 1 678 ? 26.166 -22.829 -17.037 1.00 34.41 678 TRP A O 1
ATOM 4861 N N . PHE A 1 679 ? 28.116 -23.429 -16.111 1.00 35.34 679 PHE A N 1
ATOM 4862 C CA . PHE A 1 679 ? 28.735 -22.099 -16.200 1.00 35.34 679 PHE A CA 1
ATOM 4863 C C . PHE A 1 679 ? 29.507 -21.808 -17.498 1.00 35.34 679 PHE A C 1
ATOM 4865 O O . PHE A 1 679 ? 29.945 -20.674 -17.670 1.00 35.34 679 PHE A O 1
ATOM 4872 N N . ASP A 1 680 ? 29.626 -22.761 -18.431 1.00 36.94 680 ASP A N 1
ATOM 4873 C CA . ASP A 1 680 ? 30.483 -22.610 -19.624 1.00 36.94 680 ASP A CA 1
ATOM 4874 C C . ASP A 1 680 ? 29.761 -22.822 -20.971 1.00 36.94 680 ASP A C 1
ATOM 4876 O O . ASP A 1 680 ? 30.312 -23.342 -21.939 1.00 36.94 680 ASP A O 1
ATOM 4880 N N . ALA A 1 681 ? 28.507 -22.372 -21.069 1.00 31.75 681 ALA A N 1
ATOM 4881 C CA . ALA A 1 681 ? 27.778 -22.310 -22.337 1.00 31.75 681 ALA A CA 1
ATOM 4882 C C . ALA A 1 681 ? 27.696 -20.865 -22.864 1.00 31.75 681 ALA A C 1
ATOM 4884 O O . ALA A 1 681 ? 26.671 -20.194 -22.750 1.00 31.75 681 ALA A O 1
ATOM 4885 N N . LYS A 1 682 ? 28.780 -20.375 -23.476 1.00 33.72 682 LYS A N 1
ATOM 4886 C CA . LYS A 1 682 ? 28.703 -19.265 -24.443 1.00 33.72 682 LYS A CA 1
ATOM 4887 C C . LYS A 1 682 ? 28.336 -19.835 -25.818 1.00 33.72 682 LYS A C 1
ATOM 4889 O O . LYS A 1 682 ? 29.054 -20.716 -26.285 1.00 33.72 682 LYS A O 1
ATOM 4894 N N . PRO A 1 683 ? 27.306 -19.333 -26.517 1.00 36.03 683 PRO A N 1
ATOM 4895 C CA . PRO A 1 683 ? 27.138 -19.645 -27.928 1.00 36.03 683 PRO A CA 1
ATOM 4896 C C . PRO A 1 683 ? 28.081 -18.766 -28.766 1.00 36.03 683 PRO A C 1
ATOM 4898 O O . PRO A 1 683 ? 28.039 -17.537 -28.684 1.00 36.03 683 PRO A O 1
ATOM 4901 N N . GLU A 1 684 ? 28.942 -19.393 -29.570 1.00 37.53 684 GLU A N 1
ATOM 4902 C CA . GLU A 1 684 ? 29.592 -18.726 -30.705 1.00 37.53 684 GLU A CA 1
ATOM 4903 C C . GLU A 1 684 ? 28.539 -18.327 -31.759 1.00 37.53 684 GLU A C 1
ATOM 4905 O O . GLU A 1 684 ? 27.529 -19.022 -31.917 1.00 37.53 684 GLU A O 1
ATOM 4910 N N . PRO A 1 685 ? 28.738 -17.214 -32.488 1.00 36.03 685 PRO A N 1
ATOM 4911 C CA . PRO A 1 685 ? 27.788 -16.760 -33.492 1.00 36.03 685 PRO A CA 1
ATOM 4912 C C . PRO A 1 685 ? 27.822 -17.669 -34.726 1.00 36.03 685 PRO A C 1
ATOM 4914 O O . PRO A 1 685 ? 28.872 -17.898 -35.324 1.00 36.03 685 PRO A O 1
ATOM 4917 N N . ALA A 1 686 ? 26.644 -18.151 -35.121 1.00 34.47 686 ALA A N 1
ATOM 4918 C CA . ALA A 1 686 ? 26.448 -18.863 -36.371 1.00 34.47 686 ALA A CA 1
ATOM 4919 C C . ALA A 1 686 ? 26.685 -17.925 -37.565 1.00 34.47 686 ALA A C 1
ATOM 4921 O O . ALA A 1 686 ? 26.043 -16.885 -37.709 1.00 34.47 686 ALA A O 1
ATOM 4922 N N . ASP A 1 687 ? 27.613 -18.342 -38.418 1.00 37.25 687 ASP A N 1
ATOM 4923 C CA . ASP A 1 687 ? 27.876 -17.816 -39.748 1.00 37.25 687 ASP A CA 1
ATOM 4924 C C . ASP A 1 687 ? 26.638 -18.030 -40.638 1.00 37.25 687 ASP A C 1
ATOM 4926 O O . ASP A 1 687 ? 26.319 -19.151 -41.039 1.00 37.25 687 ASP A O 1
ATOM 4930 N N . THR A 1 688 ? 25.903 -16.955 -40.920 1.00 35.56 688 THR A N 1
ATOM 4931 C CA . THR A 1 688 ? 24.880 -16.929 -41.970 1.00 35.56 688 THR A CA 1
ATOM 4932 C C . THR A 1 688 ? 25.300 -15.929 -43.031 1.00 35.56 688 THR A C 1
ATOM 4934 O O . THR A 1 688 ? 25.029 -14.730 -42.935 1.00 35.56 688 THR A O 1
ATOM 4937 N N . GLY A 1 689 ? 25.962 -16.437 -44.066 1.00 32.16 689 GLY A N 1
ATOM 4938 C CA . GLY A 1 689 ? 26.064 -15.736 -45.332 1.00 32.16 689 GLY A CA 1
ATOM 4939 C C . GLY A 1 689 ? 24.686 -15.564 -45.966 1.00 32.16 689 GLY A C 1
ATOM 4940 O O . GLY A 1 689 ? 23.912 -16.512 -46.015 1.00 32.16 689 GLY A O 1
ATOM 4941 N N . THR A 1 690 ? 24.414 -14.366 -46.485 1.00 33.06 690 THR A N 1
ATOM 4942 C CA . THR A 1 690 ? 23.615 -14.165 -47.703 1.00 33.06 690 THR A CA 1
ATOM 4943 C C . THR A 1 690 ? 23.799 -12.745 -48.241 1.00 33.06 690 THR A C 1
ATOM 4945 O O . THR A 1 690 ? 23.646 -11.765 -47.521 1.00 33.06 690 THR A O 1
ATOM 4948 N N . ASP A 1 691 ? 24.119 -12.705 -49.532 1.00 32.50 691 ASP A N 1
ATOM 4949 C CA . ASP A 1 691 ? 23.686 -11.759 -50.560 1.00 32.50 691 ASP A CA 1
ATOM 4950 C C . ASP A 1 691 ? 23.938 -10.247 -50.441 1.00 32.50 691 ASP A C 1
ATOM 4952 O O . ASP A 1 691 ? 23.237 -9.471 -49.795 1.00 32.50 691 ASP A O 1
ATOM 4956 N N . GLN A 1 692 ? 24.872 -9.820 -51.298 1.00 35.12 692 GLN A N 1
ATOM 4957 C CA . GLN A 1 692 ? 24.847 -8.529 -51.978 1.00 35.12 692 GLN A CA 1
ATOM 4958 C C . GLN A 1 692 ? 23.561 -8.355 -52.808 1.00 35.12 692 GLN A C 1
ATOM 4960 O O . GLN A 1 692 ? 23.227 -9.243 -53.592 1.00 35.12 692 GLN A O 1
ATOM 4965 N N . PRO A 1 693 ? 22.959 -7.153 -52.835 1.00 41.59 693 PRO A N 1
ATOM 4966 C CA . PRO A 1 693 ? 22.198 -6.704 -53.983 1.00 41.59 693 PRO A CA 1
ATOM 4967 C C . PRO A 1 693 ? 23.033 -5.727 -54.817 1.00 41.59 693 PRO A C 1
ATOM 4969 O O . PRO A 1 693 ? 23.411 -4.630 -54.397 1.00 41.59 693 PRO A O 1
ATOM 4972 N N . THR A 1 694 ? 23.293 -6.151 -56.047 1.00 34.06 694 THR A N 1
ATOM 4973 C CA . THR A 1 694 ? 23.740 -5.338 -57.175 1.00 34.06 694 THR A CA 1
ATOM 4974 C C . THR A 1 694 ? 22.839 -4.116 -57.379 1.00 34.06 694 THR A C 1
ATOM 4976 O O . THR A 1 694 ? 21.633 -4.250 -57.578 1.00 34.06 694 THR A O 1
ATOM 4979 N N . ARG A 1 695 ? 23.442 -2.922 -57.406 1.00 31.89 695 ARG A N 1
ATOM 4980 C CA . ARG A 1 695 ? 22.849 -1.715 -57.998 1.00 31.89 695 ARG A CA 1
ATOM 4981 C C . ARG A 1 695 ? 22.932 -1.806 -59.522 1.00 31.89 695 ARG A C 1
ATOM 4983 O O . ARG A 1 695 ? 24.024 -1.965 -60.061 1.00 31.89 695 ARG A O 1
ATOM 4990 N N . GLY A 1 696 ? 21.797 -1.637 -60.193 1.00 37.31 696 GLY A N 1
ATOM 4991 C CA . GLY A 1 696 ? 21.714 -1.505 -61.644 1.00 37.31 696 GLY A CA 1
ATOM 4992 C C . GLY A 1 696 ? 20.329 -1.054 -62.098 1.00 37.31 696 GLY A C 1
ATOM 4993 O O . GLY A 1 696 ? 19.497 -1.904 -62.393 1.00 37.31 696 GLY A O 1
ATOM 4994 N N . ALA A 1 697 ? 20.113 0.265 -62.108 1.00 37.59 697 ALA A N 1
ATOM 4995 C CA . ALA A 1 697 ? 19.350 1.073 -63.074 1.00 37.59 697 ALA A CA 1
ATOM 4996 C C . ALA A 1 697 ? 19.243 2.506 -62.534 1.00 37.59 697 ALA A C 1
ATOM 4998 O O . ALA A 1 697 ? 18.709 2.666 -61.412 1.00 37.59 697 ALA A O 1
#